Protein AF-A0A671YP47-F1 (afdb_monomer_lite)

pLDDT: mean 79.28, std 19.62, range [23.8, 97.38]

Foldseek 3Di:
DVVVVVVVVVVVCVQCQLVVLVVVVVVVVVVVVVVVVVVCCVPCVVVVVVVVVVVVVVLVVVCVVCVVDDSVNVVVVVVVQVVCQLQLHHPDDPDPDDCDDPLNVVLQLLLLLLLLCQSSHDDPDPLRVVLSVLSNVLRNVVSVVVLVVLLVVVLCVQQVVVLVVCCVVPVDDSQVSLVVSLVVLVVVLCCVQQVVQLVVCCVQPVVDDSVNSSVCSVSLLVSVNNNPDDPLSDPPVVPDPCSSVVSNVVSVSSSVSNSSVVNSVVSVCPRPVNVVSVCSNPPNPPVVVVVVVVVVVVPVPDDDDDDDDDDDDDDDDDDDDDDPVVVPVPPPDDDDDDDDDDDDDDPDPPQAFADPLQLVLLVVLLVLLVVLLVLLVVLQVDWFKKKKWFKDFLPDPDRPKMWIWTDGLFKIWIDIDPHVDPDPIDIDTLQVLDVVLDDDLNVLSVLLVVLSVLLSVLSVQLSVQSVCSSGDGNVDHDCALSSLCSSLVSSLSSLVSSLVSVCCSQPVDCSPVSSVCSVVPNGDMDIDDMDMDTDPSSCSSVVSSVSSVVSNVSRVVSVVVVVVVVVVVVPPDPPDPPPVVPD

Radius of gyration: 33.18 Å; chains: 1; bounding box: 110×76×92 Å

InterPro domains:
  IPR001779 Two pore domain potassium channel, TWIK-1 [PR01096] (51-71)
  IPR001779 Two pore domain potassium channel, TWIK-1 [PR01096] (72-88)
  IPR001779 Two pore domain potassium channel, TWIK-1 [PR01096] (148-175)
  IPR001779 Two pore domain potassium channel, TWIK-1 [PR01096] (234-254)
  IPR003280 Two pore domain potassium channel [PR01333] (111-139)
  IPR003280 Two pore domain potassium channel [PR01333] (222-231)
  IPR003280 Two pore domain potassium channel [PTHR11003] (20-305)
  IPR005408 Two pore domain potassium channel, TWIK family [PR01586] (68-80)
  IPR005408 Two pore domain potassium channel, TWIK family [PR01586] (82-98)
  IPR005408 Two pore domain potassium channel, TWIK family [PR01586] (141-153)
  IPR005408 Two pore domain potassium channel, TWIK family [PR01586] (251-264)
  IPR005408 Two pore domain potassium channel, TWIK family [PR01586] (266-284)
  IPR013099 Potassium channel domain [PF07885] (91-154)
  IPR013099 Potassium channel domain [PF07885] (190-268)
  IPR026748 Clarin [PF25807] (357-543)

Structure (mmCIF, N/CA/C/O backbone):
data_AF-A0A671YP47-F1
#
_entry.id   AF-A0A671YP47-F1
#
loop_
_atom_site.group_PDB
_atom_site.id
_atom_site.type_symbol
_atom_site.label_atom_id
_atom_site.label_alt_id
_atom_site.label_comp_id
_atom_site.label_asym_id
_atom_site.label_entity_id
_atom_site.label_seq_id
_atom_site.pdbx_PDB_ins_code
_atom_site.Cartn_x
_atom_site.Cartn_y
_atom_site.Cartn_z
_atom_site.occupancy
_atom_site.B_iso_or_equiv
_atom_site.auth_seq_id
_atom_site.auth_comp_id
_atom_site.auth_asym_id
_atom_site.auth_atom_id
_atom_site.pdbx_PDB_model_num
ATOM 1 N N . MET A 1 1 ? -59.773 13.401 -7.460 1.00 48.94 1 MET A N 1
ATOM 2 C CA . MET A 1 1 ? -58.828 12.308 -7.797 1.00 48.94 1 MET A CA 1
ATOM 3 C C . MET A 1 1 ? -57.362 12.744 -7.890 1.00 48.94 1 MET A C 1
ATOM 5 O O . MET A 1 1 ? -56.520 11.925 -7.562 1.00 48.94 1 MET A O 1
ATOM 9 N N . ALA A 1 2 ? -57.020 13.990 -8.255 1.00 48.12 2 ALA A N 1
ATOM 10 C CA . ALA A 1 2 ? -55.614 14.412 -8.393 1.00 48.12 2 ALA A CA 1
ATOM 11 C C . ALA A 1 2 ? -54.826 14.564 -7.065 1.00 48.12 2 ALA A C 1
ATOM 13 O O . ALA A 1 2 ? -53.627 14.300 -7.052 1.00 48.12 2 ALA A O 1
ATOM 14 N N . LEU A 1 3 ? -55.475 14.906 -5.938 1.00 50.06 3 LEU A N 1
ATOM 15 C CA . LEU A 1 3 ? -54.784 15.047 -4.639 1.00 50.06 3 LEU A CA 1
ATOM 16 C C . LEU A 1 3 ? -54.235 13.716 -4.079 1.00 50.06 3 LEU A C 1
ATOM 18 O O . LEU A 1 3 ? -53.163 13.700 -3.484 1.00 50.06 3 LEU A O 1
ATOM 22 N N . GLY A 1 4 ? -54.909 12.588 -4.328 1.00 56.88 4 GLY A N 1
ATOM 23 C CA . GLY A 1 4 ? -54.521 11.292 -3.752 1.00 56.88 4 GLY A CA 1
ATOM 24 C C . GLY A 1 4 ? -53.300 10.629 -4.404 1.00 56.88 4 GLY A C 1
ATOM 25 O O . GLY A 1 4 ? -52.694 9.746 -3.803 1.00 56.88 4 GLY A O 1
ATOM 26 N N . CYS A 1 5 ? -52.920 11.036 -5.621 1.00 55.59 5 CYS A N 1
ATOM 27 C CA . CYS A 1 5 ? -51.753 10.479 -6.315 1.00 55.59 5 CYS A CA 1
ATOM 28 C C . CYS A 1 5 ? -50.452 11.158 -5.858 1.00 55.59 5 CYS A C 1
ATOM 30 O O . CYS A 1 5 ? -49.444 10.483 -5.662 1.00 55.59 5 CYS A O 1
ATOM 32 N N . ALA A 1 6 ? -50.493 12.473 -5.612 1.00 58.03 6 ALA A N 1
ATOM 33 C CA . ALA A 1 6 ? -49.361 13.237 -5.090 1.00 58.03 6 ALA A CA 1
ATOM 34 C C . ALA A 1 6 ? -49.018 12.847 -3.640 1.00 58.03 6 ALA A C 1
ATOM 36 O O . ALA A 1 6 ? -47.846 12.659 -3.329 1.00 58.03 6 ALA A O 1
ATOM 37 N N . GLU A 1 7 ? -50.020 12.634 -2.778 1.00 62.25 7 GLU A N 1
ATOM 38 C CA . GLU A 1 7 ? -49.800 12.162 -1.400 1.00 62.25 7 GLU A CA 1
ATOM 39 C C . GLU A 1 7 ? -49.226 10.742 -1.343 1.00 62.25 7 GLU A C 1
ATOM 41 O O . GLU A 1 7 ? -48.282 10.492 -0.595 1.00 62.25 7 GLU A O 1
ATOM 46 N N . ARG A 1 8 ? -49.726 9.810 -2.171 1.00 61.59 8 ARG A N 1
ATOM 47 C CA . ARG A 1 8 ? -49.154 8.453 -2.260 1.00 61.59 8 ARG A CA 1
ATOM 48 C C . ARG A 1 8 ? -47.727 8.468 -2.797 1.00 61.59 8 ARG A C 1
ATOM 50 O O . ARG A 1 8 ? -46.885 7.731 -2.293 1.00 61.59 8 ARG A O 1
ATOM 57 N N . CYS A 1 9 ? -47.442 9.321 -3.782 1.00 60.47 9 CYS A N 1
ATOM 58 C CA . CYS A 1 9 ? -46.096 9.482 -4.321 1.00 60.47 9 CYS A CA 1
ATOM 59 C C . CYS A 1 9 ? -45.150 10.103 -3.280 1.00 60.47 9 CYS A C 1
ATOM 61 O O . CYS A 1 9 ? -44.017 9.651 -3.148 1.00 60.47 9 CYS A O 1
ATOM 63 N N . ALA A 1 10 ? -45.614 11.072 -2.486 1.00 64.00 10 ALA A N 1
ATOM 64 C CA . ALA A 1 10 ? -44.841 11.669 -1.397 1.00 64.00 10 ALA A CA 1
ATOM 65 C C . ALA A 1 10 ? -44.539 10.660 -0.275 1.00 64.00 10 ALA A C 1
ATOM 67 O O . ALA A 1 10 ? -43.398 10.574 0.173 1.00 64.00 10 ALA A O 1
ATOM 68 N N . LEU A 1 11 ? -45.519 9.839 0.118 1.00 61.53 11 LEU A N 1
ATOM 69 C CA . LEU A 1 11 ? -45.347 8.771 1.112 1.00 61.53 11 LEU A CA 1
ATOM 70 C C . LEU A 1 11 ? -44.402 7.662 0.622 1.00 61.53 11 LEU A C 1
ATOM 72 O O . LEU A 1 11 ? -43.551 7.205 1.382 1.00 61.53 11 LEU A O 1
ATOM 76 N N . PHE A 1 12 ? -44.492 7.270 -0.652 1.00 64.31 12 PHE A N 1
ATOM 77 C CA . PHE A 1 12 ? -43.562 6.318 -1.270 1.00 64.31 12 PHE A CA 1
ATOM 78 C C . PHE A 1 12 ? -42.134 6.883 -1.354 1.00 64.31 12 PHE A C 1
ATOM 80 O O . PHE A 1 12 ? -41.173 6.211 -0.985 1.00 64.31 12 PHE A O 1
ATOM 87 N N . THR A 1 13 ? -41.996 8.150 -1.756 1.00 62.56 13 THR A N 1
ATOM 88 C CA . THR A 1 13 ? -40.701 8.851 -1.837 1.00 62.56 13 THR A CA 1
ATOM 89 C C . THR A 1 13 ? -40.063 9.015 -0.457 1.00 62.56 13 THR A C 1
ATOM 91 O O . THR A 1 13 ? -38.850 8.894 -0.325 1.00 62.56 13 THR A O 1
ATOM 94 N N . GLN A 1 14 ? -40.864 9.254 0.584 1.00 65.81 14 GLN A N 1
ATOM 95 C CA . GLN A 1 14 ? -40.396 9.344 1.967 1.00 65.81 14 GLN A CA 1
ATOM 96 C C . GLN A 1 14 ? -39.998 7.975 2.540 1.00 65.81 14 GLN A C 1
ATOM 98 O O . GLN A 1 14 ? -39.067 7.904 3.340 1.00 65.81 14 GLN A O 1
ATOM 103 N N . ARG A 1 15 ? -40.670 6.894 2.117 1.00 67.12 15 ARG A N 1
ATOM 104 C CA . ARG A 1 15 ? -40.364 5.514 2.524 1.00 67.12 15 ARG A CA 1
ATOM 105 C C . ARG A 1 15 ? -39.086 4.968 1.877 1.00 67.12 15 ARG A C 1
ATOM 107 O O . ARG A 1 15 ? -38.346 4.271 2.551 1.00 67.12 15 ARG A O 1
ATOM 114 N N . HIS A 1 16 ? -38.800 5.331 0.625 1.00 74.38 16 HIS A N 1
ATOM 115 C CA . HIS A 1 16 ? -37.619 4.873 -0.132 1.00 74.38 16 HIS A CA 1
ATOM 116 C C . HIS A 1 16 ? -36.562 5.968 -0.347 1.00 74.38 16 HIS A C 1
ATOM 118 O O . HIS A 1 16 ? -35.788 5.936 -1.305 1.00 74.38 16 HIS A O 1
ATOM 124 N N . GLN A 1 17 ? -36.529 6.983 0.518 1.00 79.50 17 GLN A N 1
ATOM 125 C CA . GLN A 1 17 ? -35.697 8.166 0.305 1.00 79.50 17 GLN A CA 1
ATOM 126 C C . GLN A 1 17 ? -34.190 7.850 0.293 1.00 79.50 17 GLN A C 1
ATOM 128 O O . GLN A 1 17 ? -33.450 8.454 -0.482 1.00 79.50 17 GLN A O 1
ATOM 133 N N . SER A 1 18 ? -33.717 6.920 1.129 1.00 76.38 18 SER A N 1
ATOM 134 C CA . SER A 1 18 ? -32.310 6.491 1.154 1.00 76.38 18 SER A CA 1
ATOM 135 C C . SER A 1 18 ? -31.935 5.692 -0.090 1.00 76.38 18 SER A C 1
ATOM 137 O O . SER A 1 18 ? -30.925 6.021 -0.712 1.00 76.38 18 SER A O 1
ATOM 139 N N . ALA A 1 19 ? -32.771 4.737 -0.510 1.00 82.69 19 ALA A N 1
ATOM 140 C CA . ALA A 1 19 ? -32.584 3.997 -1.755 1.00 82.69 19 ALA A CA 1
ATOM 141 C C . ALA A 1 19 ? -32.549 4.928 -2.981 1.00 82.69 19 ALA A C 1
ATOM 143 O O . ALA A 1 19 ? -31.676 4.793 -3.837 1.00 82.69 19 ALA A O 1
ATOM 144 N N . LEU A 1 20 ? -33.430 5.936 -3.036 1.00 85.00 20 LEU A N 1
ATOM 145 C CA . LEU A 1 20 ? -33.426 6.953 -4.093 1.00 85.00 20 LEU A CA 1
ATOM 146 C C . LEU A 1 20 ? -32.165 7.826 -4.055 1.00 85.00 20 LEU A C 1
ATOM 148 O O . LEU A 1 20 ? -31.557 8.059 -5.097 1.00 85.00 20 LEU A O 1
ATOM 152 N N . ASN A 1 21 ? -31.730 8.280 -2.875 1.00 84.88 21 ASN A N 1
ATOM 153 C CA . ASN A 1 21 ? -30.479 9.034 -2.741 1.00 84.88 21 ASN A CA 1
ATOM 154 C C . ASN A 1 21 ? -29.272 8.198 -3.192 1.00 84.88 21 ASN A C 1
ATOM 156 O O . ASN A 1 21 ? -28.389 8.717 -3.872 1.00 84.88 21 ASN A O 1
ATOM 160 N N . PHE A 1 22 ? -29.228 6.913 -2.831 1.00 86.06 22 PHE A N 1
ATOM 161 C CA . PHE A 1 22 ? -28.169 5.998 -3.248 1.00 86.06 22 PHE A CA 1
ATOM 162 C C . PHE A 1 22 ? -28.183 5.773 -4.766 1.00 86.06 22 PHE A C 1
ATOM 164 O O . PHE A 1 22 ? -27.145 5.907 -5.408 1.00 86.06 22 PHE A O 1
ATOM 171 N N . ALA A 1 23 ? -29.355 5.541 -5.364 1.00 87.62 23 ALA A N 1
ATOM 172 C CA . ALA A 1 23 ? -29.496 5.431 -6.814 1.00 87.62 23 ALA A CA 1
ATOM 173 C C . ALA A 1 23 ? -29.043 6.713 -7.536 1.00 87.62 23 ALA A C 1
ATOM 175 O O . ALA A 1 23 ? -28.319 6.635 -8.526 1.00 87.62 23 ALA A O 1
ATOM 176 N N . LEU A 1 24 ? -29.391 7.896 -7.015 1.00 89.38 24 LEU A N 1
ATOM 177 C CA . LEU A 1 24 ? -28.925 9.180 -7.549 1.00 89.38 24 LEU A CA 1
ATOM 178 C C . LEU A 1 24 ? -27.401 9.338 -7.455 1.00 89.38 24 LEU A C 1
ATOM 180 O O . LEU A 1 24 ? -26.797 9.867 -8.384 1.00 89.38 24 LEU A O 1
ATOM 184 N N . LEU A 1 25 ? -26.772 8.870 -6.371 1.00 88.31 25 LEU A N 1
ATOM 185 C CA . LEU A 1 25 ? -25.312 8.854 -6.242 1.00 88.31 25 LEU A CA 1
ATOM 186 C C . LEU A 1 25 ? -24.671 7.948 -7.302 1.00 88.31 25 LEU A C 1
ATOM 188 O O . LEU A 1 25 ? -23.713 8.364 -7.947 1.00 88.31 25 LEU A O 1
ATOM 192 N N . VAL A 1 26 ? -25.218 6.746 -7.511 1.00 90.81 26 VAL A N 1
ATOM 193 C CA . VAL A 1 26 ? -24.734 5.798 -8.530 1.00 90.81 26 VAL A CA 1
ATOM 194 C C . VAL A 1 26 ? -24.875 6.387 -9.933 1.00 90.81 26 VAL A C 1
ATOM 196 O O . VAL A 1 26 ? -23.906 6.402 -10.687 1.00 90.81 26 VAL A O 1
ATOM 199 N N . VAL A 1 27 ? -26.045 6.936 -10.276 1.00 92.44 27 VAL A N 1
ATOM 200 C CA . VAL A 1 27 ? -26.272 7.596 -11.572 1.00 92.44 27 VAL A CA 1
ATOM 201 C C . VAL A 1 27 ? -25.335 8.792 -11.747 1.00 92.44 27 VAL A C 1
ATOM 203 O O . VAL A 1 27 ? -24.719 8.934 -12.799 1.00 92.44 27 VAL A O 1
ATOM 206 N N . GLY A 1 28 ? -25.174 9.625 -10.716 1.00 90.69 28 GLY A N 1
ATOM 207 C CA . GLY A 1 28 ? -24.247 10.755 -10.737 1.00 90.69 28 GLY A CA 1
ATOM 208 C C . GLY A 1 28 ? -22.794 10.328 -10.963 1.00 90.69 28 GLY A C 1
ATOM 209 O O . GLY A 1 28 ? -22.086 10.966 -11.737 1.00 90.69 28 GLY A O 1
ATOM 210 N N . TYR A 1 29 ? -22.361 9.225 -10.348 1.00 90.56 29 TYR A N 1
ATOM 211 C CA . TYR A 1 29 ? -21.025 8.668 -10.555 1.00 90.56 29 TYR A CA 1
ATOM 212 C C . TYR A 1 29 ? -20.839 8.102 -11.971 1.00 90.56 29 TYR A C 1
ATOM 214 O O . TYR A 1 29 ? -19.823 8.374 -12.604 1.00 90.56 29 TYR A O 1
ATOM 222 N N . ILE A 1 30 ? -21.837 7.395 -12.516 1.00 93.31 30 ILE A N 1
ATOM 223 C CA . ILE A 1 30 ? -21.813 6.930 -13.915 1.00 93.31 30 ILE A CA 1
ATOM 224 C C . ILE A 1 30 ? -21.699 8.122 -14.873 1.00 93.31 30 ILE A C 1
ATOM 226 O O . ILE A 1 30 ? -20.877 8.100 -15.785 1.00 93.31 30 ILE A O 1
ATOM 230 N N . LEU A 1 31 ? -22.475 9.187 -14.651 1.00 91.56 31 LEU A N 1
ATOM 231 C CA . LEU A 1 31 ? -22.385 10.409 -15.454 1.00 91.56 31 LEU A CA 1
ATOM 232 C C . LEU A 1 31 ? -21.004 11.066 -15.344 1.00 91.56 31 LEU A C 1
ATOM 234 O O . LEU A 1 31 ? -20.459 11.487 -16.359 1.00 91.56 31 LEU A O 1
ATOM 238 N N . TYR A 1 32 ? -20.415 11.116 -14.146 1.00 90.81 32 TYR A N 1
ATOM 239 C CA . TYR A 1 32 ? -19.054 11.619 -13.944 1.00 90.81 32 TYR A CA 1
ATOM 240 C C . TYR A 1 32 ? -18.021 10.828 -14.766 1.00 90.81 32 TYR A C 1
ATOM 242 O O . TYR A 1 32 ? -17.181 11.435 -15.429 1.00 90.81 32 TYR A O 1
ATOM 250 N N . LEU A 1 33 ? -18.128 9.493 -14.801 1.00 93.06 33 LEU A N 1
ATOM 251 C CA . LEU A 1 33 ? -17.270 8.642 -15.634 1.00 93.06 33 LEU A CA 1
ATOM 252 C C . LEU A 1 33 ? -17.488 8.878 -17.134 1.00 93.06 33 LEU A C 1
ATOM 254 O O . LEU A 1 33 ? -16.513 8.969 -17.872 1.00 93.06 33 LEU A O 1
ATOM 258 N N . LEU A 1 34 ? -18.738 9.012 -17.592 1.00 92.31 34 LEU A N 1
ATOM 259 C CA . LEU A 1 34 ? -19.047 9.278 -19.004 1.00 92.31 34 LEU A CA 1
ATOM 260 C C . LEU A 1 34 ? -18.514 10.641 -19.465 1.00 92.31 34 LEU A C 1
ATOM 262 O O . LEU A 1 34 ? -17.978 10.749 -20.566 1.00 92.31 34 LEU A O 1
ATOM 266 N N . ILE A 1 35 ? -18.624 11.669 -18.616 1.00 92.50 35 ILE A N 1
ATOM 267 C CA . ILE A 1 35 ? -18.044 12.991 -18.880 1.00 92.50 35 ILE A CA 1
ATOM 268 C C . ILE A 1 35 ? -16.518 12.884 -18.959 1.00 92.50 35 ILE A C 1
ATOM 270 O O . ILE A 1 35 ? -15.930 13.368 -19.923 1.00 92.50 35 ILE A O 1
ATOM 274 N N . GLY A 1 36 ? -15.883 12.214 -17.991 1.00 91.56 36 GLY A N 1
ATOM 275 C CA . GLY A 1 36 ? -14.438 11.979 -18.003 1.00 91.56 36 GLY A CA 1
ATOM 276 C C . GLY A 1 36 ? -13.974 11.235 -19.258 1.00 91.56 36 GLY A C 1
ATOM 277 O O . GLY A 1 36 ? -13.035 11.676 -19.912 1.00 91.56 36 GLY A O 1
ATOM 278 N N . ALA A 1 37 ? -14.676 10.167 -19.648 1.00 91.94 37 ALA A N 1
ATOM 279 C CA . ALA A 1 37 ? -14.385 9.398 -20.857 1.00 91.94 37 ALA A CA 1
ATOM 280 C C . ALA A 1 37 ? -14.491 10.254 -22.129 1.00 91.94 37 ALA A C 1
ATOM 282 O O . ALA A 1 37 ? -13.615 10.184 -22.988 1.00 91.94 37 ALA A O 1
ATOM 283 N N . GLY A 1 38 ? -15.525 11.096 -22.233 1.00 92.19 38 GLY A N 1
ATOM 284 C CA . GLY A 1 38 ? -15.675 12.031 -23.348 1.00 92.19 38 GLY A CA 1
ATOM 285 C C . GLY A 1 38 ? -14.547 13.064 -23.415 1.00 92.19 38 GLY A C 1
ATOM 286 O O . GLY A 1 38 ? -14.034 13.329 -24.498 1.00 92.19 38 GLY A O 1
ATOM 287 N N . ILE A 1 39 ? -14.127 13.612 -22.268 1.00 94.75 39 ILE A N 1
ATOM 288 C CA . ILE A 1 39 ? -13.037 14.597 -22.191 1.00 94.75 39 ILE A CA 1
ATOM 289 C C . ILE A 1 39 ? -11.692 13.958 -22.557 1.00 94.75 39 ILE A C 1
ATOM 291 O O . ILE A 1 39 ? -11.010 14.480 -23.433 1.00 94.75 39 ILE A O 1
ATOM 295 N N . PHE A 1 40 ? -11.328 12.822 -21.952 1.00 93.81 40 PHE A N 1
ATOM 296 C CA . PHE A 1 40 ? -10.078 12.127 -22.284 1.00 93.81 40 PHE A CA 1
ATOM 297 C C . PHE A 1 40 ? -10.049 11.693 -23.747 1.00 93.81 40 PHE A C 1
ATOM 299 O O . PHE A 1 40 ? -9.063 11.934 -24.429 1.00 93.81 40 PHE A O 1
ATOM 306 N N . SER A 1 41 ? -11.147 11.139 -24.271 1.00 94.06 41 SER A N 1
ATOM 307 C CA . SER A 1 41 ? -11.217 10.768 -25.687 1.00 94.06 41 SER A CA 1
ATOM 308 C C . SER A 1 41 ? -11.084 11.972 -26.621 1.00 94.06 41 SER A C 1
ATOM 310 O O . SER A 1 41 ? -10.579 11.807 -27.724 1.00 94.06 41 SER A O 1
ATOM 312 N N . ALA A 1 42 ? -11.555 13.159 -26.233 1.00 93.12 42 ALA A N 1
ATOM 313 C CA . ALA A 1 42 ? -11.424 14.357 -27.058 1.00 93.12 42 ALA A CA 1
ATOM 314 C C . ALA A 1 42 ? -10.006 14.949 -27.015 1.00 93.12 42 ALA A C 1
ATOM 316 O O . ALA A 1 42 ? -9.557 15.502 -28.017 1.00 93.12 42 ALA A O 1
ATOM 317 N N . ILE A 1 43 ? -9.326 14.847 -25.868 1.00 95.75 43 ILE A N 1
ATOM 318 C CA . ILE A 1 43 ? -7.982 15.397 -25.660 1.00 95.75 43 ILE A CA 1
ATOM 319 C C . ILE A 1 43 ? -6.904 14.446 -26.191 1.00 95.75 43 ILE A C 1
ATOM 321 O O . ILE A 1 43 ? -6.063 14.892 -26.957 1.00 95.75 43 ILE A O 1
ATOM 325 N N . GLU A 1 44 ? -6.943 13.158 -25.839 1.00 94.94 44 GLU A N 1
ATOM 326 C CA . GLU A 1 44 ? -5.846 12.202 -26.082 1.00 94.94 44 GLU A CA 1
ATOM 327 C C . GLU A 1 44 ? -5.870 11.563 -27.479 1.00 94.94 44 GLU A C 1
ATOM 329 O O . GLU A 1 44 ? -4.822 11.278 -28.055 1.00 94.94 44 GLU A O 1
ATOM 334 N N . LEU A 1 45 ? -7.055 11.363 -28.071 1.00 95.00 45 LEU A N 1
ATOM 335 C CA . LEU A 1 45 ? -7.188 10.709 -29.379 1.00 95.00 45 LEU A CA 1
ATOM 336 C C . LEU A 1 45 ? -6.383 11.375 -30.519 1.00 95.00 45 LEU A C 1
ATOM 338 O O . LEU A 1 45 ? -5.793 10.629 -31.304 1.00 95.00 45 LEU A O 1
ATOM 342 N N . PRO A 1 46 ? -6.328 12.718 -30.670 1.00 96.00 46 PRO A N 1
ATOM 343 C CA . PRO A 1 46 ? -5.492 13.324 -31.709 1.00 96.00 46 PRO A CA 1
ATOM 344 C C . PRO A 1 46 ? -3.994 13.054 -31.498 1.00 96.00 46 PRO A C 1
ATOM 346 O O . PRO A 1 46 ? -3.307 12.747 -32.469 1.00 96.00 46 PRO A O 1
ATOM 349 N N . TYR A 1 47 ? -3.501 13.087 -30.255 1.00 95.31 47 TYR A N 1
ATOM 350 C CA . TYR A 1 47 ? -2.096 12.790 -29.947 1.00 95.31 47 TYR A CA 1
ATOM 351 C C . TYR A 1 47 ? -1.758 11.311 -30.181 1.00 95.31 47 TYR A C 1
ATOM 353 O O . TYR A 1 47 ? -0.704 10.996 -30.726 1.00 95.31 47 TYR A O 1
ATOM 361 N N . GLU A 1 48 ? -2.674 10.390 -29.859 1.00 94.44 48 GLU A N 1
ATOM 362 C CA . GLU A 1 48 ? -2.520 8.962 -30.178 1.00 94.44 48 GLU A CA 1
ATOM 363 C C . GLU A 1 48 ? -2.410 8.731 -31.696 1.00 94.44 48 GLU A C 1
ATOM 365 O O . GLU A 1 48 ? -1.618 7.904 -32.154 1.00 94.44 48 GLU A O 1
ATOM 370 N N . GLN A 1 49 ? -3.203 9.456 -32.492 1.00 96.00 49 GLN A N 1
ATOM 371 C CA . GLN A 1 49 ? -3.151 9.376 -33.953 1.00 96.00 49 GLN A CA 1
ATOM 372 C C . GLN A 1 49 ? -1.838 9.931 -34.508 1.00 96.00 49 GLN A C 1
ATOM 374 O O . GLN A 1 49 ? -1.244 9.300 -35.381 1.00 96.00 49 GLN A O 1
ATOM 379 N N . GLU A 1 50 ? -1.372 11.069 -33.993 1.00 96.88 50 GLU A N 1
ATOM 380 C CA . GLU A 1 50 ? -0.087 11.662 -34.375 1.00 96.88 50 GLU A CA 1
ATOM 381 C C . GLU A 1 50 ? 1.076 10.713 -34.062 1.00 96.88 50 GLU A C 1
ATOM 383 O O . GLU A 1 50 ? 1.845 10.372 -34.960 1.00 96.88 50 GLU A O 1
ATOM 388 N N . LEU A 1 51 ? 1.121 10.155 -32.849 1.00 94.12 51 LEU A N 1
ATOM 389 C CA . LEU A 1 51 ? 2.154 9.200 -32.443 1.00 94.12 51 LEU A CA 1
ATOM 390 C C . LEU A 1 51 ? 2.150 7.922 -33.300 1.00 94.12 51 LEU A C 1
ATOM 392 O O . LEU A 1 51 ? 3.209 7.391 -33.644 1.00 94.12 51 LEU A O 1
ATOM 396 N N . ARG A 1 52 ? 0.968 7.417 -33.687 1.00 94.38 52 ARG A N 1
ATOM 397 C CA . ARG A 1 52 ? 0.866 6.283 -34.624 1.00 94.38 52 ARG A CA 1
ATOM 398 C C . ARG A 1 52 ? 1.464 6.619 -35.986 1.00 94.38 52 ARG A C 1
ATOM 400 O O . ARG A 1 52 ? 2.201 5.802 -36.536 1.00 94.38 52 ARG A O 1
ATOM 407 N N . LEU A 1 53 ? 1.164 7.802 -36.517 1.00 96.31 53 LEU A N 1
ATOM 408 C CA . LEU A 1 53 ? 1.691 8.249 -37.806 1.00 96.31 53 LEU A CA 1
ATOM 409 C C . LEU A 1 53 ? 3.213 8.433 -37.759 1.00 96.31 53 LEU A C 1
ATOM 411 O O . LEU A 1 53 ? 3.897 8.020 -38.697 1.00 96.31 53 LEU A O 1
ATOM 415 N N . GLU A 1 54 ? 3.749 8.991 -36.672 1.00 96.50 54 GLU A N 1
ATOM 416 C CA . GLU A 1 54 ? 5.193 9.115 -36.450 1.00 96.50 54 GLU A CA 1
ATOM 417 C C . GLU A 1 54 ? 5.883 7.747 -36.389 1.00 96.50 54 GLU A C 1
ATOM 419 O O . GLU A 1 54 ? 6.899 7.537 -37.054 1.00 96.50 54 GLU A O 1
ATOM 424 N N . LEU A 1 55 ? 5.308 6.782 -35.664 1.00 93.56 55 LEU A N 1
ATOM 425 C CA . LEU A 1 55 ? 5.848 5.424 -35.573 1.00 93.56 55 LEU A CA 1
ATOM 426 C C . LEU A 1 55 ? 5.828 4.703 -36.932 1.00 93.56 55 LEU A C 1
ATOM 428 O O . LEU A 1 55 ? 6.801 4.042 -37.306 1.00 93.56 55 LEU A O 1
ATOM 432 N N . GLU A 1 56 ? 4.741 4.838 -37.694 1.00 93.88 56 GLU A N 1
ATOM 433 C CA . GLU A 1 56 ? 4.630 4.281 -39.046 1.00 93.88 56 GLU A CA 1
ATOM 434 C C . GLU A 1 56 ? 5.606 4.939 -40.030 1.00 93.88 56 GLU A C 1
ATOM 436 O O . GLU A 1 56 ? 6.153 4.264 -40.909 1.00 93.88 56 GLU A O 1
ATOM 441 N N . ALA A 1 57 ? 5.837 6.248 -39.906 1.00 95.75 57 ALA A N 1
ATOM 442 C CA . ALA A 1 57 ? 6.847 6.958 -40.682 1.00 95.75 57 ALA A CA 1
ATOM 443 C C . ALA A 1 57 ? 8.255 6.456 -40.331 1.00 95.75 57 ALA A C 1
ATOM 445 O O . ALA A 1 57 ? 8.976 6.014 -41.223 1.00 95.75 57 ALA A O 1
ATOM 446 N N . ALA A 1 58 ? 8.600 6.388 -39.042 1.00 94.50 58 ALA A N 1
ATOM 447 C CA . ALA A 1 58 ? 9.896 5.898 -38.578 1.00 94.50 58 ALA A CA 1
ATOM 448 C C . ALA A 1 58 ? 10.173 4.447 -39.017 1.00 94.50 58 ALA A C 1
ATOM 450 O O . ALA A 1 58 ? 11.283 4.129 -39.453 1.00 94.50 58 ALA A O 1
ATOM 451 N N . ARG A 1 59 ? 9.163 3.561 -38.970 1.00 93.50 59 ARG A N 1
ATOM 452 C CA . ARG A 1 59 ? 9.274 2.176 -39.470 1.00 93.50 59 ARG A CA 1
ATOM 453 C C . ARG A 1 59 ? 9.569 2.147 -40.970 1.00 93.50 59 ARG A C 1
ATOM 455 O O . ARG A 1 59 ? 10.459 1.411 -41.400 1.00 93.50 59 ARG A O 1
ATOM 462 N N . ARG A 1 60 ? 8.849 2.943 -41.770 1.00 92.94 60 ARG A N 1
ATOM 463 C CA . ARG A 1 60 ? 9.063 3.025 -43.226 1.00 92.94 60 ARG A CA 1
ATOM 464 C C . ARG A 1 60 ? 10.438 3.583 -43.567 1.00 92.94 60 ARG A C 1
ATOM 466 O O . ARG A 1 60 ? 11.129 2.997 -44.400 1.00 92.94 60 ARG A O 1
ATOM 473 N N . ASP A 1 61 ? 10.853 4.647 -42.892 1.00 96.00 61 ASP A N 1
ATOM 474 C CA . ASP A 1 61 ? 12.159 5.269 -43.092 1.00 96.00 61 ASP A CA 1
ATOM 475 C C . ASP A 1 61 ? 13.286 4.278 -42.780 1.00 96.00 61 ASP A C 1
ATOM 477 O O . ASP A 1 61 ? 14.196 4.096 -43.594 1.00 96.00 61 ASP A O 1
ATOM 481 N N . PHE A 1 62 ? 13.182 3.538 -41.669 1.00 95.81 62 PHE A N 1
ATOM 482 C CA . PHE A 1 62 ? 14.157 2.511 -41.303 1.00 95.81 62 PHE A CA 1
ATOM 483 C C . PHE A 1 62 ? 14.268 1.399 -42.354 1.00 95.81 62 PHE A C 1
ATOM 485 O O . PHE A 1 62 ? 15.381 1.033 -42.738 1.00 95.81 62 PHE A O 1
ATOM 492 N N . LEU A 1 63 ? 13.140 0.874 -42.843 1.00 94.75 63 LEU A N 1
ATOM 493 C CA . LEU A 1 63 ? 13.120 -0.188 -43.856 1.00 94.75 63 LEU A CA 1
ATOM 494 C C . LEU A 1 63 ? 13.626 0.298 -45.218 1.00 94.75 63 LEU A C 1
ATOM 496 O O . LEU A 1 63 ? 14.305 -0.450 -45.920 1.00 94.75 63 LEU A O 1
ATOM 500 N N . SER A 1 64 ? 13.340 1.552 -45.578 1.00 94.62 64 SER A N 1
ATOM 501 C CA . SER A 1 64 ? 13.823 2.145 -46.828 1.00 94.62 64 SER A CA 1
ATOM 502 C C . SER A 1 64 ? 15.347 2.311 -46.840 1.00 94.62 64 SER A C 1
ATOM 504 O O . SER A 1 64 ? 15.990 2.018 -47.848 1.00 94.62 64 SER A O 1
ATOM 506 N N . ASN A 1 65 ? 15.935 2.688 -45.698 1.00 96.56 65 ASN A N 1
ATOM 507 C CA . ASN A 1 65 ? 17.382 2.835 -45.541 1.00 96.56 65 ASN A CA 1
ATOM 508 C C . ASN A 1 65 ? 18.108 1.493 -45.349 1.00 96.56 65 ASN A C 1
ATOM 510 O O . ASN A 1 65 ? 19.300 1.399 -45.640 1.00 96.56 65 ASN A O 1
ATOM 514 N N . ASN A 1 66 ? 17.415 0.450 -44.882 1.00 94.25 66 ASN A N 1
ATOM 515 C CA . ASN A 1 66 ? 18.008 -0.847 -44.549 1.00 94.25 66 ASN A CA 1
ATOM 516 C C . ASN A 1 66 ? 17.342 -1.989 -45.323 1.00 94.25 66 ASN A C 1
ATOM 518 O O . ASN A 1 66 ? 16.639 -2.827 -44.760 1.00 94.25 66 ASN A O 1
ATOM 522 N N . THR A 1 67 ? 17.643 -2.083 -46.618 1.00 91.69 67 THR A N 1
ATOM 523 C CA . THR A 1 67 ? 17.105 -3.124 -47.517 1.00 91.69 67 THR A CA 1
ATOM 524 C C . THR A 1 67 ? 17.480 -4.559 -47.121 1.00 91.69 67 THR A C 1
ATOM 526 O O . THR A 1 67 ? 16.859 -5.513 -47.586 1.00 91.69 67 THR A O 1
ATOM 529 N N . CYS A 1 68 ? 18.471 -4.739 -46.240 1.00 94.31 68 CYS A N 1
ATOM 530 C CA . CYS A 1 68 ? 18.856 -6.035 -45.678 1.00 94.31 68 CYS A CA 1
ATOM 531 C C . CYS A 1 68 ? 17.923 -6.535 -44.555 1.00 94.31 68 CYS A C 1
ATOM 533 O O . CYS A 1 68 ? 18.038 -7.692 -44.136 1.00 94.31 68 CYS A O 1
ATOM 535 N N . VAL A 1 69 ? 17.003 -5.695 -44.064 1.00 94.25 69 VAL A N 1
ATOM 536 C CA . VAL A 1 69 ? 16.031 -6.038 -43.020 1.00 94.25 69 VAL A CA 1
ATOM 537 C C . VAL A 1 69 ? 14.637 -6.125 -43.635 1.00 94.25 69 VAL A C 1
ATOM 539 O O . VAL A 1 69 ? 14.085 -5.144 -44.116 1.00 94.25 69 VAL A O 1
ATOM 542 N N . SER A 1 70 ? 14.039 -7.314 -43.599 1.00 93.38 70 SER A N 1
ATOM 543 C CA . SER A 1 70 ? 12.632 -7.494 -43.964 1.00 93.38 70 SER A CA 1
ATOM 544 C C . SER A 1 70 ? 11.714 -6.978 -42.856 1.00 93.38 70 SER A C 1
ATOM 546 O O . SER A 1 70 ? 12.008 -7.200 -41.679 1.00 93.38 70 SER A O 1
ATOM 548 N N . ASP A 1 71 ? 10.553 -6.445 -43.229 1.00 92.38 71 ASP A N 1
ATOM 549 C CA . ASP A 1 71 ? 9.531 -5.950 -42.299 1.00 92.38 71 ASP A CA 1
ATOM 550 C C . ASP A 1 71 ? 9.167 -6.959 -41.188 1.00 92.38 71 ASP A C 1
ATOM 552 O O . ASP A 1 71 ? 9.207 -6.624 -40.008 1.00 92.38 71 ASP A O 1
ATOM 556 N N . ALA A 1 72 ? 8.981 -8.239 -41.532 1.00 92.12 72 ALA A N 1
ATOM 557 C CA . ALA A 1 72 ? 8.686 -9.298 -40.558 1.00 92.12 72 ALA A CA 1
ATOM 558 C C . ALA A 1 72 ? 9.796 -9.517 -39.506 1.00 92.12 72 ALA A C 1
ATOM 560 O O . ALA A 1 72 ? 9.513 -9.828 -38.351 1.00 92.12 72 ALA A O 1
ATOM 561 N N . ARG A 1 73 ? 11.072 -9.346 -39.884 1.00 92.38 73 ARG A N 1
ATOM 562 C CA . ARG A 1 73 ? 12.209 -9.479 -38.949 1.00 92.38 73 ARG A CA 1
ATOM 563 C C . ARG A 1 73 ? 12.323 -8.267 -38.032 1.00 92.38 73 ARG A C 1
ATOM 565 O O . ARG A 1 73 ? 12.705 -8.428 -36.875 1.00 92.38 73 ARG A O 1
ATOM 572 N N . LEU A 1 74 ? 12.010 -7.076 -38.546 1.00 93.44 74 LEU A N 1
ATOM 573 C CA . LEU A 1 74 ? 11.930 -5.867 -37.732 1.00 93.44 74 LEU A CA 1
ATOM 574 C C . LEU A 1 74 ? 10.800 -5.994 -36.708 1.00 93.44 74 LEU A C 1
ATOM 576 O O . LEU A 1 74 ? 11.017 -5.731 -35.532 1.00 93.44 74 LEU A O 1
ATOM 580 N N . GLU A 1 75 ? 9.631 -6.472 -37.128 1.00 93.12 75 GLU A N 1
ATOM 581 C CA . GLU A 1 75 ? 8.503 -6.714 -36.230 1.00 93.12 75 GLU A CA 1
ATOM 582 C C . GLU A 1 75 ? 8.830 -7.748 -35.151 1.00 93.12 75 GLU A C 1
ATOM 584 O O . GLU A 1 75 ? 8.569 -7.506 -33.976 1.00 93.12 75 GLU A O 1
ATOM 589 N N . GLU A 1 76 ? 9.480 -8.861 -35.505 1.00 92.94 76 GLU A N 1
ATOM 590 C CA . GLU A 1 76 ? 9.918 -9.849 -34.515 1.00 92.94 76 GLU A CA 1
ATOM 591 C C . GLU A 1 76 ? 10.879 -9.242 -33.477 1.00 92.94 76 GLU A C 1
ATOM 593 O O . GLU A 1 76 ? 10.761 -9.527 -32.281 1.00 92.94 76 GLU A O 1
ATOM 598 N N . LEU A 1 77 ? 11.814 -8.391 -33.913 1.00 91.38 77 LEU A N 1
ATOM 599 C CA . LEU A 1 77 ? 12.715 -7.680 -33.008 1.00 91.38 77 LEU A CA 1
ATOM 600 C C . LEU A 1 77 ? 11.945 -6.711 -32.102 1.00 91.38 77 LEU A C 1
ATOM 602 O O . LEU A 1 77 ? 12.160 -6.732 -30.892 1.00 91.38 77 LEU A O 1
ATOM 606 N N . LEU A 1 78 ? 11.041 -5.906 -32.667 1.00 91.62 78 LEU A N 1
ATOM 607 C CA . LEU A 1 78 ? 10.226 -4.944 -31.924 1.00 91.62 78 LEU A CA 1
ATOM 608 C C . LEU A 1 78 ? 9.337 -5.643 -30.896 1.00 91.62 78 LEU A C 1
ATOM 610 O O . LEU A 1 78 ? 9.292 -5.212 -29.751 1.00 91.62 78 LEU A O 1
ATOM 614 N N . VAL A 1 79 ? 8.699 -6.762 -31.249 1.00 91.50 79 VAL A N 1
ATOM 615 C CA . VAL A 1 79 ? 7.900 -7.559 -30.306 1.00 91.50 79 VAL A CA 1
ATOM 616 C C . VAL A 1 79 ? 8.767 -8.067 -29.157 1.00 91.50 79 VAL A C 1
ATOM 618 O O . VAL A 1 79 ? 8.376 -7.944 -28.000 1.00 91.50 79 VAL A O 1
ATOM 621 N N . ARG A 1 80 ? 9.962 -8.606 -29.431 1.00 88.62 80 ARG A N 1
ATOM 622 C CA . ARG A 1 80 ? 10.872 -9.068 -28.367 1.00 88.62 80 ARG A CA 1
ATOM 623 C C . ARG A 1 80 ? 11.360 -7.917 -27.484 1.00 88.62 80 ARG A C 1
ATOM 625 O O . ARG A 1 80 ? 11.417 -8.081 -26.268 1.00 88.62 80 ARG A O 1
ATOM 632 N N . ALA A 1 81 ? 11.676 -6.772 -28.084 1.00 88.12 81 ALA A N 1
ATOM 633 C CA . ALA A 1 81 ? 12.083 -5.561 -27.381 1.00 88.12 81 ALA A CA 1
ATOM 634 C C . ALA A 1 81 ? 10.959 -5.021 -26.480 1.00 88.12 81 ALA A C 1
ATOM 636 O O . ALA A 1 81 ? 11.188 -4.760 -25.303 1.00 88.12 81 ALA A O 1
ATOM 637 N N . LEU A 1 82 ? 9.730 -4.943 -26.999 1.00 87.25 82 LEU A N 1
ATOM 638 C CA . LEU A 1 82 ? 8.538 -4.529 -26.254 1.00 87.25 82 LEU A CA 1
ATOM 639 C C . LEU A 1 82 ? 8.223 -5.495 -25.111 1.00 87.25 82 LEU A C 1
ATOM 641 O O . LEU A 1 82 ? 7.925 -5.060 -24.006 1.00 87.25 82 LEU A O 1
ATOM 645 N N . VAL A 1 83 ? 8.333 -6.807 -25.341 1.00 86.19 83 VAL A N 1
ATOM 646 C CA . VAL A 1 83 ? 8.145 -7.806 -24.281 1.00 86.19 83 VAL A CA 1
ATOM 647 C C . VAL A 1 83 ? 9.182 -7.625 -23.171 1.00 86.19 83 VAL A C 1
ATOM 649 O O . VAL A 1 83 ? 8.807 -7.659 -22.004 1.00 86.19 83 VAL A O 1
ATOM 652 N N . ALA A 1 84 ? 10.458 -7.402 -23.501 1.00 82.56 84 ALA A N 1
ATOM 653 C CA . ALA A 1 84 ? 11.492 -7.127 -22.500 1.00 82.56 84 ALA A CA 1
ATOM 654 C C . ALA A 1 84 ? 11.215 -5.823 -21.726 1.00 82.56 84 ALA A C 1
ATOM 656 O O . ALA A 1 84 ? 11.270 -5.818 -20.495 1.00 82.56 84 ALA A O 1
ATOM 657 N N . SER A 1 85 ? 10.825 -4.761 -22.436 1.00 82.69 85 SER A N 1
ATOM 658 C CA . SER A 1 85 ? 10.472 -3.462 -21.852 1.00 82.69 85 SER A CA 1
ATOM 659 C C . SER A 1 85 ? 9.261 -3.547 -20.916 1.00 82.69 85 SER A C 1
ATOM 661 O O . SER A 1 85 ? 9.316 -3.001 -19.818 1.00 82.69 85 SER A O 1
ATOM 663 N N . ASN A 1 86 ? 8.230 -4.326 -21.265 1.00 80.50 86 ASN A N 1
ATOM 664 C CA . ASN A 1 86 ? 7.064 -4.578 -20.406 1.00 80.50 86 ASN A CA 1
ATOM 665 C C . ASN A 1 86 ? 7.415 -5.290 -19.086 1.00 80.50 86 ASN A C 1
ATOM 667 O O . ASN A 1 86 ? 6.642 -5.233 -18.133 1.00 80.50 86 ASN A O 1
ATOM 671 N N . TYR A 1 87 ? 8.565 -5.967 -19.012 1.00 79.06 87 TYR A N 1
ATOM 672 C CA . TYR A 1 87 ? 9.089 -6.554 -17.774 1.00 79.06 87 TYR A CA 1
ATOM 673 C C . TYR A 1 87 ? 10.087 -5.633 -17.043 1.00 79.06 87 TYR A C 1
ATOM 675 O O . TYR A 1 87 ? 10.776 -6.075 -16.119 1.00 79.06 87 TYR A O 1
ATOM 683 N N . GLY A 1 88 ? 10.176 -4.363 -17.450 1.00 74.06 88 GLY A N 1
ATOM 684 C CA . GLY A 1 88 ? 11.068 -3.352 -16.882 1.00 74.06 88 GLY A CA 1
ATOM 685 C C . GLY A 1 88 ? 12.510 -3.427 -17.387 1.00 74.06 88 GLY A C 1
ATOM 686 O O . GLY A 1 88 ? 13.376 -2.736 -16.859 1.00 74.06 88 GLY A O 1
ATOM 687 N N . VAL A 1 89 ? 12.818 -4.274 -18.375 1.00 77.19 89 VAL A N 1
ATOM 688 C CA . VAL A 1 89 ? 14.180 -4.410 -18.914 1.00 77.19 89 VAL A CA 1
ATOM 689 C C . VAL A 1 89 ? 14.354 -3.446 -20.082 1.00 77.19 89 VAL A C 1
ATOM 691 O O . VAL A 1 89 ? 13.758 -3.645 -21.142 1.00 77.19 89 VAL A O 1
ATOM 694 N N . SER A 1 90 ? 15.175 -2.408 -19.900 1.00 73.94 90 SER A N 1
ATOM 695 C CA . SER A 1 90 ? 15.456 -1.467 -20.986 1.00 73.94 90 SER A CA 1
ATOM 696 C C . SER A 1 90 ? 16.252 -2.137 -22.107 1.00 73.94 90 SER A C 1
ATOM 698 O O . SER A 1 90 ? 17.205 -2.880 -21.871 1.00 73.94 90 SER A O 1
ATOM 700 N N . VAL A 1 91 ? 15.837 -1.868 -23.344 1.00 74.62 91 VAL A N 1
ATOM 701 C CA . VAL A 1 91 ? 16.507 -2.313 -24.578 1.00 74.62 91 VAL A CA 1
ATOM 702 C C . VAL A 1 91 ? 17.546 -1.283 -25.036 1.00 74.62 91 VAL A C 1
ATOM 704 O O . VAL A 1 91 ? 18.423 -1.589 -25.842 1.00 74.62 91 VAL A O 1
ATOM 707 N N . LEU A 1 92 ? 17.445 -0.055 -24.523 1.00 69.25 92 LEU A N 1
ATOM 708 C CA . LEU A 1 92 ? 18.282 1.080 -24.885 1.00 69.25 92 LEU A CA 1
ATOM 709 C C . LEU A 1 92 ? 19.339 1.297 -23.792 1.00 69.25 92 LEU A C 1
ATOM 711 O O . LEU A 1 92 ? 19.023 1.283 -22.609 1.00 69.25 92 LEU A O 1
ATOM 715 N N . GLY A 1 93 ? 20.594 1.516 -24.189 1.00 59.31 93 GLY A N 1
ATOM 716 C CA . GLY A 1 93 ? 21.687 1.863 -23.273 1.00 59.31 93 GLY A CA 1
ATOM 717 C C . GLY A 1 93 ? 22.495 0.683 -22.717 1.00 59.31 93 GLY A C 1
ATOM 718 O O . GLY A 1 93 ? 22.114 -0.482 -22.797 1.00 59.31 93 GLY A O 1
ATOM 719 N N . ASN A 1 94 ? 23.664 1.006 -22.157 1.00 53.84 94 ASN A N 1
ATOM 720 C CA . ASN A 1 94 ? 24.565 0.062 -21.490 1.00 53.84 94 ASN A CA 1
ATOM 721 C C . ASN A 1 94 ? 24.196 -0.056 -19.998 1.00 53.84 94 ASN A C 1
ATOM 723 O O . ASN A 1 94 ? 25.024 0.180 -19.115 1.00 53.84 94 ASN A O 1
ATOM 727 N N . ASP A 1 95 ? 22.921 -0.333 -19.710 1.00 56.34 95 ASP A N 1
ATOM 728 C CA . ASP A 1 95 ? 22.413 -0.356 -18.339 1.00 56.34 95 ASP A CA 1
ATOM 729 C C . ASP A 1 95 ? 22.862 -1.636 -17.622 1.00 56.34 95 ASP A C 1
ATOM 731 O O . ASP A 1 95 ? 22.316 -2.725 -17.775 1.00 56.34 95 ASP A O 1
ATOM 735 N N . THR A 1 96 ? 23.908 -1.503 -16.812 1.00 56.00 96 THR A N 1
ATOM 736 C CA . THR A 1 96 ? 24.462 -2.587 -15.981 1.00 56.00 96 THR A CA 1
ATOM 737 C C . THR A 1 96 ? 23.728 -2.747 -14.640 1.00 56.00 96 THR A C 1
ATOM 739 O O . THR A 1 96 ? 24.142 -3.531 -13.776 1.00 56.00 96 THR A O 1
ATOM 742 N N . LYS A 1 97 ? 22.644 -1.991 -14.420 1.00 62.47 97 LYS A N 1
ATOM 743 C CA . LYS A 1 97 ? 21.942 -1.899 -13.132 1.00 62.47 97 LYS A CA 1
ATOM 744 C C . LYS A 1 97 ? 20.755 -2.864 -13.063 1.00 62.47 97 LYS A C 1
ATOM 746 O O . LYS A 1 97 ? 20.074 -3.123 -14.043 1.00 62.47 97 LYS A O 1
ATOM 751 N N . HIS A 1 98 ? 20.551 -3.435 -11.876 1.00 68.50 98 HIS A N 1
ATOM 752 C CA . HIS A 1 98 ? 19.575 -4.497 -11.634 1.00 68.50 98 HIS A CA 1
ATOM 753 C C . HIS A 1 98 ? 18.292 -3.904 -11.040 1.00 68.50 98 HIS A C 1
ATOM 755 O O . HIS A 1 98 ? 18.352 -3.220 -10.021 1.00 68.50 98 HIS A O 1
ATOM 761 N N . ASN A 1 99 ? 17.136 -4.232 -11.620 1.00 74.31 99 ASN A N 1
ATOM 762 C CA . ASN A 1 99 ? 15.826 -3.780 -11.128 1.00 74.31 99 ASN A CA 1
ATOM 763 C C . ASN A 1 99 ? 15.410 -4.426 -9.793 1.00 74.31 99 ASN A C 1
ATOM 765 O O . ASN A 1 99 ? 14.552 -3.904 -9.090 1.00 74.31 99 ASN A O 1
ATOM 769 N N . TRP A 1 100 ? 16.027 -5.557 -9.438 1.00 84.44 100 TRP A N 1
ATOM 770 C CA . TRP A 1 100 ? 15.702 -6.370 -8.259 1.00 84.44 100 TRP A CA 1
ATOM 771 C C . TRP A 1 100 ? 16.818 -6.364 -7.207 1.00 84.44 100 TRP A C 1
ATOM 773 O O . TRP A 1 100 ? 17.157 -7.396 -6.631 1.00 84.44 100 TRP A O 1
ATOM 783 N N . ASP A 1 101 ? 17.421 -5.203 -6.949 1.00 85.06 101 ASP A N 1
ATOM 784 C CA . ASP A 1 101 ? 18.221 -5.020 -5.736 1.00 85.06 101 ASP A CA 1
ATOM 785 C C . ASP A 1 101 ? 17.321 -4.832 -4.498 1.00 85.06 101 ASP A C 1
ATOM 787 O O . ASP A 1 101 ? 16.099 -4.699 -4.602 1.00 85.06 101 ASP A O 1
ATOM 791 N N . PHE A 1 102 ? 17.902 -4.858 -3.296 1.00 86.19 102 PHE A N 1
ATOM 792 C CA . PHE A 1 102 ? 17.115 -4.819 -2.057 1.00 86.19 102 PHE A CA 1
ATOM 793 C C . PHE A 1 102 ? 16.273 -3.540 -1.920 1.00 86.19 102 PHE A C 1
ATOM 795 O O . PHE A 1 102 ? 15.112 -3.614 -1.524 1.00 86.19 102 PHE A O 1
ATOM 802 N N . VAL A 1 103 ? 16.828 -2.372 -2.258 1.00 87.50 103 VAL A N 1
ATOM 803 C CA . VAL A 1 103 ? 16.119 -1.088 -2.116 1.00 87.50 103 VAL A CA 1
ATOM 804 C C . VAL A 1 103 ? 14.995 -0.966 -3.143 1.00 87.50 103 VAL A C 1
ATOM 806 O O . VAL A 1 103 ? 13.910 -0.508 -2.797 1.00 87.50 103 VAL A O 1
ATOM 809 N N . SER A 1 104 ? 15.203 -1.425 -4.377 1.00 86.88 104 SER A N 1
ATOM 810 C CA . SER A 1 104 ? 14.150 -1.446 -5.400 1.00 86.88 104 SER A CA 1
ATOM 811 C C . SER A 1 104 ? 13.084 -2.490 -5.081 1.00 86.88 104 SER A C 1
ATOM 813 O O . SER A 1 104 ? 11.901 -2.230 -5.264 1.00 86.88 104 SER A O 1
ATOM 815 N N . SER A 1 105 ? 13.472 -3.625 -4.491 1.00 90.88 105 SER A N 1
ATOM 816 C CA . SER A 1 105 ? 12.525 -4.618 -3.967 1.00 90.88 105 SER A CA 1
ATOM 817 C C . SER A 1 105 ? 11.700 -4.054 -2.802 1.00 90.88 105 SER A C 1
ATOM 819 O O . SER A 1 105 ? 10.505 -4.330 -2.694 1.00 90.88 105 SER A O 1
ATOM 821 N N . LEU A 1 106 ? 12.300 -3.226 -1.938 1.00 91.19 106 LEU A N 1
ATOM 822 C CA . LEU A 1 106 ? 11.589 -2.521 -0.867 1.00 91.19 106 LEU A CA 1
ATOM 823 C C . LEU A 1 106 ? 10.606 -1.488 -1.434 1.00 91.19 106 LEU A C 1
ATOM 825 O O . LEU A 1 106 ? 9.466 -1.418 -0.981 1.00 91.19 106 LEU A O 1
ATOM 829 N N . PHE A 1 107 ? 11.018 -0.726 -2.447 1.00 91.00 107 PHE A N 1
ATOM 830 C CA . PHE A 1 107 ? 10.134 0.196 -3.159 1.00 91.00 107 PHE A CA 1
ATOM 831 C C . PHE A 1 107 ? 8.956 -0.549 -3.800 1.00 91.00 107 PHE A C 1
ATOM 833 O O . PHE A 1 107 ? 7.804 -0.215 -3.528 1.00 91.00 107 PHE A O 1
ATOM 840 N N . PHE A 1 108 ? 9.226 -1.625 -4.548 1.00 92.81 108 PHE A N 1
ATOM 841 C CA . PHE A 1 108 ? 8.207 -2.493 -5.136 1.00 92.81 108 PHE A CA 1
ATOM 842 C C . PHE A 1 108 ? 7.229 -3.006 -4.071 1.00 92.81 108 PHE A C 1
ATOM 844 O O . PHE A 1 108 ? 6.031 -2.741 -4.154 1.00 92.81 108 PHE A O 1
ATOM 851 N N . THR A 1 109 ? 7.723 -3.663 -3.018 1.00 93.56 109 THR A N 1
ATOM 852 C CA . THR A 1 109 ? 6.861 -4.218 -1.960 1.00 93.56 109 THR A CA 1
ATOM 853 C C . THR A 1 109 ? 6.054 -3.145 -1.231 1.00 93.56 109 THR A C 1
ATOM 855 O O . THR A 1 109 ? 4.880 -3.378 -0.948 1.00 93.56 109 THR A O 1
ATOM 858 N N . SER A 1 110 ? 6.623 -1.960 -0.983 1.00 93.31 110 SER A N 1
ATOM 859 C CA . SER A 1 110 ? 5.893 -0.811 -0.435 1.00 93.31 110 SER A CA 1
ATOM 860 C C . SER A 1 110 ? 4.752 -0.390 -1.364 1.00 93.31 110 SER A C 1
ATOM 862 O O . SER A 1 110 ? 3.610 -0.329 -0.923 1.00 93.31 110 SER A O 1
ATOM 864 N N . THR A 1 111 ? 5.026 -0.186 -2.658 1.00 93.81 111 THR A N 1
ATOM 865 C CA . THR A 1 111 ? 4.014 0.252 -3.643 1.00 93.81 111 THR A CA 1
ATOM 866 C C . THR A 1 111 ? 2.904 -0.774 -3.876 1.00 93.81 111 THR A C 1
ATOM 868 O O . THR A 1 111 ? 1.769 -0.391 -4.159 1.00 93.81 111 THR A O 1
ATOM 871 N N . VAL A 1 112 ? 3.208 -2.068 -3.729 1.00 95.19 112 VAL A N 1
ATOM 872 C CA . VAL A 1 112 ? 2.223 -3.156 -3.771 1.00 95.19 112 VAL A CA 1
ATOM 873 C C . VAL A 1 112 ? 1.306 -3.103 -2.548 1.00 95.19 112 VAL A C 1
ATOM 875 O O . VAL A 1 112 ? 0.090 -3.223 -2.688 1.00 95.19 112 VAL A O 1
ATOM 878 N N . LEU A 1 113 ? 1.863 -2.897 -1.349 1.00 94.31 113 LEU A N 1
ATOM 879 C CA . LEU A 1 113 ? 1.083 -2.840 -0.110 1.00 94.31 113 LEU A CA 1
ATOM 880 C C . LEU A 1 113 ? 0.280 -1.544 0.049 1.00 94.31 113 LEU A C 1
ATOM 882 O O . LEU A 1 113 ? -0.821 -1.580 0.596 1.00 94.31 113 LEU A O 1
ATOM 886 N N . THR A 1 114 ? 0.794 -0.417 -0.449 1.00 92.81 114 THR A N 1
ATOM 887 C CA . THR A 1 114 ? 0.060 0.859 -0.517 1.00 92.81 114 THR A CA 1
ATOM 888 C C . THR A 1 114 ? -0.923 0.923 -1.681 1.00 92.81 114 THR A C 1
ATOM 890 O O . THR A 1 114 ? -1.548 1.961 -1.872 1.00 92.81 114 THR A O 1
ATOM 893 N N . THR A 1 115 ? -1.032 -0.156 -2.465 1.00 94.81 115 THR A N 1
ATOM 894 C CA . THR A 1 115 ? -1.891 -0.274 -3.651 1.00 94.81 115 THR A CA 1
ATOM 895 C C . THR A 1 115 ? -1.656 0.812 -4.702 1.00 94.81 115 THR A C 1
ATOM 897 O O . THR A 1 115 ? -2.570 1.143 -5.444 1.00 94.81 115 THR A O 1
ATOM 900 N N . THR A 1 116 ? -0.439 1.364 -4.768 1.00 94.25 116 THR A N 1
ATOM 901 C CA . THR A 1 116 ? -0.030 2.316 -5.811 1.00 94.25 116 THR A CA 1
ATOM 902 C C . THR A 1 116 ? 0.325 1.574 -7.098 1.00 94.25 116 THR A C 1
ATOM 904 O O . THR A 1 116 ? -0.175 1.920 -8.152 1.00 94.25 116 THR A O 1
ATOM 907 N N . GLY A 1 117 ? 1.173 0.541 -7.011 1.00 90.50 117 GLY A N 1
ATOM 908 C CA . GLY A 1 117 ? 1.406 -0.415 -8.100 1.00 90.50 117 GLY A CA 1
ATOM 909 C C . GLY A 1 117 ? 1.832 0.149 -9.466 1.00 90.50 117 GLY A C 1
ATOM 910 O O . GLY A 1 117 ? 1.230 -0.226 -10.462 1.00 90.50 117 GLY A O 1
ATOM 911 N N . TYR A 1 118 ? 2.909 0.944 -9.541 1.00 89.62 118 TYR A N 1
ATOM 912 C CA . TYR A 1 118 ? 3.385 1.576 -10.791 1.00 89.62 118 TYR A CA 1
ATOM 913 C C . TYR A 1 118 ? 3.617 0.642 -11.995 1.00 89.62 118 TYR A C 1
ATOM 915 O O . TYR A 1 118 ? 3.691 1.108 -13.118 1.00 89.62 118 TYR A O 1
ATOM 923 N N . GLY A 1 119 ? 3.860 -0.656 -11.805 1.00 84.38 119 GLY A N 1
ATOM 924 C CA . GLY A 1 119 ? 4.015 -1.593 -12.929 1.00 84.38 119 GLY A CA 1
ATOM 925 C C . GLY A 1 119 ? 5.320 -1.501 -13.744 1.00 84.38 119 GLY A C 1
ATOM 926 O O . GLY A 1 119 ? 5.582 -2.405 -14.526 1.00 84.38 119 GLY A O 1
ATOM 927 N N . HIS A 1 120 ? 6.183 -0.501 -13.527 1.00 80.38 120 HIS A N 1
ATOM 928 C CA . HIS A 1 120 ? 7.530 -0.439 -14.134 1.00 80.38 120 HIS A CA 1
ATOM 929 C C . HIS A 1 120 ? 8.440 -1.614 -13.715 1.00 80.38 120 HIS A C 1
ATOM 931 O O . HIS A 1 120 ? 9.313 -2.038 -14.467 1.00 80.38 120 HIS A O 1
ATOM 937 N N . THR A 1 121 ? 8.230 -2.164 -12.513 1.00 84.31 121 THR A N 1
ATOM 938 C CA . THR A 1 121 ? 8.873 -3.389 -12.022 1.00 84.31 121 THR A CA 1
ATOM 939 C C . THR A 1 121 ? 7.804 -4.403 -11.628 1.00 84.31 121 THR A C 1
ATOM 941 O O . THR A 1 121 ? 6.953 -4.137 -10.779 1.00 84.31 121 THR A O 1
ATOM 944 N N . VAL A 1 122 ? 7.825 -5.581 -12.260 1.00 89.12 122 VAL A N 1
ATOM 945 C CA . VAL A 1 122 ? 6.829 -6.646 -12.050 1.00 89.12 122 VAL A CA 1
ATOM 946 C C . VAL A 1 122 ? 7.498 -8.011 -11.895 1.00 89.12 122 VAL A C 1
ATOM 948 O O . VAL A 1 122 ? 8.522 -8.268 -12.535 1.00 89.12 122 VAL A O 1
ATOM 951 N N . PRO A 1 123 ? 6.958 -8.911 -11.050 1.00 89.75 123 PRO A N 1
ATOM 952 C CA . PRO A 1 123 ? 7.533 -10.236 -10.865 1.00 89.75 123 PRO A CA 1
ATOM 953 C C . PRO A 1 123 ? 7.514 -11.010 -12.186 1.00 89.75 123 PRO A C 1
ATOM 955 O O . PRO A 1 123 ? 6.457 -11.230 -12.781 1.00 89.75 123 PRO A O 1
ATOM 958 N N . LEU A 1 124 ? 8.695 -11.436 -12.639 1.00 86.81 124 LEU A N 1
ATOM 959 C CA . LEU A 1 124 ? 8.843 -12.123 -13.921 1.00 86.81 124 LEU A CA 1
ATOM 960 C C . LEU A 1 124 ? 8.470 -13.610 -13.821 1.00 86.81 124 LEU A C 1
ATOM 962 O O . LEU A 1 124 ? 7.786 -14.136 -14.701 1.00 86.81 124 LEU A O 1
ATOM 966 N N . SER A 1 125 ? 8.902 -14.275 -12.743 1.00 87.94 125 SER A N 1
ATOM 967 C CA . SER A 1 125 ? 8.707 -15.714 -12.539 1.00 87.94 125 SER A CA 1
ATOM 968 C C . SER A 1 125 ? 7.311 -16.046 -12.008 1.00 87.94 125 SER A C 1
ATOM 970 O O . SER A 1 125 ? 6.665 -15.222 -11.352 1.00 87.94 125 SER A O 1
ATOM 972 N N . ASP A 1 126 ? 6.842 -17.265 -12.272 1.00 85.06 126 ASP A N 1
ATOM 973 C CA . ASP A 1 126 ? 5.529 -17.720 -11.807 1.00 85.06 126 ASP A CA 1
ATOM 974 C C . ASP A 1 126 ? 5.489 -17.857 -10.277 1.00 85.06 126 ASP A C 1
ATOM 976 O O . ASP A 1 126 ? 4.480 -17.529 -9.652 1.00 85.06 126 ASP A O 1
ATOM 980 N N . GLU A 1 127 ? 6.611 -18.222 -9.650 1.00 82.56 127 GLU A N 1
ATOM 981 C CA . GLU A 1 127 ? 6.758 -18.247 -8.192 1.00 82.56 127 GLU A CA 1
ATOM 982 C C . GLU A 1 127 ? 6.689 -16.837 -7.601 1.00 82.56 127 GLU A C 1
ATOM 984 O O . GLU A 1 127 ? 6.022 -16.629 -6.589 1.00 82.56 127 GLU A O 1
ATOM 989 N N . GLY A 1 128 ? 7.329 -15.853 -8.244 1.00 87.44 128 GLY A N 1
ATOM 990 C CA . GLY A 1 128 ? 7.273 -14.451 -7.832 1.00 87.44 128 GLY A CA 1
ATOM 991 C C . GLY A 1 128 ? 5.862 -13.871 -7.943 1.00 87.44 128 GLY A C 1
ATOM 992 O O . GLY A 1 128 ? 5.410 -13.167 -7.040 1.00 87.44 128 GLY A O 1
ATOM 993 N N . LYS A 1 129 ? 5.129 -14.210 -9.013 1.00 87.12 129 LYS A N 1
ATOM 994 C CA . LYS A 1 129 ? 3.719 -13.822 -9.188 1.00 87.12 129 LYS A CA 1
ATOM 995 C C . LYS A 1 129 ? 2.831 -14.463 -8.125 1.00 87.12 129 LYS A C 1
ATOM 997 O O . LYS A 1 129 ? 2.043 -13.761 -7.495 1.00 87.12 129 LYS A O 1
ATOM 1002 N N . ALA A 1 130 ? 2.984 -15.767 -7.883 1.00 83.62 130 ALA A N 1
ATOM 1003 C CA . ALA A 1 130 ? 2.246 -16.472 -6.838 1.00 83.62 130 ALA A CA 1
ATOM 1004 C C . ALA A 1 130 ? 2.537 -15.879 -5.451 1.00 83.62 130 ALA A C 1
ATOM 1006 O O . ALA A 1 130 ? 1.610 -15.588 -4.697 1.00 83.62 130 ALA A O 1
ATOM 1007 N N . PHE A 1 131 ? 3.811 -15.628 -5.135 1.00 87.00 131 PHE A N 1
ATOM 1008 C CA . PHE A 1 131 ? 4.211 -14.981 -3.889 1.00 87.00 131 PHE A CA 1
ATOM 1009 C C . PHE A 1 131 ? 3.586 -13.591 -3.740 1.00 87.00 131 PHE A C 1
ATOM 1011 O O . PHE A 1 131 ? 3.031 -13.298 -2.685 1.00 87.00 131 PHE A O 1
ATOM 1018 N N . CYS A 1 132 ? 3.604 -12.769 -4.795 1.00 92.00 132 CYS A N 1
ATOM 1019 C CA . CYS A 1 132 ? 2.982 -11.445 -4.798 1.00 92.00 132 CYS A CA 1
ATOM 1020 C C . CYS A 1 132 ? 1.487 -11.518 -4.444 1.00 92.00 132 CYS A C 1
ATOM 1022 O O . CYS A 1 132 ? 1.037 -10.778 -3.575 1.00 92.00 132 CYS A O 1
ATOM 1024 N N . ILE A 1 133 ? 0.735 -12.468 -5.018 1.00 88.75 133 ILE A N 1
ATOM 1025 C CA . ILE A 1 133 ? -0.696 -12.662 -4.713 1.00 88.75 133 ILE A CA 1
ATOM 1026 C C . ILE A 1 133 ? -0.914 -12.899 -3.213 1.00 88.75 133 ILE A C 1
ATOM 1028 O O . ILE A 1 133 ? -1.721 -12.212 -2.583 1.00 88.75 133 ILE A O 1
ATOM 1032 N N . PHE A 1 134 ? -0.194 -13.853 -2.621 1.00 84.38 134 PHE A N 1
ATOM 1033 C CA . PHE A 1 134 ? -0.359 -14.182 -1.203 1.00 84.38 134 PHE A CA 1
ATOM 1034 C C . PHE A 1 134 ? 0.157 -13.076 -0.273 1.00 84.38 134 PHE A C 1
ATOM 1036 O O . PHE A 1 134 ? -0.473 -12.778 0.746 1.00 84.38 134 PHE A O 1
ATOM 1043 N N . TYR A 1 135 ? 1.279 -12.452 -0.636 1.00 88.12 135 TYR A N 1
ATOM 1044 C CA . TYR A 1 135 ? 1.856 -11.322 0.082 1.00 88.12 135 TYR A CA 1
ATOM 1045 C C . TYR A 1 135 ? 0.880 -10.141 0.127 1.00 88.12 135 TYR A C 1
ATOM 1047 O O . TYR A 1 135 ? 0.621 -9.613 1.206 1.00 88.12 135 TYR A O 1
ATOM 1055 N N . SER A 1 136 ? 0.260 -9.780 -1.001 1.00 90.94 136 SER A N 1
ATOM 1056 C CA . SER A 1 136 ? -0.748 -8.717 -1.077 1.00 90.94 136 SER A CA 1
ATOM 1057 C C . SER A 1 136 ? -2.036 -9.069 -0.336 1.00 90.94 136 SER A C 1
ATOM 1059 O O . SER A 1 136 ? -2.575 -8.218 0.371 1.00 90.94 136 SER A O 1
ATOM 1061 N N . LEU A 1 137 ? -2.510 -10.318 -0.438 1.00 86.56 137 LEU A N 1
ATOM 1062 C CA . LEU A 1 137 ? -3.730 -10.777 0.239 1.00 86.56 137 LEU A CA 1
ATOM 1063 C C . LEU A 1 137 ? -3.659 -10.569 1.759 1.00 86.56 137 LEU A C 1
ATOM 1065 O O . LEU A 1 137 ? -4.640 -10.149 2.369 1.00 86.56 137 LEU A O 1
ATOM 1069 N N . CYS A 1 138 ? -2.500 -10.835 2.367 1.00 81.50 138 CYS A N 1
ATOM 1070 C CA . CYS A 1 138 ? -2.289 -10.628 3.802 1.00 81.50 138 CYS A CA 1
ATOM 1071 C C . CYS A 1 138 ? -1.820 -9.202 4.122 1.00 81.50 138 CYS A C 1
ATOM 1073 O O . CYS A 1 138 ? -2.241 -8.605 5.113 1.00 81.50 138 CYS A O 1
ATOM 1075 N N . GLY A 1 139 ? -0.937 -8.650 3.293 1.00 86.44 139 GLY A N 1
ATOM 1076 C CA . GLY A 1 139 ? -0.260 -7.389 3.556 1.00 86.44 139 GLY A CA 1
ATOM 1077 C C . GLY A 1 139 ? -1.153 -6.162 3.390 1.00 86.44 139 GLY A C 1
ATOM 1078 O O . GLY A 1 139 ? -1.017 -5.224 4.175 1.00 86.44 139 GLY A O 1
ATOM 1079 N N . ILE A 1 140 ? -2.091 -6.156 2.434 1.00 90.06 140 ILE A N 1
ATOM 1080 C CA . ILE A 1 140 ? -3.009 -5.021 2.231 1.00 90.06 140 ILE A CA 1
ATOM 1081 C C . ILE A 1 140 ? -3.899 -4.813 3.473 1.00 90.06 140 ILE A C 1
ATOM 1083 O O . ILE A 1 140 ? -3.889 -3.703 4.006 1.00 90.06 140 ILE A O 1
ATOM 1087 N N . PRO A 1 141 ? -4.598 -5.830 4.028 1.00 85.25 141 PRO A N 1
ATOM 1088 C CA . PRO A 1 141 ? -5.355 -5.666 5.274 1.00 85.25 141 PRO A CA 1
ATOM 1089 C C . PRO A 1 141 ? -4.513 -5.166 6.454 1.00 85.25 141 PRO A C 1
ATOM 1091 O O . PRO A 1 141 ? -4.941 -4.269 7.182 1.00 85.25 141 PRO A O 1
ATOM 1094 N N . VAL A 1 142 ? -3.301 -5.706 6.628 1.00 83.44 142 VAL A N 1
ATOM 1095 C CA . VAL A 1 142 ? -2.361 -5.267 7.675 1.00 83.44 142 VAL A CA 1
ATOM 1096 C C . VAL A 1 142 ? -1.982 -3.802 7.487 1.00 83.44 142 VAL A C 1
ATOM 1098 O O . VAL A 1 142 ? -1.983 -3.033 8.448 1.00 83.44 142 VAL A O 1
ATOM 1101 N N . THR A 1 143 ? -1.707 -3.400 6.248 1.00 88.69 143 THR A N 1
ATOM 1102 C CA . THR A 1 143 ? -1.353 -2.023 5.897 1.00 88.69 143 THR A CA 1
ATOM 1103 C C . THR A 1 143 ? -2.523 -1.081 6.145 1.00 88.69 143 THR A C 1
ATOM 1105 O O . THR A 1 143 ? -2.341 -0.048 6.782 1.00 88.69 143 THR A O 1
ATOM 1108 N N . LEU A 1 144 ? -3.743 -1.451 5.748 1.00 88.38 144 LEU A N 1
ATOM 1109 C CA . LEU A 1 144 ? -4.949 -0.665 6.014 1.00 88.38 144 LEU A CA 1
ATOM 1110 C C . LEU A 1 144 ? -5.206 -0.494 7.517 1.00 88.38 144 LEU A C 1
ATOM 1112 O O . LEU A 1 144 ? -5.530 0.611 7.961 1.00 88.38 144 LEU A O 1
ATOM 1116 N N . PHE A 1 145 ? -5.026 -1.551 8.314 1.00 84.31 145 PHE A N 1
ATOM 1117 C CA . PHE A 1 145 ? -5.130 -1.471 9.772 1.00 84.31 145 PHE A CA 1
ATOM 1118 C C . PHE A 1 145 ? -4.061 -0.542 10.361 1.00 84.31 145 PHE A C 1
ATOM 1120 O O . PHE A 1 145 ? -4.386 0.367 11.129 1.00 84.31 145 PHE A O 1
ATOM 1127 N N . PHE A 1 146 ? -2.799 -0.720 9.960 1.00 86.88 146 PHE A N 1
ATOM 1128 C CA . PHE A 1 146 ? -1.686 0.130 10.382 1.00 86.88 146 PHE A CA 1
ATOM 1129 C C . PHE A 1 146 ? -1.945 1.605 10.050 1.00 86.88 146 PHE A C 1
ATOM 1131 O O . PHE A 1 146 ? -1.900 2.453 10.946 1.00 86.88 146 PHE A O 1
ATOM 1138 N N . LEU A 1 147 ? -2.290 1.907 8.795 1.00 89.12 147 LEU A N 1
ATOM 1139 C CA . LEU A 1 147 ? -2.612 3.257 8.338 1.00 89.12 147 LEU A CA 1
ATOM 1140 C C . LEU A 1 147 ? -3.787 3.837 9.129 1.00 89.12 147 LEU A C 1
ATOM 1142 O O . LEU A 1 147 ? -3.700 4.971 9.590 1.00 89.12 147 LEU A O 1
ATOM 1146 N N . SER A 1 148 ? -4.840 3.056 9.383 1.00 86.94 148 SER A N 1
ATOM 1147 C CA . SER A 1 148 ? -5.994 3.499 10.177 1.00 86.94 148 SER A CA 1
ATOM 1148 C C . SER A 1 148 ? -5.597 3.899 11.602 1.00 86.94 148 SER A C 1
ATOM 1150 O O . SER A 1 148 ? -5.983 4.969 12.076 1.00 86.94 148 SER A O 1
ATOM 1152 N N . VAL A 1 149 ? -4.789 3.084 12.289 1.00 87.88 149 VAL A N 1
ATOM 1153 C CA . VAL A 1 149 ? -4.316 3.386 13.652 1.00 87.88 149 VAL A CA 1
ATOM 1154 C C . VAL A 1 149 ? -3.429 4.632 13.662 1.00 87.88 149 VAL A C 1
ATOM 1156 O O . VAL A 1 149 ? -3.627 5.522 14.495 1.00 87.88 149 VAL A O 1
ATOM 1159 N N . VAL A 1 150 ? -2.476 4.722 12.732 1.00 90.62 150 VAL A N 1
ATOM 1160 C CA . VAL A 1 150 ? -1.566 5.869 12.609 1.00 90.62 150 VAL A CA 1
ATOM 1161 C C . VAL A 1 150 ? -2.348 7.152 12.333 1.00 90.62 150 VAL A C 1
ATOM 1163 O O . VAL A 1 150 ? -2.175 8.138 13.052 1.00 90.62 150 VAL A O 1
ATOM 1166 N N . VAL A 1 151 ? -3.268 7.130 11.366 1.00 92.94 151 VAL A N 1
ATOM 1167 C CA . VAL A 1 151 ? -4.130 8.269 11.021 1.00 92.94 151 VAL A CA 1
ATOM 1168 C C . VAL A 1 151 ? -4.953 8.703 12.230 1.00 92.94 151 VAL A C 1
ATOM 1170 O O . VAL A 1 151 ? -4.928 9.882 12.576 1.00 92.94 151 VAL A O 1
ATOM 1173 N N . GLN A 1 152 ? -5.615 7.784 12.944 1.00 88.81 152 GLN A N 1
ATOM 1174 C CA . GLN A 1 152 ? -6.408 8.136 14.130 1.00 88.81 152 GLN A CA 1
ATOM 1175 C C . GLN A 1 152 ? -5.552 8.761 15.243 1.00 88.81 152 GLN A C 1
ATOM 1177 O O . GLN A 1 152 ? -5.980 9.723 15.888 1.00 88.81 152 GLN A O 1
ATOM 1182 N N . ARG A 1 153 ? -4.325 8.268 15.460 1.00 90.56 153 ARG A N 1
ATOM 1183 C CA . ARG A 1 153 ? -3.389 8.847 16.438 1.00 90.56 153 ARG A CA 1
ATOM 1184 C C . ARG A 1 153 ? -2.930 10.248 16.031 1.00 90.56 153 ARG A C 1
ATOM 1186 O O . ARG A 1 153 ? -2.996 11.160 16.857 1.00 90.56 153 ARG A O 1
ATOM 1193 N N . ILE A 1 154 ? -2.523 10.439 14.776 1.00 92.44 154 ILE A N 1
ATOM 1194 C CA . ILE A 1 154 ? -2.081 11.742 14.253 1.00 92.44 154 ILE A CA 1
ATOM 1195 C C . ILE A 1 154 ? -3.239 12.745 14.260 1.00 92.44 154 ILE A C 1
ATOM 1197 O O . ILE A 1 154 ? -3.070 13.883 14.697 1.00 92.44 154 ILE A O 1
ATOM 1201 N N . MET A 1 155 ? -4.443 12.323 13.870 1.00 91.12 155 MET A N 1
ATOM 1202 C CA . MET A 1 155 ? -5.632 13.175 13.810 1.00 91.12 155 MET A CA 1
ATOM 1203 C C . MET A 1 155 ? -5.999 13.770 15.180 1.00 91.12 155 MET A C 1
ATOM 1205 O O . MET A 1 155 ? -6.484 14.904 15.259 1.00 91.12 155 MET A O 1
ATOM 1209 N N . VAL A 1 156 ? -5.749 13.050 16.282 1.00 90.00 156 VAL A N 1
ATOM 1210 C CA . VAL A 1 156 ? -5.941 13.596 17.636 1.00 90.00 156 VAL A CA 1
ATOM 1211 C C . VAL A 1 156 ? -5.055 14.822 17.860 1.00 90.00 156 VAL A C 1
ATOM 1213 O O . VAL A 1 156 ? -5.536 15.826 18.391 1.00 90.00 156 VAL A O 1
ATOM 1216 N N . LEU A 1 157 ? -3.787 14.751 17.451 1.00 92.50 157 LEU A N 1
ATOM 1217 C CA . LEU A 1 157 ? -2.815 15.828 17.619 1.00 92.50 157 LEU A CA 1
ATOM 1218 C C . LEU A 1 157 ? -3.038 16.976 16.629 1.00 92.50 157 LEU A C 1
ATOM 1220 O O . LEU A 1 157 ? -3.020 18.129 17.045 1.00 92.50 157 LEU A O 1
ATOM 1224 N N . VAL A 1 158 ? -3.258 16.655 15.354 1.00 93.31 158 VAL A N 1
ATOM 1225 C CA . VAL A 1 158 ? -3.288 17.633 14.257 1.00 93.31 158 VAL A CA 1
ATOM 1226 C C . VAL A 1 158 ? -4.656 18.288 14.100 1.00 93.31 158 VAL A C 1
ATOM 1228 O O . VAL A 1 158 ? -4.713 19.475 13.821 1.00 93.31 158 VAL A O 1
ATOM 1231 N N . SER A 1 159 ? -5.758 17.566 14.327 1.00 90.69 159 SER A N 1
ATOM 1232 C CA . SER A 1 159 ? -7.108 18.095 14.078 1.00 90.69 159 SER A CA 1
ATOM 1233 C C . SER A 1 159 ? -7.937 18.252 15.355 1.00 90.69 159 SER A C 1
ATOM 1235 O O . SER A 1 159 ? -8.466 19.331 15.626 1.00 90.69 159 SER A O 1
ATOM 1237 N N . ARG A 1 160 ? -8.058 17.215 16.197 1.00 89.00 160 ARG A N 1
ATOM 1238 C CA . ARG A 1 160 ? -8.999 17.251 17.340 1.00 89.00 160 ARG A CA 1
ATOM 1239 C C . ARG A 1 160 ? -8.551 18.206 18.453 1.00 89.00 160 ARG A C 1
ATOM 1241 O O . ARG A 1 160 ? -9.372 18.988 18.935 1.00 89.00 160 ARG A O 1
ATOM 1248 N N . ARG A 1 161 ? -7.275 18.163 18.862 1.00 90.81 161 ARG A N 1
ATOM 1249 C CA . ARG A 1 161 ? -6.728 19.038 19.919 1.00 90.81 161 ARG A CA 1
ATOM 1250 C C . ARG A 1 161 ? -6.737 20.525 19.528 1.00 90.81 161 ARG A C 1
ATOM 1252 O O . ARG A 1 161 ? -7.247 21.304 20.335 1.00 90.81 161 ARG A O 1
ATOM 1259 N N . PRO A 1 162 ? -6.275 20.944 18.332 1.00 90.06 162 PRO A N 1
ATOM 1260 C CA . PRO A 1 162 ? -6.282 22.356 17.946 1.00 90.06 162 PRO A CA 1
ATOM 1261 C C . PRO A 1 162 ? -7.697 22.917 17.820 1.00 90.06 162 PRO A C 1
ATOM 1263 O O . PRO A 1 162 ? -7.992 23.976 18.372 1.00 90.06 162 PRO A O 1
ATOM 1266 N N . VAL A 1 163 ? -8.617 22.174 17.193 1.00 90.50 163 VAL A N 1
ATOM 1267 C CA . VAL A 1 163 ? -10.025 22.592 17.090 1.00 90.50 163 VAL A CA 1
ATOM 1268 C C . VAL A 1 163 ? -10.664 22.717 18.478 1.00 90.50 163 VAL A C 1
ATOM 1270 O O . VAL A 1 163 ? -11.379 23.683 18.736 1.00 90.50 163 VAL A O 1
ATOM 1273 N N . ALA A 1 164 ? -10.395 21.793 19.406 1.00 88.44 164 ALA A N 1
ATOM 1274 C CA . ALA A 1 164 ? -10.909 21.889 20.774 1.00 88.44 164 ALA A CA 1
ATOM 1275 C C . ALA A 1 164 ? -10.313 23.079 21.548 1.00 88.44 164 ALA A C 1
ATOM 1277 O O . ALA A 1 164 ? -11.044 23.788 22.245 1.00 88.44 164 ALA A O 1
ATOM 1278 N N . TYR A 1 165 ? -9.008 23.320 21.403 1.00 90.69 165 TYR A N 1
ATOM 1279 C CA . TYR A 1 165 ? -8.316 24.452 22.015 1.00 90.69 165 TYR A CA 1
ATOM 1280 C C . TYR A 1 165 ? -8.911 25.782 21.546 1.00 90.69 165 TYR A C 1
ATOM 1282 O O . TYR A 1 165 ? -9.334 26.596 22.367 1.00 90.69 165 TYR A O 1
ATOM 1290 N N . PHE A 1 166 ? -9.027 25.976 20.233 1.00 89.75 166 PHE A N 1
ATOM 1291 C CA . PHE A 1 166 ? -9.551 27.210 19.653 1.00 89.75 166 PHE A CA 1
ATOM 1292 C C . PHE A 1 166 ? -11.048 27.401 19.913 1.00 89.75 166 PHE A C 1
ATOM 1294 O O . PHE A 1 166 ? -11.482 28.522 20.174 1.00 89.75 166 PHE A O 1
ATOM 1301 N N . HIS A 1 167 ? -11.831 26.318 19.959 1.00 89.12 167 HIS A N 1
ATOM 1302 C CA . HIS A 1 167 ? -13.224 26.372 20.403 1.00 89.12 167 HIS A CA 1
ATOM 1303 C C . HIS A 1 167 ? -13.330 26.896 21.841 1.00 89.12 167 HIS A C 1
ATOM 1305 O O . HIS A 1 167 ? -14.137 27.779 22.121 1.00 89.12 167 HIS A O 1
ATOM 1311 N N . ARG A 1 168 ? -12.492 26.386 22.758 1.00 89.12 168 ARG A N 1
ATOM 1312 C CA . ARG A 1 168 ? -12.480 26.824 24.163 1.00 89.12 168 ARG A CA 1
ATOM 1313 C C . ARG A 1 168 ? -11.944 28.248 24.324 1.00 89.12 168 ARG A C 1
ATOM 1315 O O . ARG A 1 168 ? -12.424 28.975 25.186 1.00 89.12 168 ARG A O 1
ATOM 1322 N N . ARG A 1 169 ? -10.962 28.646 23.511 1.00 92.50 169 ARG A N 1
ATOM 1323 C CA . ARG A 1 169 ? -10.288 29.949 23.604 1.00 92.50 169 ARG A CA 1
ATOM 1324 C C . ARG A 1 169 ? -11.090 31.105 23.005 1.00 92.50 169 ARG A C 1
ATOM 1326 O O . ARG A 1 169 ? -10.990 32.214 23.527 1.00 92.50 169 ARG A O 1
ATOM 1333 N N . TRP A 1 170 ? -11.837 30.860 21.928 1.00 89.88 170 TRP A N 1
ATOM 1334 C CA . TRP A 1 170 ? -12.547 31.901 21.169 1.00 89.88 170 TRP A CA 1
ATOM 1335 C C . TRP A 1 170 ? -14.068 31.724 21.110 1.00 89.88 170 TRP A C 1
ATOM 1337 O O . TRP A 1 170 ? -14.732 32.508 20.441 1.00 89.88 170 TRP A O 1
ATOM 1347 N N . ALA A 1 171 ? -14.628 30.719 21.794 1.00 88.44 171 ALA A N 1
ATOM 1348 C CA . ALA A 1 171 ? -16.074 30.474 21.891 1.00 88.44 171 ALA A CA 1
ATOM 1349 C C . ALA A 1 171 ? -16.810 30.416 20.530 1.00 88.44 171 ALA A C 1
ATOM 1351 O O . ALA A 1 171 ? -18.004 30.696 20.432 1.00 88.44 171 ALA A O 1
ATOM 1352 N N . VAL A 1 172 ? -16.104 30.036 19.460 1.00 88.31 172 VAL A N 1
ATOM 1353 C CA . VAL A 1 172 ? -16.662 29.887 18.108 1.00 88.31 172 VAL A CA 1
ATOM 1354 C C . VAL A 1 172 ? -17.307 28.511 17.960 1.00 88.31 172 VAL A C 1
ATOM 1356 O O . VAL A 1 172 ? -16.780 27.521 18.457 1.00 88.31 172 VAL A O 1
ATOM 1359 N N . SER A 1 173 ? -18.413 28.410 17.213 1.00 88.94 173 SER A N 1
ATOM 1360 C CA . SER A 1 173 ? -19.089 27.130 16.955 1.00 88.94 173 SER A CA 1
ATOM 1361 C C . SER A 1 173 ? -18.138 26.068 16.377 1.00 88.94 173 SER A C 1
ATOM 1363 O O . SER A 1 173 ? -17.483 26.311 15.356 1.00 88.94 173 SER A O 1
ATOM 1365 N N . LYS A 1 174 ? -18.138 24.863 16.963 1.00 86.38 174 LYS A N 1
ATOM 1366 C CA . LYS A 1 174 ? -17.255 23.740 16.587 1.00 86.38 174 LYS A CA 1
ATOM 1367 C C . LYS A 1 174 ? -17.276 23.409 15.089 1.00 86.38 174 LYS A C 1
ATOM 1369 O O . LYS A 1 174 ? -16.232 23.129 14.516 1.00 86.38 174 LYS A O 1
ATOM 1374 N N . SER A 1 175 ? -18.441 23.490 14.444 1.00 86.56 175 SER A N 1
ATOM 1375 C CA . SER A 1 175 ? -18.609 23.157 13.020 1.00 86.56 175 SER A CA 1
ATOM 1376 C C . SER A 1 175 ? -17.879 24.120 12.081 1.00 86.56 175 SER A C 1
ATOM 1378 O O . SER A 1 175 ? -17.208 23.671 11.159 1.00 86.56 175 SER A O 1
ATOM 1380 N N . LYS A 1 176 ? -17.985 25.437 12.321 1.00 88.50 176 LYS A N 1
ATOM 1381 C CA . LYS A 1 176 ? -17.300 26.450 11.499 1.00 88.50 176 LYS A CA 1
ATOM 1382 C C . LYS A 1 176 ? -15.787 26.351 11.666 1.00 88.50 176 LYS A C 1
ATOM 1384 O O . LYS A 1 176 ? -15.060 26.354 10.682 1.00 88.50 176 LYS A O 1
ATOM 1389 N N . LEU A 1 177 ? -15.328 26.202 12.908 1.00 91.06 177 LEU A N 1
ATOM 1390 C CA . LEU A 1 177 ? -13.909 26.069 13.216 1.00 91.06 177 LEU A CA 1
ATOM 1391 C C . LEU A 1 177 ? -13.302 24.796 12.610 1.00 91.06 177 LEU A C 1
ATOM 1393 O O . LEU A 1 177 ? -12.214 24.857 12.051 1.00 91.06 177 LEU A O 1
ATOM 1397 N N . ALA A 1 178 ? -14.013 23.666 12.674 1.00 89.62 178 ALA A N 1
ATOM 1398 C CA . ALA A 1 178 ? -13.575 22.424 12.042 1.00 89.62 178 ALA A CA 1
ATOM 1399 C C . ALA A 1 178 ? -13.454 22.564 10.516 1.00 89.62 178 ALA A C 1
ATOM 1401 O O . ALA A 1 178 ? -12.479 22.083 9.952 1.00 89.62 178 ALA A O 1
ATOM 1402 N N . ALA A 1 179 ? -14.393 23.257 9.862 1.00 91.25 179 ALA A N 1
ATOM 1403 C CA . ALA A 1 179 ? -14.326 23.520 8.424 1.00 91.25 179 ALA A CA 1
ATOM 1404 C C . ALA A 1 179 ? -13.126 24.408 8.056 1.00 91.25 179 ALA A C 1
ATOM 1406 O O . ALA A 1 179 ? -12.346 24.038 7.188 1.00 91.25 179 ALA A O 1
ATOM 1407 N N . VAL A 1 180 ? -12.924 25.528 8.762 1.00 92.62 180 VAL A N 1
ATOM 1408 C CA . VAL A 1 180 ? -11.769 26.420 8.534 1.00 92.62 180 VAL A CA 1
ATOM 1409 C C . VAL A 1 180 ? -10.449 25.683 8.764 1.00 92.62 180 VAL A C 1
ATOM 1411 O O . VAL A 1 180 ? -9.529 25.802 7.958 1.00 92.62 180 VAL A O 1
ATOM 1414 N N . HIS A 1 181 ? -10.363 24.892 9.837 1.00 93.25 181 HIS A N 1
ATOM 1415 C CA . HIS A 1 181 ? -9.191 24.074 10.127 1.00 93.25 181 HIS A CA 1
ATOM 1416 C C . HIS A 1 181 ? -8.926 23.045 9.024 1.00 93.25 181 HIS A C 1
ATOM 1418 O O . HIS A 1 181 ? -7.795 22.936 8.569 1.00 93.25 181 HIS A O 1
ATOM 1424 N N . ALA A 1 182 ? -9.950 22.309 8.580 1.00 92.75 182 ALA A N 1
ATOM 1425 C CA . ALA A 1 182 ? -9.818 21.316 7.516 1.00 92.75 182 ALA A CA 1
ATOM 1426 C C . ALA A 1 182 ? -9.340 21.949 6.201 1.00 92.75 182 ALA A C 1
ATOM 1428 O O . ALA A 1 182 ? -8.420 21.424 5.582 1.00 92.75 182 ALA A O 1
ATOM 1429 N N . THR A 1 183 ? -9.895 23.103 5.814 1.00 93.00 183 THR A N 1
ATOM 1430 C CA . THR A 1 183 ? -9.451 23.839 4.621 1.00 93.00 183 THR A CA 1
ATOM 1431 C C . THR A 1 183 ? -8.005 24.314 4.757 1.00 93.00 183 THR A C 1
ATOM 1433 O O . THR A 1 183 ? -7.211 24.111 3.846 1.00 93.00 183 THR A O 1
ATOM 1436 N N . CYS A 1 184 ? -7.639 24.908 5.898 1.00 94.75 184 CYS A N 1
ATOM 1437 C CA . CYS A 1 184 ? -6.272 25.370 6.149 1.00 94.75 184 CYS A CA 1
ATOM 1438 C C . CYS A 1 184 ? -5.269 24.208 6.112 1.00 94.75 184 CYS A C 1
ATOM 1440 O O . CYS A 1 184 ? -4.263 24.285 5.411 1.00 94.75 184 CYS A O 1
ATOM 1442 N N . LEU A 1 185 ? -5.583 23.106 6.800 1.00 94.25 185 LEU A N 1
ATOM 1443 C CA . LEU A 1 185 ? -4.770 21.894 6.794 1.00 94.25 185 LEU A CA 1
ATOM 1444 C C . LEU A 1 185 ? -4.618 21.345 5.371 1.00 94.25 185 LEU A C 1
ATOM 1446 O O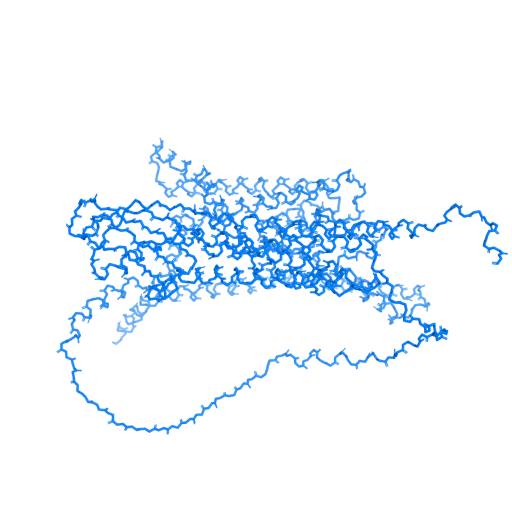 . LEU A 1 185 ? -3.501 21.065 4.959 1.00 94.25 185 LEU A O 1
ATOM 1450 N N . GLY A 1 186 ? -5.707 21.242 4.604 1.00 93.44 186 GLY A N 1
ATOM 1451 C CA . GLY A 1 186 ? -5.663 20.775 3.217 1.00 93.44 186 GLY A CA 1
ATOM 1452 C C . GLY A 1 186 ? -4.751 21.628 2.330 1.00 93.44 186 GLY A C 1
ATOM 1453 O O . GLY A 1 186 ? -3.923 21.078 1.612 1.00 93.44 186 GLY A O 1
ATOM 1454 N N . VAL A 1 187 ? -4.838 22.960 2.431 1.00 95.38 187 VAL A N 1
ATOM 1455 C CA . VAL A 1 187 ? -3.975 23.883 1.671 1.00 95.38 187 VAL A CA 1
ATOM 1456 C C . VAL A 1 187 ? -2.508 23.735 2.076 1.00 95.38 187 VAL A C 1
ATOM 1458 O O . VAL A 1 187 ? -1.651 23.591 1.210 1.00 95.38 187 VAL A O 1
ATOM 1461 N N . VAL A 1 188 ? -2.207 23.724 3.378 1.00 95.75 188 VAL A N 1
ATOM 1462 C CA . VAL A 1 188 ? -0.830 23.559 3.871 1.00 95.75 188 VAL A CA 1
ATOM 1463 C C . VAL A 1 188 ? -0.247 22.223 3.411 1.00 95.75 188 VAL A C 1
ATOM 1465 O O . VAL A 1 188 ? 0.870 22.188 2.901 1.00 95.75 188 VAL A O 1
ATOM 1468 N N . MET A 1 189 ? -1.004 21.132 3.533 1.00 94.00 189 MET A N 1
ATOM 1469 C CA . MET A 1 189 ? -0.536 19.810 3.119 1.00 94.00 189 MET A CA 1
ATOM 1470 C C . MET A 1 189 ? -0.374 19.701 1.600 1.00 94.00 189 MET A C 1
ATOM 1472 O O . MET A 1 189 ? 0.589 19.089 1.155 1.00 94.00 189 MET A O 1
ATOM 1476 N N . ALA A 1 190 ? -1.236 20.335 0.798 1.00 93.88 190 ALA A N 1
ATOM 1477 C CA . ALA A 1 190 ? -1.059 20.393 -0.654 1.00 93.88 190 ALA A CA 1
ATOM 1478 C C . ALA A 1 190 ? 0.235 21.131 -1.045 1.00 93.88 190 ALA A C 1
ATOM 1480 O O . ALA A 1 190 ? 0.983 20.655 -1.896 1.00 93.88 190 ALA A O 1
ATOM 1481 N N . LEU A 1 191 ? 0.554 22.249 -0.383 1.00 95.06 191 LEU A N 1
ATOM 1482 C CA . LEU A 1 191 ? 1.816 22.962 -0.610 1.00 95.06 191 LEU A CA 1
ATOM 1483 C C . LEU A 1 191 ? 3.032 22.101 -0.230 1.00 95.06 191 LEU A C 1
ATOM 1485 O O . LEU A 1 191 ? 3.982 22.002 -1.003 1.00 95.06 191 LEU A O 1
ATOM 1489 N N . LEU A 1 192 ? 2.991 21.454 0.939 1.00 96.06 192 LEU A N 1
ATOM 1490 C CA . LEU A 1 192 ? 4.112 20.669 1.463 1.00 96.06 192 LEU A CA 1
ATOM 1491 C C . LEU A 1 192 ? 4.337 19.335 0.737 1.00 96.06 192 LEU A C 1
ATOM 1493 O O . LEU A 1 192 ? 5.478 18.892 0.660 1.00 96.06 192 LEU A O 1
ATOM 1497 N N . LEU A 1 193 ? 3.280 18.680 0.247 1.00 96.00 193 LEU A N 1
ATOM 1498 C CA . LEU A 1 193 ? 3.361 17.326 -0.322 1.00 96.00 193 LEU A CA 1
ATOM 1499 C C . LEU A 1 193 ? 3.296 17.271 -1.844 1.00 96.00 193 LEU A C 1
ATOM 1501 O O . LEU A 1 193 ? 3.751 16.281 -2.415 1.00 96.00 193 LEU A O 1
ATOM 1505 N N . LEU A 1 194 ? 2.728 18.293 -2.488 1.00 96.12 194 LEU A N 1
ATOM 1506 C CA . LEU A 1 194 ? 2.634 18.360 -3.945 1.00 96.12 194 LEU A CA 1
ATOM 1507 C C . LEU A 1 194 ? 3.588 19.417 -4.496 1.00 96.12 194 LEU A C 1
ATOM 1509 O O . LEU A 1 194 ? 4.475 19.080 -5.265 1.00 96.12 194 LEU A O 1
ATOM 1513 N N . ILE A 1 195 ? 3.475 20.677 -4.060 1.00 96.56 195 ILE A N 1
ATOM 1514 C CA . ILE A 1 195 ? 4.221 21.783 -4.688 1.00 96.56 195 ILE A CA 1
ATOM 1515 C C . ILE A 1 195 ? 5.725 21.724 -4.393 1.00 96.56 195 ILE A C 1
ATOM 1517 O O . ILE A 1 195 ? 6.529 21.827 -5.319 1.00 96.56 195 ILE A O 1
ATOM 1521 N N . ILE A 1 196 ? 6.123 21.551 -3.126 1.00 96.25 196 ILE A N 1
ATOM 1522 C CA . ILE A 1 196 ? 7.551 21.476 -2.768 1.00 96.25 196 ILE A CA 1
ATOM 1523 C C . ILE A 1 196 ? 8.220 20.246 -3.408 1.00 96.25 196 ILE A C 1
ATOM 1525 O O . ILE A 1 196 ? 9.256 20.425 -4.048 1.00 96.25 196 ILE A O 1
ATOM 1529 N N . PRO A 1 197 ? 7.664 19.019 -3.310 1.00 96.25 197 PRO A N 1
ATOM 1530 C CA . PRO A 1 197 ? 8.260 17.857 -3.960 1.00 96.25 197 PRO A CA 1
ATOM 1531 C C . PRO A 1 197 ? 8.264 17.967 -5.482 1.00 96.25 197 PRO A C 1
ATOM 1533 O O . PRO A 1 197 ? 9.271 17.612 -6.076 1.00 96.25 197 PRO A O 1
ATOM 1536 N N . ALA A 1 198 ? 7.226 18.528 -6.113 1.00 97.00 198 ALA A N 1
ATOM 1537 C CA . ALA A 1 198 ? 7.225 18.763 -7.558 1.00 97.00 198 ALA A CA 1
ATOM 1538 C C . ALA A 1 198 ? 8.387 19.667 -7.994 1.00 97.00 198 ALA A C 1
ATOM 1540 O O . ALA A 1 198 ? 9.082 19.362 -8.958 1.00 97.00 198 ALA A O 1
ATOM 1541 N N . TRP A 1 199 ? 8.659 20.739 -7.243 1.00 95.81 199 TRP A N 1
ATOM 1542 C CA . TRP A 1 199 ? 9.822 21.590 -7.499 1.00 95.81 199 TRP A CA 1
ATOM 1543 C C . TRP A 1 199 ? 11.147 20.826 -7.337 1.00 95.81 199 TRP A C 1
ATOM 1545 O O . TRP A 1 199 ? 12.036 20.946 -8.183 1.00 95.81 199 TRP A O 1
ATOM 1555 N N . ILE A 1 200 ? 11.264 19.992 -6.296 1.00 94.06 200 ILE A N 1
ATOM 1556 C CA . ILE A 1 200 ? 12.442 19.139 -6.076 1.00 94.06 200 ILE A CA 1
ATOM 1557 C C . ILE A 1 200 ? 12.622 18.148 -7.234 1.00 94.06 200 ILE A C 1
ATOM 1559 O O . ILE A 1 200 ? 13.718 18.066 -7.779 1.00 94.06 200 ILE A O 1
ATOM 1563 N N . PHE A 1 201 ? 11.574 17.425 -7.636 1.00 93.50 201 PHE A N 1
ATOM 1564 C CA . PHE A 1 201 ? 11.638 16.452 -8.729 1.00 93.50 201 PHE A CA 1
ATOM 1565 C C . PHE A 1 201 ? 11.989 17.121 -10.056 1.00 93.50 201 PHE A C 1
ATOM 1567 O O . PHE A 1 201 ? 12.933 16.667 -10.683 1.00 93.50 201 PHE A O 1
ATOM 1574 N N . SER A 1 202 ? 11.393 18.268 -10.397 1.00 93.62 202 SER A N 1
ATOM 1575 C CA . SER A 1 202 ? 11.754 19.016 -11.618 1.00 93.62 202 SER A CA 1
ATOM 1576 C C . SER A 1 202 ? 13.201 19.532 -11.631 1.00 93.62 202 SER A C 1
ATOM 1578 O O . SER A 1 202 ? 13.734 19.896 -12.673 1.00 93.62 202 SER A O 1
ATOM 1580 N N . SER A 1 203 ? 13.851 19.594 -10.462 1.00 90.00 203 SER A N 1
ATOM 1581 C CA . SER A 1 203 ? 15.263 19.981 -10.344 1.00 90.00 203 SER A CA 1
ATOM 1582 C C . SER A 1 203 ? 16.213 18.778 -10.363 1.00 90.00 203 SER A C 1
ATOM 1584 O O . SER A 1 203 ? 17.392 18.940 -10.676 1.00 90.00 203 SER A O 1
ATOM 1586 N N . LEU A 1 204 ? 15.736 17.594 -9.963 1.00 87.94 204 LEU A N 1
ATOM 1587 C CA . LEU A 1 204 ? 16.535 16.369 -9.856 1.00 87.94 204 LEU A CA 1
ATOM 1588 C C . LEU A 1 204 ? 16.403 15.476 -11.095 1.00 87.94 204 LEU A C 1
ATOM 1590 O O . LEU A 1 204 ? 17.400 14.918 -11.549 1.00 87.94 204 LEU A O 1
ATOM 1594 N N . GLU A 1 205 ? 15.193 15.345 -11.631 1.00 88.31 205 GLU A N 1
ATOM 1595 C CA . GLU A 1 205 ? 14.876 14.585 -12.837 1.00 88.31 205 GLU A CA 1
ATOM 1596 C C . GLU A 1 205 ? 14.984 15.520 -14.045 1.00 88.31 205 GLU A C 1
ATOM 1598 O O . GLU A 1 205 ? 14.149 16.396 -14.251 1.00 88.31 205 GLU A O 1
ATOM 1603 N N . LYS A 1 206 ? 16.055 15.368 -14.831 1.00 83.44 206 LYS A N 1
ATOM 1604 C CA . LYS A 1 206 ? 16.388 16.294 -15.932 1.00 83.44 206 LYS A CA 1
ATOM 1605 C C . LYS A 1 206 ? 15.358 16.318 -17.055 1.00 83.44 206 LYS A C 1
ATOM 1607 O O . LYS A 1 206 ? 15.226 17.335 -17.729 1.00 83.44 206 LYS A O 1
ATOM 1612 N N . ASP A 1 207 ? 14.692 15.191 -17.260 1.00 85.00 207 ASP A N 1
ATOM 1613 C CA . ASP A 1 207 ? 13.734 14.996 -18.342 1.00 85.00 207 ASP A CA 1
ATOM 1614 C C . ASP A 1 207 ? 12.311 15.384 -17.917 1.00 85.00 207 ASP A C 1
ATOM 1616 O O . ASP A 1 207 ? 11.382 15.151 -18.679 1.00 85.00 207 ASP A O 1
ATOM 1620 N N . TRP A 1 208 ? 12.129 15.910 -16.696 1.00 92.00 208 TRP A N 1
ATOM 1621 C CA . TRP A 1 208 ? 10.819 16.246 -16.144 1.00 92.00 208 TRP A CA 1
ATOM 1622 C C . TRP A 1 208 ? 10.658 17.755 -15.975 1.00 92.00 208 TRP A C 1
ATOM 1624 O O . TRP A 1 208 ? 11.455 18.423 -15.311 1.00 92.00 208 TRP A O 1
ATOM 1634 N N . ASP A 1 209 ? 9.563 18.292 -16.492 1.00 94.81 209 ASP A N 1
ATOM 1635 C CA . ASP A 1 209 ? 9.102 19.632 -16.180 1.00 94.81 209 ASP A CA 1
ATOM 1636 C C . ASP A 1 209 ? 8.345 19.681 -14.830 1.00 94.81 209 ASP A C 1
ATOM 1638 O O . ASP A 1 209 ? 8.168 18.688 -14.106 1.00 94.81 209 ASP A O 1
ATOM 1642 N N . PHE A 1 210 ? 7.922 20.884 -14.429 1.00 96.38 210 PHE A N 1
ATOM 1643 C CA . PHE A 1 210 ? 7.193 21.067 -13.171 1.00 96.38 210 PHE A CA 1
ATOM 1644 C C . PHE A 1 210 ? 5.800 20.418 -13.188 1.00 96.38 210 PHE A C 1
ATOM 1646 O O . PHE A 1 210 ? 5.343 19.945 -12.145 1.00 96.38 210 PHE A O 1
ATOM 1653 N N . LEU A 1 211 ? 5.111 20.413 -14.334 1.00 96.25 211 LEU A N 1
ATOM 1654 C CA . LEU A 1 211 ? 3.776 19.834 -14.460 1.00 96.25 211 LEU A CA 1
ATOM 1655 C C . LEU A 1 211 ? 3.843 18.309 -14.356 1.00 96.25 211 LEU A C 1
ATOM 1657 O O . LEU A 1 211 ? 3.064 17.737 -13.600 1.00 96.25 211 LEU A O 1
ATOM 1661 N N . GLU A 1 212 ? 4.797 17.677 -15.033 1.00 95.56 212 GLU A N 1
ATOM 1662 C CA . GLU A 1 212 ? 5.097 16.244 -14.967 1.00 95.56 212 GLU A CA 1
ATOM 1663 C C . GLU A 1 212 ? 5.466 15.833 -13.541 1.00 95.56 212 GLU A C 1
ATOM 1665 O O . GLU A 1 212 ? 4.918 14.878 -12.990 1.00 95.56 212 GLU A O 1
ATOM 1670 N N . SER A 1 213 ? 6.305 16.630 -12.877 1.00 96.69 213 SER A N 1
ATOM 1671 C CA . SER A 1 213 ? 6.676 16.411 -11.476 1.00 96.69 213 SER A CA 1
ATOM 1672 C C . SER A 1 213 ? 5.485 16.549 -10.516 1.00 96.69 213 SER A C 1
ATOM 1674 O O . SER A 1 213 ? 5.347 15.774 -9.564 1.00 96.69 213 SER A O 1
ATOM 1676 N N . LEU A 1 214 ? 4.602 17.525 -10.747 1.00 97.38 214 LEU A N 1
ATOM 1677 C CA . LEU A 1 214 ? 3.377 17.717 -9.966 1.00 97.38 214 LEU A CA 1
ATOM 1678 C C . LEU A 1 214 ? 2.374 16.586 -10.202 1.00 97.38 214 LEU A C 1
ATOM 1680 O O . LEU A 1 214 ? 1.770 16.086 -9.249 1.00 97.38 214 LEU A O 1
ATOM 1684 N N . TYR A 1 215 ? 2.220 16.180 -11.458 1.00 97.00 215 TYR A N 1
ATOM 1685 C CA . TYR A 1 215 ? 1.400 15.060 -11.883 1.00 97.00 215 TYR A CA 1
ATOM 1686 C C . TYR A 1 215 ? 1.882 13.764 -11.227 1.00 97.00 215 TYR A C 1
ATOM 1688 O O . TYR A 1 215 ? 1.076 13.106 -10.566 1.00 97.00 215 TYR A O 1
ATOM 1696 N N . PHE A 1 216 ? 3.190 13.482 -11.256 1.00 96.06 216 PHE A N 1
ATOM 1697 C CA . PHE A 1 216 ? 3.806 12.370 -10.534 1.00 96.06 216 PHE A CA 1
ATOM 1698 C C . PHE A 1 216 ? 3.444 12.396 -9.043 1.00 96.06 216 PHE A C 1
ATOM 1700 O O . PHE A 1 216 ? 2.928 11.409 -8.515 1.00 96.06 216 PHE A O 1
ATOM 1707 N N . CYS A 1 217 ? 3.651 13.523 -8.351 1.00 97.00 217 CYS A N 1
ATOM 1708 C CA . CYS A 1 217 ? 3.324 13.632 -6.924 1.00 97.00 217 CYS A CA 1
ATOM 1709 C C . CYS A 1 217 ? 1.839 13.337 -6.657 1.00 97.00 217 CYS A C 1
ATOM 1711 O O . CYS A 1 217 ? 1.500 12.629 -5.705 1.00 97.00 217 CYS A O 1
ATOM 1713 N N . PHE A 1 218 ? 0.946 13.846 -7.512 1.00 96.56 218 PHE A N 1
ATOM 1714 C CA . PHE A 1 218 ? -0.491 13.637 -7.390 1.00 96.56 218 PHE A CA 1
ATOM 1715 C C . PHE A 1 218 ? -0.884 12.170 -7.597 1.00 96.56 218 PHE A C 1
ATOM 1717 O O . PHE A 1 218 ? -1.491 11.587 -6.696 1.00 96.56 218 PHE A O 1
ATOM 1724 N N . ILE A 1 219 ? -0.527 11.547 -8.727 1.00 95.94 219 ILE A N 1
ATOM 1725 C CA . ILE A 1 219 ? -0.911 10.154 -9.033 1.00 95.94 219 ILE A CA 1
ATOM 1726 C C . ILE A 1 219 ? -0.314 9.162 -8.029 1.00 95.94 219 ILE A C 1
ATOM 1728 O O . ILE A 1 219 ? -0.921 8.134 -7.725 1.00 95.94 219 ILE A O 1
ATOM 1732 N N . SER A 1 220 ? 0.850 9.490 -7.471 1.00 96.06 220 SER A N 1
ATOM 1733 C CA . SER A 1 220 ? 1.558 8.653 -6.507 1.00 96.06 220 SER A CA 1
ATOM 1734 C C . SER A 1 220 ? 0.907 8.696 -5.127 1.00 96.06 220 SER A C 1
ATOM 1736 O O . SER A 1 220 ? 0.590 7.653 -4.552 1.00 96.06 220 SER A O 1
ATOM 1738 N N . LEU A 1 221 ? 0.652 9.900 -4.598 1.00 96.00 221 LEU A N 1
ATOM 1739 C CA . LEU A 1 221 ? 0.064 10.084 -3.265 1.00 96.00 221 LEU A CA 1
ATOM 1740 C C . LEU A 1 221 ? -1.441 9.790 -3.216 1.00 96.00 221 LEU A C 1
ATOM 1742 O O . LEU A 1 221 ? -1.970 9.496 -2.144 1.00 96.00 221 LEU A O 1
ATOM 1746 N N . THR A 1 222 ? -2.129 9.844 -4.359 1.00 94.94 222 THR A N 1
ATOM 1747 C CA . THR A 1 222 ? -3.518 9.373 -4.499 1.00 94.94 222 THR A CA 1
ATOM 1748 C C . THR A 1 222 ? -3.616 7.873 -4.774 1.00 94.94 222 THR A C 1
ATOM 1750 O O . THR A 1 222 ? -4.724 7.357 -4.906 1.00 94.94 222 THR A O 1
ATOM 1753 N N . THR A 1 223 ? -2.485 7.157 -4.814 1.00 95.25 223 THR A N 1
ATOM 1754 C CA . THR A 1 223 ? -2.403 5.704 -5.053 1.00 95.25 223 THR A CA 1
ATOM 1755 C C . THR A 1 223 ? -2.993 5.256 -6.396 1.00 95.25 223 THR A C 1
ATOM 1757 O O . THR A 1 223 ? -3.426 4.120 -6.522 1.00 95.25 223 THR A O 1
ATOM 1760 N N . ILE A 1 224 ? -3.005 6.137 -7.406 1.00 96.06 224 ILE A N 1
ATOM 1761 C CA . ILE A 1 224 ? -3.375 5.778 -8.785 1.00 96.06 224 ILE A CA 1
ATOM 1762 C C . ILE A 1 224 ? -2.218 5.018 -9.445 1.00 96.06 224 ILE A C 1
ATOM 1764 O O . ILE A 1 224 ? -2.445 3.973 -10.038 1.00 96.06 224 ILE A O 1
ATOM 1768 N N . GLY A 1 225 ? -0.995 5.558 -9.332 1.00 93.94 225 GLY A N 1
ATOM 1769 C CA . GLY A 1 225 ? 0.249 4.896 -9.737 1.00 93.94 225 GLY A CA 1
ATOM 1770 C C . GLY A 1 225 ? 0.289 4.389 -11.181 1.00 93.94 225 GLY A C 1
ATOM 1771 O O . GLY A 1 225 ? 0.529 3.209 -11.398 1.00 93.94 225 GLY A O 1
ATOM 1772 N N . LEU A 1 226 ? 0.106 5.272 -12.167 1.00 92.00 226 LEU A N 1
ATOM 1773 C CA . LEU A 1 226 ? 0.121 4.889 -13.590 1.00 92.00 226 LEU A CA 1
ATOM 1774 C C . LEU A 1 226 ? 1.486 4.365 -14.067 1.00 92.00 226 LEU A C 1
ATOM 1776 O O . LEU A 1 226 ? 1.529 3.496 -14.932 1.00 92.00 226 LEU A O 1
ATOM 1780 N N . GLY A 1 227 ? 2.582 4.855 -13.474 1.00 89.12 227 GLY A N 1
ATOM 1781 C CA . GLY A 1 227 ? 3.939 4.351 -13.724 1.00 89.12 227 GLY A CA 1
ATOM 1782 C C . GLY A 1 227 ? 4.594 4.833 -15.013 1.00 89.12 227 GLY A C 1
ATOM 1783 O O . GLY A 1 227 ? 5.676 4.365 -15.349 1.00 89.12 227 GLY A O 1
ATOM 1784 N N . ASP A 1 228 ? 3.957 5.781 -15.691 1.00 88.88 228 ASP A N 1
ATOM 1785 C CA . ASP A 1 228 ? 4.510 6.605 -16.764 1.00 88.88 228 ASP A CA 1
ATOM 1786 C C . ASP A 1 228 ? 5.701 7.450 -16.285 1.00 88.88 228 ASP A C 1
ATOM 1788 O O . ASP A 1 228 ? 6.710 7.550 -16.979 1.00 88.88 228 ASP A O 1
ATOM 1792 N N . TYR A 1 229 ? 5.621 7.971 -15.059 1.00 90.69 229 TYR A N 1
ATOM 1793 C CA . TYR A 1 229 ? 6.713 8.670 -14.385 1.00 90.69 229 TYR A CA 1
ATOM 1794 C C . TYR A 1 229 ? 7.133 7.916 -13.122 1.00 90.69 229 TYR A C 1
ATOM 1796 O O . TYR A 1 229 ? 6.343 7.733 -12.191 1.00 90.69 229 TYR A O 1
ATOM 1804 N N . VAL A 1 230 ? 8.399 7.493 -13.065 1.00 88.62 230 VAL A N 1
ATOM 1805 C CA . VAL A 1 230 ? 9.004 6.874 -11.878 1.00 88.62 230 VAL A CA 1
ATOM 1806 C C . VAL A 1 230 ? 10.395 7.469 -11.651 1.00 88.62 230 VAL A C 1
ATOM 1808 O O . VAL A 1 230 ? 11.274 7.311 -12.500 1.00 88.62 230 VAL A O 1
ATOM 1811 N N . PRO A 1 231 ? 10.627 8.148 -10.516 1.00 86.69 231 PRO A N 1
ATOM 1812 C CA . PRO A 1 231 ? 11.886 8.832 -10.280 1.00 86.69 231 PRO A CA 1
ATOM 1813 C C . PRO A 1 231 ? 13.017 7.826 -10.041 1.00 86.69 231 PRO A C 1
ATOM 1815 O O . PRO A 1 231 ? 12.856 6.802 -9.368 1.00 86.69 231 PRO A O 1
ATOM 1818 N N . GLY A 1 232 ? 14.195 8.131 -10.577 1.00 78.00 232 GLY A N 1
ATOM 1819 C CA . GLY A 1 232 ? 15.388 7.302 -10.461 1.00 78.00 232 GLY A CA 1
ATOM 1820 C C . GLY A 1 232 ? 15.409 6.048 -11.343 1.00 78.00 232 GLY A C 1
ATOM 1821 O O . GLY A 1 232 ? 16.231 5.164 -11.064 1.00 78.00 232 GLY A O 1
ATOM 1822 N N . GLU A 1 233 ? 14.539 5.945 -12.356 1.00 71.00 233 GLU A N 1
ATOM 1823 C CA . GLU A 1 233 ? 14.570 4.902 -13.404 1.00 71.00 233 GLU A CA 1
ATOM 1824 C C . GLU A 1 233 ? 15.190 5.378 -14.733 1.00 71.00 233 GLU A C 1
ATOM 1826 O O . GLU A 1 233 ? 15.712 4.561 -15.485 1.00 71.00 233 GLU A O 1
ATOM 1831 N N . THR A 1 234 ? 15.208 6.682 -15.020 1.00 63.28 234 THR A N 1
ATOM 1832 C CA . THR A 1 234 ? 15.692 7.217 -16.304 1.00 63.28 234 THR A CA 1
ATOM 1833 C C . THR A 1 234 ? 17.212 7.042 -16.489 1.00 63.28 234 THR A C 1
ATOM 1835 O O . THR A 1 234 ? 17.981 7.063 -15.521 1.00 63.28 234 THR A O 1
ATOM 1838 N N . HIS A 1 235 ? 17.663 6.926 -17.749 1.00 53.00 235 HIS A N 1
ATOM 1839 C CA . HIS A 1 235 ? 19.059 6.701 -18.188 1.00 53.00 235 HIS A CA 1
ATOM 1840 C C . HIS A 1 235 ? 20.103 7.694 -17.632 1.00 53.00 235 HIS A C 1
ATOM 1842 O O . HIS A 1 235 ? 21.304 7.448 -17.693 1.00 53.00 235 HIS A O 1
ATOM 1848 N N . SER A 1 236 ? 19.656 8.781 -17.008 1.00 49.72 236 SER A N 1
ATOM 1849 C CA . SER A 1 236 ? 20.469 9.783 -16.311 1.00 49.72 236 SER A CA 1
ATOM 1850 C C . SER A 1 236 ? 20.920 9.362 -14.899 1.00 49.72 236 SER A C 1
ATOM 1852 O O . SER A 1 236 ? 21.457 10.173 -14.143 1.00 49.72 236 SER A O 1
ATOM 1854 N N . ARG A 1 237 ? 20.755 8.086 -14.514 1.00 53.41 237 ARG A N 1
ATOM 1855 C CA . ARG A 1 237 ? 21.164 7.538 -13.201 1.00 53.41 237 ARG A CA 1
ATOM 1856 C C . ARG A 1 237 ? 22.685 7.537 -12.964 1.00 53.41 237 ARG A C 1
ATOM 1858 O O . ARG A 1 237 ? 23.135 7.011 -11.942 1.00 53.41 237 ARG A O 1
ATOM 1865 N N . GLU A 1 238 ? 23.477 8.044 -13.907 1.00 54.16 238 GLU A N 1
ATOM 1866 C CA . GLU A 1 238 ? 24.926 8.245 -13.779 1.00 54.16 238 GLU A CA 1
ATOM 1867 C C . GLU A 1 238 ? 25.291 9.515 -12.987 1.00 54.16 238 GLU A C 1
ATOM 1869 O O . GLU A 1 238 ? 26.337 9.526 -12.345 1.00 54.16 238 GLU A O 1
ATOM 1874 N N . ASP A 1 239 ? 24.412 10.526 -12.916 1.00 57.81 239 ASP A N 1
ATOM 1875 C CA . ASP A 1 239 ? 24.707 11.794 -12.216 1.00 57.81 239 ASP A CA 1
ATOM 1876 C C . ASP A 1 239 ? 24.341 11.806 -10.720 1.00 57.81 239 ASP A C 1
ATOM 1878 O O . ASP A 1 239 ? 24.788 12.669 -9.960 1.00 57.81 239 ASP A O 1
ATOM 1882 N N . ILE A 1 240 ? 23.546 10.841 -10.251 1.00 67.06 240 ILE A N 1
ATOM 1883 C CA . ILE A 1 240 ? 23.160 10.757 -8.837 1.00 67.06 240 ILE A CA 1
ATOM 1884 C C . ILE A 1 240 ? 24.244 9.990 -8.068 1.00 67.06 240 ILE A C 1
ATOM 1886 O O . ILE A 1 240 ? 24.339 8.769 -8.178 1.00 67.06 240 ILE A O 1
ATOM 1890 N N . GLN A 1 241 ? 25.013 10.688 -7.222 1.00 66.25 241 GLN A N 1
ATOM 1891 C CA . GLN A 1 241 ? 26.092 10.098 -6.404 1.00 66.25 241 GLN A CA 1
ATOM 1892 C C . GLN A 1 241 ? 25.642 8.890 -5.555 1.00 66.25 241 GLN A C 1
ATOM 1894 O O . GLN A 1 241 ? 26.412 7.950 -5.351 1.00 66.25 241 GLN A O 1
ATOM 1899 N N . HIS A 1 242 ? 24.395 8.891 -5.064 1.00 77.44 242 HIS A N 1
ATOM 1900 C CA . HIS A 1 242 ? 23.845 7.832 -4.210 1.00 77.44 242 HIS A CA 1
ATOM 1901 C C . HIS A 1 242 ? 22.431 7.396 -4.650 1.00 77.44 242 HIS A C 1
ATOM 1903 O O . HIS A 1 242 ? 21.440 7.758 -4.009 1.00 77.44 242 HIS A O 1
ATOM 1909 N N . PRO A 1 243 ? 22.302 6.563 -5.702 1.00 78.56 243 PRO A N 1
ATOM 1910 C CA . PRO A 1 243 ? 21.001 6.180 -6.265 1.00 78.56 243 PRO A CA 1
ATOM 1911 C C . PRO A 1 243 ? 20.149 5.341 -5.299 1.00 78.56 243 PRO A C 1
ATOM 1913 O O . PRO A 1 243 ? 18.923 5.395 -5.344 1.00 78.56 243 PRO A O 1
ATOM 1916 N N . GLN A 1 244 ? 20.793 4.592 -4.398 1.00 82.81 244 GLN A N 1
ATOM 1917 C CA . GLN A 1 244 ? 20.113 3.804 -3.366 1.00 82.81 244 GLN A CA 1
ATOM 1918 C C . GLN A 1 244 ? 19.452 4.694 -2.310 1.00 82.81 244 GLN A C 1
ATOM 1920 O O . GLN A 1 244 ? 18.314 4.461 -1.911 1.00 82.81 244 GLN A O 1
ATOM 1925 N N . LEU A 1 245 ? 20.152 5.748 -1.880 1.00 86.62 245 LEU A N 1
ATOM 1926 C CA . LEU A 1 245 ? 19.623 6.690 -0.898 1.00 86.62 245 LEU A CA 1
ATOM 1927 C C . LEU A 1 245 ? 18.455 7.487 -1.482 1.00 86.62 245 LEU A C 1
ATOM 1929 O O . LEU A 1 245 ? 17.467 7.713 -0.791 1.00 86.62 245 LEU A O 1
ATOM 1933 N N . TYR A 1 246 ? 18.547 7.854 -2.762 1.00 87.81 246 TYR A N 1
ATOM 1934 C CA . TYR A 1 246 ? 17.470 8.533 -3.473 1.00 87.81 246 TYR A CA 1
ATOM 1935 C C . TYR A 1 246 ? 16.192 7.681 -3.532 1.00 87.81 246 TYR A C 1
ATOM 1937 O O . TYR A 1 246 ? 15.138 8.133 -3.087 1.00 87.81 246 TYR A O 1
ATOM 1945 N N . ARG A 1 247 ? 16.286 6.410 -3.958 1.00 86.56 247 ARG A N 1
ATOM 1946 C CA . ARG A 1 247 ? 15.136 5.481 -3.968 1.00 86.56 247 ARG A CA 1
ATOM 1947 C C . ARG A 1 247 ? 14.542 5.253 -2.578 1.00 86.56 247 ARG A C 1
ATOM 1949 O O . ARG A 1 247 ? 13.320 5.227 -2.417 1.00 86.56 247 ARG A O 1
ATOM 1956 N N . LEU A 1 248 ? 15.387 5.141 -1.554 1.00 90.75 248 LEU A N 1
ATOM 1957 C CA . LEU A 1 248 ? 14.924 5.043 -0.171 1.00 90.75 248 LEU A CA 1
ATOM 1958 C C . LEU A 1 248 ? 14.175 6.314 0.267 1.00 90.75 248 LEU A C 1
ATOM 1960 O O . LEU A 1 248 ? 13.109 6.213 0.872 1.00 90.75 248 LEU A O 1
ATOM 1964 N N . ALA A 1 249 ? 14.688 7.500 -0.069 1.00 92.31 249 ALA A N 1
ATOM 1965 C CA . ALA A 1 249 ? 14.043 8.773 0.244 1.00 92.31 249 ALA A CA 1
ATOM 1966 C C . ALA A 1 249 ? 12.674 8.909 -0.440 1.00 92.31 249 ALA A C 1
ATOM 1968 O O . ALA A 1 249 ? 11.714 9.315 0.213 1.00 92.31 249 ALA A O 1
ATOM 1969 N N . ILE A 1 250 ? 12.554 8.495 -1.706 1.00 92.62 250 ILE A N 1
ATOM 1970 C CA . ILE A 1 250 ? 11.271 8.443 -2.425 1.00 92.62 250 ILE A CA 1
ATOM 1971 C C . ILE A 1 250 ? 10.304 7.488 -1.720 1.00 92.62 250 ILE A C 1
ATOM 1973 O O . ILE A 1 250 ? 9.157 7.850 -1.474 1.00 92.62 250 ILE A O 1
ATOM 1977 N N . THR A 1 251 ? 10.763 6.294 -1.333 1.00 92.50 251 THR A N 1
ATOM 1978 C CA . THR A 1 251 ? 9.933 5.314 -0.609 1.00 92.50 251 THR A CA 1
ATOM 1979 C C . THR A 1 251 ? 9.372 5.913 0.686 1.00 92.50 251 THR A C 1
ATOM 1981 O O . THR A 1 251 ? 8.180 5.790 0.971 1.00 92.50 251 THR A O 1
ATOM 1984 N N . ILE A 1 252 ? 10.213 6.616 1.453 1.00 94.75 252 ILE A N 1
ATOM 1985 C CA . ILE A 1 252 ? 9.811 7.302 2.688 1.00 94.75 252 ILE A CA 1
ATOM 1986 C C . ILE A 1 252 ? 8.827 8.440 2.392 1.00 94.75 252 ILE A C 1
ATOM 1988 O O . ILE A 1 252 ? 7.826 8.570 3.097 1.00 94.75 252 ILE A O 1
ATOM 1992 N N . TYR A 1 253 ? 9.085 9.242 1.355 1.00 96.00 253 TYR A N 1
ATOM 1993 C CA . TYR A 1 253 ? 8.191 10.314 0.914 1.00 96.00 253 TYR A CA 1
ATOM 1994 C C . TYR A 1 253 ? 6.799 9.777 0.571 1.00 96.00 253 TYR A C 1
ATOM 1996 O O . TYR A 1 253 ? 5.815 10.301 1.088 1.00 96.00 253 TYR A O 1
ATOM 2004 N N . LEU A 1 254 ? 6.707 8.713 -0.230 1.00 95.19 254 LEU A N 1
ATOM 2005 C CA . LEU A 1 254 ? 5.427 8.124 -0.621 1.00 95.19 254 LEU A CA 1
ATOM 2006 C C . LEU A 1 254 ? 4.668 7.560 0.584 1.00 95.19 254 LEU A C 1
ATOM 2008 O O . LEU A 1 254 ? 3.473 7.813 0.728 1.00 95.19 254 LEU A O 1
ATOM 2012 N N . LEU A 1 255 ? 5.357 6.854 1.488 1.00 93.44 255 LEU A N 1
ATOM 2013 C CA . LEU A 1 255 ? 4.730 6.279 2.680 1.00 93.44 255 LEU A CA 1
ATOM 2014 C C . LEU A 1 255 ? 4.212 7.367 3.636 1.00 93.44 255 LEU A C 1
ATOM 2016 O O . LEU A 1 255 ? 3.070 7.304 4.096 1.00 93.44 255 LEU A O 1
ATOM 2020 N N . LEU A 1 256 ? 5.032 8.381 3.928 1.00 95.06 256 LEU A N 1
ATOM 2021 C CA . LEU A 1 256 ? 4.647 9.486 4.808 1.00 95.06 256 LEU A CA 1
ATOM 2022 C C . LEU A 1 256 ? 3.574 10.371 4.163 1.00 95.06 256 LEU A C 1
ATOM 2024 O O . LEU A 1 256 ? 2.603 10.750 4.819 1.00 95.06 256 LEU A O 1
ATOM 2028 N N . GLY A 1 257 ? 3.730 10.676 2.876 1.00 95.69 257 GLY A N 1
ATOM 2029 C CA . GLY A 1 257 ? 2.780 11.462 2.102 1.00 95.69 257 GLY A CA 1
ATOM 2030 C C . GLY A 1 257 ? 1.406 10.798 2.049 1.00 95.69 257 GLY A C 1
ATOM 2031 O O . GLY A 1 257 ? 0.408 11.480 2.277 1.00 95.69 257 GLY A O 1
ATOM 2032 N N . LEU A 1 258 ? 1.344 9.473 1.870 1.00 95.25 258 LEU A N 1
ATOM 2033 C CA . LEU A 1 258 ? 0.092 8.715 1.923 1.00 95.25 258 LEU A CA 1
ATOM 2034 C C . LEU A 1 258 ? -0.599 8.859 3.284 1.00 95.25 258 LEU A C 1
ATOM 2036 O O . LEU A 1 258 ? -1.782 9.191 3.342 1.00 95.25 258 LEU A O 1
ATOM 2040 N N . VAL A 1 259 ? 0.134 8.681 4.390 1.00 95.50 259 VAL A N 1
ATOM 2041 C CA . VAL A 1 259 ? -0.413 8.887 5.745 1.00 95.50 259 VAL A CA 1
ATOM 2042 C C . VAL A 1 259 ? -0.995 10.294 5.885 1.00 95.50 259 VAL A C 1
ATOM 2044 O O . VAL A 1 259 ? -2.096 10.472 6.406 1.00 95.50 259 VAL A O 1
ATOM 2047 N N . CYS A 1 260 ? -0.283 11.304 5.399 1.00 95.69 260 CYS A N 1
ATOM 2048 C CA . CYS A 1 260 ? -0.730 12.685 5.453 1.00 95.69 260 CYS A CA 1
ATOM 2049 C C . CYS A 1 260 ? -1.979 12.961 4.599 1.00 95.69 260 CYS A C 1
ATOM 2051 O O . CYS A 1 260 ? -2.894 13.634 5.080 1.00 95.69 260 CYS A O 1
ATOM 2053 N N . VAL A 1 261 ? -2.052 12.433 3.374 1.00 95.25 261 VAL A N 1
ATOM 2054 C CA . VAL A 1 261 ? -3.246 12.533 2.517 1.00 95.25 261 VAL A CA 1
ATOM 2055 C C . VAL A 1 261 ? -4.442 11.864 3.194 1.00 95.25 261 VAL A C 1
ATOM 2057 O O . VAL A 1 261 ? -5.519 12.458 3.251 1.00 95.25 261 VAL A O 1
ATOM 2060 N N . LEU A 1 262 ? -4.248 10.692 3.806 1.00 94.69 262 LEU A N 1
ATOM 2061 C CA . LEU A 1 262 ? -5.292 10.008 4.572 1.00 94.69 262 LEU A CA 1
ATOM 2062 C C . LEU A 1 262 ? -5.750 10.819 5.795 1.00 94.69 262 LEU A C 1
ATOM 2064 O O . LEU A 1 262 ? -6.942 10.853 6.086 1.00 94.69 262 LEU A O 1
ATOM 2068 N N . VAL A 1 263 ? -4.850 11.529 6.487 1.00 95.12 263 VAL A N 1
ATOM 2069 C CA . VAL A 1 263 ? -5.222 12.440 7.589 1.00 95.12 263 VAL A CA 1
ATOM 2070 C C . VAL A 1 263 ? -6.081 13.605 7.093 1.00 95.12 263 VAL A C 1
ATOM 2072 O O . VAL A 1 263 ? -7.052 13.975 7.764 1.00 95.12 263 VAL A O 1
ATOM 2075 N N . VAL A 1 264 ? -5.751 14.195 5.939 1.00 94.06 264 VAL A N 1
ATOM 2076 C CA . VAL A 1 264 ? -6.560 15.264 5.330 1.00 94.06 264 VAL A CA 1
ATOM 2077 C C . VAL A 1 264 ? -7.931 14.721 4.933 1.00 94.06 264 VAL A C 1
ATOM 2079 O O . VAL A 1 264 ? -8.944 15.299 5.328 1.00 94.06 264 VAL A O 1
ATOM 2082 N N . LEU A 1 265 ? -7.970 13.578 4.242 1.00 92.12 265 LEU A N 1
ATOM 2083 C CA . LEU A 1 265 ? -9.206 12.916 3.828 1.00 92.12 265 LEU A CA 1
ATOM 2084 C C . LEU A 1 265 ? -10.102 12.593 5.030 1.00 92.12 265 LEU A C 1
ATOM 2086 O O . LEU A 1 265 ? -11.272 12.970 5.039 1.00 92.12 265 LEU A O 1
ATOM 2090 N N . GLU A 1 266 ? -9.552 11.979 6.078 1.00 92.75 266 GLU A N 1
ATOM 2091 C CA . GLU A 1 266 ? -10.289 11.654 7.303 1.00 92.75 266 GLU A CA 1
ATOM 2092 C C . GLU A 1 266 ? -10.780 12.923 8.018 1.00 92.75 266 GLU A C 1
ATOM 2094 O O . GLU A 1 266 ? -11.913 12.981 8.501 1.00 92.75 266 GLU A O 1
ATOM 2099 N N . THR A 1 267 ? -9.975 13.991 8.031 1.00 91.56 267 THR A N 1
ATOM 2100 C CA . THR A 1 267 ? -10.382 15.294 8.584 1.00 91.56 267 THR A CA 1
ATOM 2101 C C . THR A 1 267 ? -11.561 15.891 7.808 1.00 91.56 267 THR A C 1
ATOM 2103 O O . THR A 1 267 ? -12.488 16.418 8.428 1.00 91.56 267 THR A O 1
ATOM 2106 N N . CYS A 1 268 ? -11.577 15.768 6.477 1.00 90.06 268 CYS A N 1
ATOM 2107 C CA . CYS A 1 268 ? -12.703 16.169 5.633 1.00 90.06 268 CYS A CA 1
ATOM 2108 C C . CYS A 1 268 ? -13.942 15.291 5.876 1.00 90.06 268 CYS A C 1
ATOM 2110 O O . CYS A 1 268 ? -15.045 15.816 6.048 1.00 90.06 268 CYS A O 1
ATOM 2112 N N . CYS A 1 269 ? -13.772 13.970 5.965 1.00 87.88 269 CYS A N 1
ATOM 2113 C CA . CYS A 1 269 ? -14.840 13.005 6.247 1.00 87.88 269 CYS A CA 1
ATOM 2114 C C . CYS A 1 269 ? -15.494 13.217 7.624 1.00 87.88 269 CYS A C 1
ATOM 2116 O O . CYS A 1 269 ? -16.691 12.964 7.799 1.00 87.88 269 CYS A O 1
ATOM 2118 N N . GLU A 1 270 ? -14.733 13.716 8.599 1.00 87.25 270 GLU A N 1
ATOM 2119 C CA . GLU A 1 270 ? -15.206 14.021 9.949 1.00 87.25 270 GLU A CA 1
ATOM 2120 C C . GLU A 1 270 ? -15.997 15.341 10.049 1.00 87.25 270 GLU A C 1
ATOM 2122 O O . GLU A 1 270 ? -16.628 15.611 11.081 1.00 87.25 270 GLU A O 1
ATOM 2127 N N . LEU A 1 271 ? -16.040 16.152 8.982 1.00 88.50 271 LEU A N 1
ATOM 2128 C CA . LEU A 1 271 ? -16.802 17.400 8.969 1.00 88.50 271 LEU A CA 1
ATOM 2129 C C . LEU A 1 271 ? -18.305 17.147 9.180 1.00 88.50 271 LEU A C 1
ATOM 2131 O O . LEU A 1 271 ? -18.886 16.260 8.550 1.00 88.50 271 LEU A O 1
ATOM 2135 N N . PRO A 1 272 ? -19.002 17.973 9.989 1.00 85.56 272 PRO A N 1
ATOM 2136 C CA . PRO A 1 272 ? -20.435 17.800 10.237 1.00 85.56 272 PRO A CA 1
ATOM 2137 C C . PRO A 1 272 ? -21.287 17.804 8.963 1.00 85.56 272 PRO A C 1
ATOM 2139 O O . PRO A 1 272 ? -22.300 17.114 8.901 1.00 85.56 272 PRO A O 1
ATOM 2142 N N . GLN A 1 273 ? -20.883 18.569 7.945 1.00 86.75 273 GLN A N 1
ATOM 2143 C CA . GLN A 1 273 ? -21.544 18.594 6.639 1.00 86.75 273 GLN A CA 1
ATOM 2144 C C . GLN A 1 273 ? -21.417 17.244 5.917 1.00 86.75 273 GLN A C 1
ATOM 2146 O O . GLN A 1 273 ? -22.423 16.723 5.443 1.00 86.75 273 GLN A O 1
ATOM 2151 N N . MET A 1 274 ? -20.219 16.647 5.914 1.00 85.69 274 MET A N 1
ATOM 2152 C CA . MET A 1 274 ? -19.962 15.338 5.303 1.00 85.69 274 MET A CA 1
ATOM 2153 C C . MET A 1 274 ? -20.649 14.206 6.064 1.00 85.69 274 MET A C 1
ATOM 2155 O O . MET A 1 274 ? -21.280 13.350 5.450 1.00 85.69 274 MET A O 1
ATOM 2159 N N . LYS A 1 275 ? -20.649 14.240 7.403 1.00 85.31 275 LYS A N 1
ATOM 2160 C CA . LYS A 1 275 ? -21.404 13.273 8.218 1.00 85.31 275 LYS A CA 1
ATOM 2161 C C . LYS A 1 275 ? -22.905 13.321 7.923 1.00 85.31 275 LYS A C 1
ATOM 2163 O O . LYS A 1 275 ? -23.522 12.270 7.764 1.00 85.31 275 LYS A O 1
ATOM 2168 N N . ARG A 1 276 ? -23.489 14.522 7.802 1.00 83.75 276 ARG A N 1
ATOM 2169 C CA . ARG A 1 276 ? -24.904 14.693 7.414 1.00 83.75 276 ARG A CA 1
ATOM 2170 C C . ARG A 1 276 ? -25.175 14.190 6.001 1.00 83.75 276 ARG A C 1
ATOM 2172 O O . ARG A 1 276 ? -26.212 13.575 5.785 1.00 83.75 276 ARG A O 1
ATOM 2179 N N . LEU A 1 277 ? -24.268 14.451 5.057 1.00 83.69 277 LEU A N 1
ATOM 2180 C CA . LEU A 1 277 ? -24.380 13.954 3.687 1.00 83.69 277 LEU A CA 1
ATOM 2181 C C . LEU A 1 277 ? -24.362 12.422 3.668 1.00 83.69 277 LEU A C 1
ATOM 2183 O O . LEU A 1 277 ? -25.284 11.818 3.134 1.00 83.69 277 LEU A O 1
ATOM 2187 N N . ARG A 1 278 ? -23.391 11.800 4.348 1.00 82.94 278 ARG A N 1
ATOM 2188 C CA . ARG A 1 278 ? -23.287 10.343 4.480 1.00 82.94 278 ARG A CA 1
ATOM 2189 C C . ARG A 1 278 ? -24.565 9.743 5.068 1.00 82.94 278 ARG A C 1
ATOM 2191 O O . ARG A 1 278 ? -25.124 8.819 4.496 1.00 82.94 278 ARG A O 1
ATOM 2198 N N . GLN A 1 279 ? -25.093 10.317 6.150 1.00 80.12 279 GLN A N 1
ATOM 2199 C CA . GLN A 1 279 ? -26.328 9.849 6.795 1.00 80.12 279 GLN A CA 1
ATOM 2200 C C . GLN A 1 279 ? -27.564 9.827 5.876 1.00 80.12 279 GLN A C 1
ATOM 2202 O O . GLN A 1 279 ? -28.485 9.064 6.156 1.00 80.12 279 GLN A O 1
ATOM 2207 N N . ARG A 1 280 ? -27.610 10.616 4.791 1.00 80.69 280 ARG A N 1
ATOM 2208 C CA . ARG A 1 280 ? -28.733 10.599 3.831 1.00 80.69 280 ARG A CA 1
ATOM 2209 C C . ARG A 1 280 ? -28.811 9.317 2.999 1.00 80.69 280 ARG A C 1
ATOM 2211 O O . ARG A 1 280 ? -29.882 9.030 2.473 1.00 80.69 280 ARG A O 1
ATOM 2218 N N . PHE A 1 281 ? -27.710 8.572 2.895 1.00 80.06 281 PHE A N 1
ATOM 2219 C CA . PHE A 1 281 ? -27.633 7.335 2.114 1.00 80.06 281 PHE A CA 1
ATOM 2220 C C . PHE A 1 281 ? -27.895 6.072 2.950 1.00 80.06 281 PHE A C 1
ATOM 2222 O O . PHE A 1 281 ? -28.376 5.092 2.406 1.00 80.06 281 PHE A O 1
ATOM 2229 N N . TYR A 1 282 ? -27.634 6.094 4.265 1.00 67.75 282 TYR A N 1
ATOM 2230 C CA . TYR A 1 282 ? -27.741 4.910 5.147 1.00 67.75 282 TYR A CA 1
ATOM 2231 C C . TYR A 1 282 ? -29.038 4.838 5.972 1.00 67.75 282 TYR A C 1
ATOM 2233 O O . TYR A 1 282 ? -29.255 3.880 6.712 1.00 67.75 282 TYR A O 1
ATOM 2241 N N . ARG A 1 283 ? -29.884 5.874 5.941 1.00 60.19 283 ARG A N 1
ATOM 2242 C CA . ARG A 1 283 ? -31.053 5.980 6.827 1.00 60.19 283 ARG A CA 1
ATOM 2243 C C . ARG A 1 283 ? -32.246 5.190 6.276 1.00 60.19 283 ARG A C 1
ATOM 2245 O O . ARG A 1 283 ? -33.213 5.805 5.846 1.00 60.19 283 ARG A O 1
ATOM 2252 N N . GLU A 1 284 ? -32.184 3.862 6.345 1.00 51.94 284 GLU A N 1
ATOM 2253 C CA . GLU A 1 284 ? -33.335 3.000 6.022 1.00 51.94 284 GLU A CA 1
ATOM 2254 C C . GLU A 1 284 ? -33.880 2.229 7.249 1.00 51.94 284 GLU A C 1
ATOM 2256 O O . GLU A 1 284 ? -35.079 2.020 7.321 1.00 51.94 284 GLU A O 1
ATOM 2261 N N . THR A 1 285 ? -33.097 1.945 8.308 1.00 47.78 285 THR A N 1
ATOM 2262 C CA . THR A 1 285 ? -33.506 0.893 9.287 1.00 47.78 285 THR A CA 1
ATOM 2263 C C . THR A 1 285 ? -33.758 1.320 10.748 1.00 47.78 285 THR A C 1
ATOM 2265 O O . THR A 1 285 ? -34.261 0.529 11.534 1.00 47.78 285 THR A O 1
ATOM 2268 N N . VAL A 1 286 ? -33.474 2.559 11.178 1.00 45.78 286 VAL A N 1
ATOM 2269 C CA . VAL A 1 286 ? -33.679 2.926 12.611 1.00 45.78 286 VAL A CA 1
ATOM 2270 C C . VAL A 1 286 ? -35.165 3.091 12.978 1.00 45.78 286 VAL A C 1
ATOM 2272 O O . VAL A 1 286 ? -35.522 3.025 14.146 1.00 45.78 286 VAL A O 1
ATOM 2275 N N . ARG A 1 287 ? -36.055 3.281 11.995 1.00 42.81 287 ARG A N 1
ATOM 2276 C CA . ARG A 1 287 ? -37.503 3.418 12.238 1.00 42.81 287 ARG A CA 1
ATOM 2277 C C . ARG A 1 287 ? -38.276 2.098 12.205 1.00 42.81 287 ARG A C 1
ATOM 2279 O O . ARG A 1 287 ? -39.369 2.057 12.757 1.00 42.81 287 ARG A O 1
ATOM 2286 N N . GLU A 1 288 ? -37.732 1.055 11.579 1.00 43.41 288 GLU A N 1
ATOM 2287 C CA . GLU A 1 288 ? -38.383 -0.262 11.524 1.00 43.41 288 GLU A CA 1
ATOM 2288 C C . GLU A 1 288 ? -38.147 -1.066 12.808 1.00 43.41 288 GLU A C 1
ATOM 2290 O O . GLU A 1 288 ? -39.079 -1.710 13.275 1.00 43.41 288 GLU A O 1
ATOM 2295 N N . LEU A 1 289 ? -36.991 -0.916 13.471 1.00 41.44 289 LEU A N 1
ATOM 2296 C CA . LEU A 1 289 ? -36.704 -1.635 14.722 1.00 41.44 289 LEU A CA 1
ATOM 2297 C C . LEU A 1 289 ? -37.628 -1.219 15.889 1.00 41.44 289 LEU A C 1
ATOM 2299 O O . LEU A 1 289 ? -38.090 -2.073 16.643 1.00 41.44 289 LEU A O 1
ATOM 2303 N N . ASP A 1 290 ? -37.968 0.071 16.006 1.00 42.91 290 ASP A N 1
ATOM 2304 C CA . ASP A 1 290 ? -38.936 0.552 17.011 1.00 42.91 290 ASP A CA 1
ATOM 2305 C C . ASP A 1 290 ? -40.367 0.071 16.710 1.00 42.91 290 ASP A C 1
ATOM 2307 O O . ASP A 1 290 ? -41.143 -0.148 17.639 1.00 42.91 290 ASP A O 1
ATOM 2311 N N . SER A 1 291 ? -40.714 -0.120 15.428 1.00 38.22 291 SER A N 1
ATOM 2312 C CA . SER A 1 291 ? -42.057 -0.528 14.996 1.00 38.22 291 SER A CA 1
ATOM 2313 C C . SER A 1 291 ? -42.266 -2.044 15.024 1.00 38.22 291 SER A C 1
ATOM 2315 O O . SER A 1 291 ? -43.375 -2.487 15.314 1.00 38.22 291 SER A O 1
ATOM 2317 N N . GLU A 1 292 ? -41.245 -2.855 14.736 1.00 44.25 292 GLU A N 1
ATOM 2318 C CA . GLU A 1 292 ? -41.320 -4.315 14.884 1.00 44.25 292 GLU A CA 1
ATOM 2319 C C . GLU A 1 292 ? -41.369 -4.714 16.361 1.00 44.25 292 GLU A C 1
ATOM 2321 O O . GLU A 1 292 ? -42.181 -5.557 16.731 1.00 44.25 292 GLU A O 1
ATOM 2326 N N . THR A 1 293 ? -40.622 -4.029 17.233 1.00 45.34 293 THR A N 1
ATOM 2327 C CA . THR A 1 293 ? -40.657 -4.288 18.685 1.00 45.34 293 THR A CA 1
ATOM 2328 C C . THR A 1 293 ? -42.029 -3.973 19.305 1.00 45.34 293 THR A C 1
ATOM 2330 O O . THR A 1 293 ? -42.438 -4.636 20.254 1.00 45.34 293 THR A O 1
ATOM 2333 N N . THR A 1 294 ? -42.791 -3.017 18.751 1.00 43.53 294 THR A N 1
ATOM 2334 C CA . THR A 1 294 ? -44.183 -2.757 19.182 1.00 43.53 294 THR A CA 1
ATOM 2335 C C . THR A 1 294 ? -45.189 -3.747 18.591 1.00 43.53 294 THR A C 1
ATOM 2337 O O . THR A 1 294 ? -46.164 -4.080 19.255 1.00 43.53 294 THR A O 1
ATOM 2340 N N . ASN A 1 295 ? -44.951 -4.248 17.375 1.00 40.12 295 ASN A N 1
ATOM 2341 C CA . ASN A 1 295 ? -45.865 -5.166 16.686 1.00 40.12 295 ASN A CA 1
ATOM 2342 C C . ASN A 1 295 ? -45.698 -6.641 17.098 1.00 40.12 295 ASN A C 1
ATOM 2344 O O . ASN A 1 295 ? -46.598 -7.439 16.840 1.00 40.12 295 ASN A O 1
ATOM 2348 N N . ILE A 1 296 ? -44.580 -7.018 17.728 1.00 47.47 296 ILE A N 1
ATOM 2349 C CA . ILE A 1 296 ? -44.359 -8.382 18.243 1.00 47.47 296 ILE A CA 1
ATOM 2350 C C . ILE A 1 296 ? -45.165 -8.631 19.531 1.00 47.47 296 ILE A C 1
ATOM 2352 O O . ILE A 1 296 ? -45.655 -9.736 19.732 1.00 47.47 296 ILE A O 1
ATOM 2356 N N . ILE A 1 297 ? -45.417 -7.601 20.349 1.00 49.81 297 ILE A N 1
ATOM 2357 C CA . ILE A 1 297 ? -46.214 -7.727 21.586 1.00 49.81 297 ILE A CA 1
ATOM 2358 C C . ILE A 1 297 ? -47.706 -7.994 21.285 1.00 49.81 297 ILE A C 1
ATOM 2360 O O . ILE A 1 297 ? -48.389 -8.628 22.084 1.00 49.81 297 ILE A O 1
ATOM 2364 N N . ASP A 1 298 ? -48.204 -7.571 20.118 1.00 41.75 298 ASP A N 1
ATOM 2365 C CA . ASP A 1 298 ? -49.619 -7.711 19.731 1.00 41.75 298 ASP A CA 1
ATOM 2366 C C . ASP A 1 298 ? -49.930 -9.001 18.945 1.00 41.75 298 ASP A C 1
ATOM 2368 O O . ASP A 1 298 ? -51.098 -9.351 18.757 1.00 41.75 298 ASP A O 1
ATOM 2372 N N . ARG A 1 299 ? -48.909 -9.721 18.453 1.00 37.81 299 ARG A N 1
ATOM 2373 C CA . ARG A 1 299 ? -49.105 -10.821 17.489 1.00 37.81 299 ARG A CA 1
ATOM 2374 C C . ARG A 1 299 ? -49.133 -12.222 18.104 1.00 37.81 299 ARG A C 1
ATOM 2376 O O . ARG A 1 299 ? -49.643 -13.135 17.460 1.00 37.81 299 ARG A O 1
ATOM 2383 N N . ASP A 1 300 ? -48.706 -12.381 19.354 1.00 38.28 300 ASP A N 1
ATOM 2384 C CA . ASP A 1 300 ? -48.713 -13.683 20.041 1.00 38.28 300 ASP A CA 1
ATOM 2385 C C . ASP A 1 300 ? -50.108 -14.131 20.520 1.00 38.28 300 ASP A C 1
ATOM 2387 O O . ASP A 1 300 ? -50.249 -15.224 21.066 1.00 38.28 300 ASP A O 1
ATOM 2391 N N . HIS A 1 301 ? -51.167 -13.342 20.283 1.00 39.50 301 HIS A N 1
ATOM 2392 C CA . HIS A 1 301 ? -52.510 -13.674 20.772 1.00 39.50 301 HIS A CA 1
ATOM 2393 C C . HIS A 1 301 ? -53.493 -14.284 19.764 1.00 39.50 301 HIS A C 1
ATOM 2395 O O . HIS A 1 301 ? -54.589 -14.670 20.171 1.00 39.50 301 HIS A O 1
ATOM 2401 N N . MET A 1 302 ? -53.146 -14.439 18.485 1.00 34.88 302 MET A N 1
ATOM 2402 C CA . MET A 1 302 ? -54.028 -15.117 17.527 1.00 34.88 302 MET A CA 1
ATOM 2403 C C . MET A 1 302 ? -53.247 -15.713 16.359 1.00 34.88 302 MET A C 1
ATOM 2405 O O . MET A 1 302 ? -52.873 -14.986 15.438 1.00 34.88 302 MET A O 1
ATOM 2409 N N . SER A 1 303 ? -53.109 -17.039 16.335 1.00 30.39 303 SER A N 1
ATOM 2410 C CA . SER A 1 303 ? -53.622 -17.921 15.264 1.00 30.39 303 SER A CA 1
ATOM 2411 C C . SER A 1 303 ? -52.878 -19.257 15.295 1.00 30.39 303 SER A C 1
ATOM 2413 O O . SER A 1 303 ? -51.949 -19.491 14.526 1.00 30.39 303 SER A O 1
ATOM 2415 N N . ASP A 1 304 ? -53.331 -20.140 16.183 1.00 29.25 304 ASP A N 1
ATOM 2416 C CA . ASP A 1 304 ? -53.295 -21.579 15.938 1.00 29.25 304 ASP A CA 1
ATOM 2417 C C . ASP A 1 304 ? -54.277 -21.926 14.800 1.00 29.25 304 ASP A C 1
ATOM 2419 O O . ASP A 1 304 ? -55.373 -21.367 14.753 1.00 29.25 304 ASP A O 1
ATOM 2423 N N . GLN A 1 305 ? -53.896 -22.920 13.982 1.00 26.08 305 GLN A N 1
ATOM 2424 C CA . GLN A 1 305 ? -54.724 -23.878 13.210 1.00 26.08 305 GLN A CA 1
ATOM 2425 C C . GLN A 1 305 ? -54.590 -23.932 11.663 1.00 26.08 305 GLN A C 1
ATOM 2427 O O . GLN A 1 305 ? -55.104 -23.073 10.957 1.00 26.08 305 GLN A O 1
ATOM 2432 N N . LEU A 1 306 ? -54.019 -25.078 11.217 1.00 26.78 306 LEU A N 1
ATOM 2433 C CA . LEU A 1 306 ? -54.253 -25.929 10.012 1.00 26.78 306 LEU A CA 1
ATOM 2434 C C . LEU A 1 306 ? -54.081 -25.287 8.599 1.00 26.78 306 LEU A C 1
ATOM 2436 O O . LEU A 1 306 ? -54.543 -24.187 8.353 1.00 26.78 306 LEU A O 1
ATOM 2440 N N . THR A 1 307 ? -53.480 -25.891 7.552 1.00 25.16 307 THR A N 1
ATOM 2441 C CA . THR A 1 307 ? -53.429 -27.297 7.072 1.00 25.16 307 THR A CA 1
ATOM 2442 C C . THR A 1 307 ? -52.415 -27.447 5.898 1.00 25.16 307 THR A C 1
ATOM 2444 O O . THR A 1 307 ? -52.204 -26.484 5.166 1.00 25.16 307 THR A O 1
ATOM 2447 N N . ASP A 1 308 ? -51.863 -28.653 5.695 1.00 24.53 308 ASP A N 1
ATOM 2448 C CA . ASP A 1 308 ? -51.085 -29.209 4.536 1.00 24.53 308 ASP A CA 1
ATOM 2449 C C . ASP A 1 308 ? -52.034 -30.136 3.687 1.00 24.53 308 ASP A C 1
ATOM 2451 O O . ASP A 1 308 ? -53.149 -30.330 4.193 1.00 24.53 308 ASP A O 1
ATOM 2455 N N . PRO A 1 309 ? -51.733 -30.803 2.520 1.00 39.72 309 PRO A N 1
ATOM 2456 C CA . PRO A 1 309 ? -50.503 -30.927 1.695 1.00 39.72 309 PRO A CA 1
ATOM 2457 C C . PRO A 1 309 ? -50.634 -30.921 0.134 1.00 39.72 309 PRO A C 1
ATOM 2459 O O . PRO A 1 309 ? -51.727 -30.854 -0.428 1.00 39.72 309 PRO A O 1
ATOM 2462 N N . SER A 1 310 ? -49.474 -31.152 -0.528 1.00 23.80 310 SER A N 1
ATOM 2463 C CA . SER A 1 310 ? -49.166 -31.647 -1.911 1.00 23.80 310 SER A CA 1
ATOM 2464 C C . SER A 1 310 ? -49.161 -30.619 -3.072 1.00 23.80 310 SER A C 1
ATOM 2466 O O . SER A 1 310 ? -50.034 -29.768 -3.138 1.00 23.80 310 SER A O 1
ATOM 2468 N N . ASP A 1 311 ? -48.186 -30.560 -4.003 1.00 26.11 311 ASP A N 1
ATOM 2469 C CA . ASP A 1 311 ? -47.452 -31.631 -4.710 1.00 26.11 311 ASP A CA 1
ATOM 2470 C C . ASP A 1 311 ? -46.091 -31.173 -5.326 1.00 26.11 311 ASP A C 1
ATOM 2472 O O . ASP A 1 311 ? -45.837 -29.981 -5.501 1.00 26.11 311 ASP A O 1
ATOM 2476 N N . GLN A 1 312 ? -45.224 -32.137 -5.677 1.00 26.34 312 GLN A N 1
ATOM 2477 C CA . GLN A 1 312 ? -43.854 -31.993 -6.226 1.00 26.34 312 GLN A CA 1
ATOM 2478 C C . GLN A 1 312 ? -43.782 -31.590 -7.720 1.00 26.34 312 GLN A C 1
ATOM 2480 O O . GLN A 1 312 ? -44.636 -32.010 -8.490 1.00 26.34 312 GLN A O 1
ATOM 2485 N N . MET A 1 313 ? -42.688 -30.928 -8.160 1.00 24.73 313 MET A N 1
ATOM 2486 C CA . MET A 1 313 ? -41.782 -31.405 -9.243 1.00 24.73 313 MET A CA 1
ATOM 2487 C C . MET A 1 313 ? -40.554 -30.479 -9.454 1.00 24.73 313 MET A C 1
ATOM 2489 O O . MET A 1 313 ? -40.654 -29.255 -9.431 1.00 24.73 313 MET A O 1
ATOM 2493 N N . HIS A 1 314 ? -39.388 -31.097 -9.675 1.00 25.64 314 HIS A N 1
ATOM 2494 C CA . HIS A 1 314 ? -38.072 -30.515 -9.987 1.00 25.64 314 HIS A CA 1
ATOM 2495 C C . HIS A 1 314 ? -37.991 -29.791 -11.346 1.00 25.64 314 HIS A C 1
ATOM 2497 O O . HIS A 1 314 ? -38.610 -30.256 -12.293 1.00 25.64 314 HIS A O 1
ATOM 2503 N N . HIS A 1 315 ? -37.109 -28.779 -11.475 1.00 27.17 315 HIS A N 1
ATOM 2504 C CA . HIS A 1 315 ? -36.194 -28.607 -12.627 1.00 27.17 315 HIS A CA 1
ATOM 2505 C C . HIS A 1 315 ? -35.122 -27.509 -12.403 1.00 27.17 315 HIS A C 1
ATOM 2507 O O . HIS A 1 315 ? -35.416 -26.405 -11.953 1.00 27.17 315 HIS A O 1
ATOM 2513 N N . HIS A 1 316 ? -33.868 -27.831 -12.754 1.00 28.16 316 HIS A N 1
ATOM 2514 C CA . HIS A 1 316 ? -32.709 -26.927 -12.851 1.00 28.16 316 HIS A CA 1
ATOM 2515 C C . HIS A 1 316 ? -32.731 -26.083 -14.142 1.00 28.16 316 HIS A C 1
ATOM 2517 O O . HIS A 1 316 ? -33.083 -26.630 -15.190 1.00 28.16 316 HIS A O 1
ATOM 2523 N N . PRO A 1 317 ? -32.237 -24.827 -14.125 1.00 31.56 317 PRO A N 1
ATOM 2524 C CA . PRO A 1 317 ? -31.856 -24.095 -15.331 1.00 31.56 317 PRO A CA 1
ATOM 2525 C C . PRO A 1 317 ? -30.323 -24.041 -15.562 1.00 31.56 317 PRO A C 1
ATOM 2527 O O . PRO A 1 317 ? -29.546 -24.244 -14.625 1.00 31.56 317 PRO A O 1
ATOM 2530 N N . PRO A 1 318 ? -29.882 -23.793 -16.814 1.00 31.62 318 PRO A N 1
ATOM 2531 C CA . PRO A 1 318 ? -28.534 -24.096 -17.291 1.00 31.62 318 PRO A CA 1
ATOM 2532 C C . PRO A 1 318 ? -27.531 -22.935 -17.195 1.00 31.62 318 PRO A C 1
ATOM 2534 O O . PRO A 1 318 ? -27.877 -21.757 -17.126 1.00 31.62 318 PRO A O 1
ATOM 2537 N N . VAL A 1 319 ? -26.259 -23.331 -17.249 1.00 33.66 319 VAL A N 1
ATOM 2538 C CA . VAL A 1 319 ? -25.043 -22.511 -17.244 1.00 33.66 319 VAL A CA 1
ATOM 2539 C C . VAL A 1 319 ? -24.784 -21.909 -18.631 1.00 33.66 319 VAL A C 1
ATOM 2541 O O . VAL A 1 319 ? -24.806 -22.621 -19.633 1.00 33.66 319 VAL A O 1
ATOM 2544 N N . ILE A 1 320 ? -24.489 -20.607 -18.676 1.00 33.56 320 ILE A N 1
ATOM 2545 C CA . ILE A 1 320 ? -24.044 -19.870 -19.868 1.00 33.56 320 ILE A CA 1
ATOM 2546 C C . ILE A 1 320 ? -22.504 -19.766 -19.825 1.00 33.56 320 ILE A C 1
ATOM 2548 O O . ILE A 1 320 ? -21.973 -19.309 -18.809 1.00 33.56 320 ILE A O 1
ATOM 2552 N N . PRO A 1 321 ? -21.768 -20.178 -20.874 1.00 38.31 321 PRO A N 1
ATOM 2553 C CA . PRO A 1 321 ? -20.309 -20.110 -20.905 1.00 38.31 321 PRO A CA 1
ATOM 2554 C C . PRO A 1 321 ? -19.797 -18.690 -21.186 1.00 38.31 321 PRO A C 1
ATOM 2556 O O . PRO A 1 321 ? -20.314 -17.970 -22.040 1.00 38.31 321 PRO A O 1
ATOM 2559 N N . SER A 1 322 ? -18.758 -18.306 -20.445 1.00 33.94 322 SER A N 1
ATOM 2560 C CA . SER A 1 322 ? -18.063 -17.025 -20.530 1.00 33.94 322 SER A CA 1
ATOM 2561 C C . SER A 1 322 ? -16.909 -17.045 -21.542 1.00 33.94 322 SER A C 1
ATOM 2563 O O . SER A 1 322 ? -16.464 -18.086 -22.020 1.00 33.94 322 SER A O 1
ATOM 2565 N N . VAL A 1 323 ? -16.447 -15.837 -21.860 1.00 42.12 323 VAL A N 1
ATOM 2566 C CA . VAL A 1 323 ? -15.548 -15.384 -22.936 1.00 42.12 323 VAL A CA 1
ATOM 2567 C C . VAL A 1 323 ? -14.088 -15.870 -22.771 1.00 42.12 323 VAL A C 1
ATOM 2569 O O . VAL A 1 323 ? -13.136 -15.114 -22.913 1.00 42.12 323 VAL A O 1
ATOM 2572 N N . SER A 1 324 ? -13.875 -17.153 -22.467 1.00 43.56 324 SER A N 1
ATOM 2573 C CA . SER A 1 324 ? -12.546 -17.785 -22.369 1.00 43.56 324 SER A CA 1
ATOM 2574 C C . SER A 1 324 ? -12.185 -18.666 -23.576 1.00 43.56 324 SER A C 1
ATOM 2576 O O . SER A 1 324 ? -11.089 -19.219 -23.629 1.00 43.56 324 SER A O 1
ATOM 2578 N N . GLN A 1 325 ? -13.055 -18.754 -24.590 1.00 43.44 325 GLN A N 1
ATOM 2579 C CA . GLN A 1 325 ? -12.833 -19.572 -25.794 1.00 43.44 325 GLN A CA 1
ATOM 2580 C C . GLN A 1 325 ? -12.219 -18.832 -26.997 1.00 43.44 325 GLN A C 1
ATOM 2582 O O . GLN A 1 325 ? -11.903 -19.474 -27.993 1.00 43.44 325 GLN A O 1
ATOM 2587 N N . GLN A 1 326 ? -11.957 -17.524 -26.910 1.00 41.28 326 GLN A N 1
ATOM 2588 C CA . GLN A 1 326 ? -11.278 -16.765 -27.980 1.00 41.28 326 GLN A CA 1
ATOM 2589 C C . GLN A 1 326 ? -9.776 -16.526 -27.743 1.00 41.28 326 GLN A C 1
ATOM 2591 O O . GLN A 1 326 ? -9.094 -16.028 -28.630 1.00 41.28 326 GLN A O 1
ATOM 2596 N N . ALA A 1 327 ? -9.224 -16.953 -26.601 1.00 40.38 327 ALA A N 1
ATOM 2597 C CA . ALA A 1 327 ? -7.785 -16.875 -26.313 1.00 40.38 327 ALA A CA 1
ATOM 2598 C C . ALA A 1 327 ? -7.027 -18.203 -26.547 1.00 40.38 327 ALA A C 1
ATOM 2600 O O . ALA A 1 327 ? -5.823 -18.285 -26.302 1.00 40.38 327 ALA A O 1
ATOM 2601 N N . ALA A 1 328 ? -7.712 -19.251 -27.022 1.00 39.19 328 ALA A N 1
ATOM 2602 C CA . ALA A 1 328 ? -7.141 -20.589 -27.207 1.00 39.19 328 ALA A CA 1
ATOM 2603 C C . ALA A 1 328 ? -6.715 -20.911 -28.655 1.00 39.19 328 ALA A C 1
ATOM 2605 O O . ALA A 1 328 ? -6.090 -21.941 -28.880 1.00 39.19 328 ALA A O 1
ATOM 2606 N N . SER A 1 329 ? -6.976 -20.036 -29.633 1.00 35.31 329 SER A N 1
ATOM 2607 C CA . SER A 1 329 ? -6.667 -20.288 -31.053 1.00 35.31 329 SER A CA 1
ATOM 2608 C C . SER A 1 329 ? -5.367 -19.644 -31.565 1.00 35.31 329 SER A C 1
ATOM 2610 O O . SER A 1 329 ? -5.133 -19.636 -32.767 1.00 35.31 329 SER A O 1
ATOM 2612 N N . LEU A 1 330 ? -4.501 -19.127 -30.683 1.00 40.62 330 LEU A N 1
ATOM 2613 C CA . LEU A 1 330 ? -3.191 -18.551 -31.053 1.00 40.62 330 LEU A CA 1
ATOM 2614 C C . LEU A 1 330 ? -1.992 -19.206 -30.339 1.00 40.62 330 LEU A C 1
ATOM 2616 O O . LEU A 1 330 ? -0.870 -18.717 -30.427 1.00 40.62 330 LEU A O 1
ATOM 2620 N N . ARG A 1 331 ? -2.198 -20.333 -29.641 1.00 38.09 331 ARG A N 1
ATOM 2621 C CA . ARG A 1 331 ? -1.128 -21.085 -28.948 1.00 38.09 331 ARG A CA 1
ATOM 2622 C C . ARG A 1 331 ? -0.747 -22.411 -29.604 1.00 38.09 331 ARG A C 1
ATOM 2624 O O . ARG A 1 331 ? -0.067 -23.223 -28.986 1.00 38.09 331 ARG A O 1
ATOM 2631 N N . GLN A 1 332 ? -1.137 -22.624 -30.854 1.00 37.34 332 GLN A N 1
ATOM 2632 C CA . GLN A 1 332 ? -0.894 -23.886 -31.543 1.00 37.34 332 GLN A CA 1
ATOM 2633 C C . GLN A 1 332 ? -0.212 -23.655 -32.890 1.00 37.34 332 GLN A C 1
ATOM 2635 O O . GLN A 1 332 ? -0.799 -23.885 -33.933 1.00 37.34 332 GLN A O 1
ATOM 2640 N N . ASP A 1 333 ? 1.031 -23.169 -32.842 1.00 32.34 333 ASP A N 1
ATOM 2641 C CA . ASP A 1 333 ? 2.062 -23.583 -33.800 1.00 32.34 333 ASP A CA 1
ATOM 2642 C C . ASP A 1 333 ? 3.458 -23.163 -33.317 1.00 32.34 333 ASP A C 1
ATOM 2644 O O . ASP A 1 333 ? 3.938 -22.057 -33.556 1.00 32.34 333 ASP A O 1
ATOM 2648 N N . ARG A 1 334 ? 4.113 -24.056 -32.569 1.00 34.38 334 ARG A N 1
ATOM 2649 C CA . ARG A 1 334 ? 5.577 -24.098 -32.424 1.00 34.38 334 ARG A CA 1
ATOM 2650 C C . ARG A 1 334 ? 5.975 -25.458 -31.864 1.00 34.38 334 ARG A C 1
ATOM 2652 O O . ARG A 1 334 ? 6.248 -25.623 -30.680 1.00 34.38 334 ARG A O 1
ATOM 2659 N N . SER A 1 335 ? 6.012 -26.447 -32.746 1.00 30.25 335 SER A N 1
ATOM 2660 C CA . SER A 1 335 ? 6.692 -27.714 -32.493 1.00 30.25 335 SER A CA 1
ATOM 2661 C C . SER A 1 335 ? 7.646 -28.008 -33.644 1.00 30.25 335 SER A C 1
ATOM 2663 O O . SER A 1 335 ? 7.287 -28.650 -34.624 1.00 30.25 335 SER A O 1
ATOM 2665 N N . THR A 1 336 ? 8.883 -27.545 -33.491 1.00 30.81 336 THR A N 1
ATOM 2666 C CA . THR A 1 336 ? 10.065 -28.119 -34.145 1.00 30.81 336 THR A CA 1
ATOM 2667 C C . THR A 1 336 ? 11.118 -28.316 -33.056 1.00 30.81 336 THR A C 1
ATOM 2669 O O . THR A 1 336 ? 1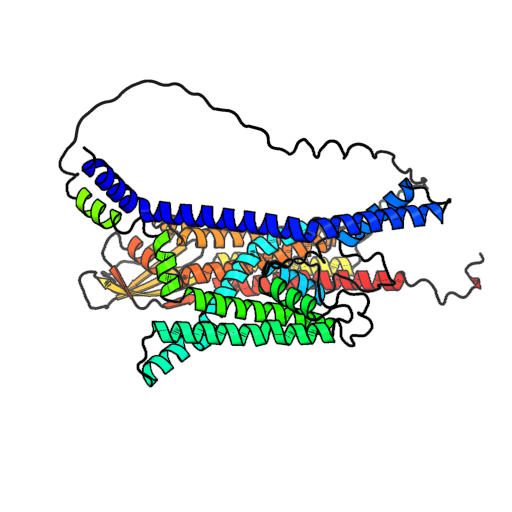1.613 -27.316 -32.527 1.00 30.81 336 THR A O 1
ATOM 2672 N N . PRO A 1 337 ? 11.441 -29.559 -32.657 1.00 32.75 337 PRO A N 1
ATOM 2673 C CA . PRO A 1 337 ? 12.475 -29.811 -31.663 1.00 32.75 337 PRO A CA 1
ATOM 2674 C C . PRO A 1 337 ? 13.858 -29.581 -32.271 1.00 32.75 337 PRO A C 1
ATOM 2676 O O . PRO A 1 337 ? 14.197 -30.140 -33.313 1.00 32.75 337 P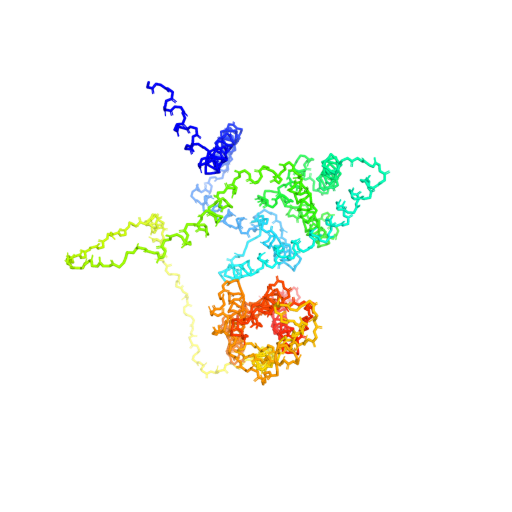RO A O 1
ATOM 2679 N N . TYR A 1 338 ? 14.668 -28.782 -31.586 1.00 28.33 338 TYR A N 1
ATOM 2680 C CA . TYR A 1 338 ? 16.101 -28.683 -31.822 1.00 28.33 338 TYR A CA 1
ATOM 2681 C C . TYR A 1 338 ? 16.754 -29.992 -31.352 1.00 28.33 338 TYR A C 1
ATOM 2683 O O . TYR A 1 338 ? 16.663 -30.342 -30.176 1.00 28.33 338 TYR A O 1
ATOM 2691 N N . THR A 1 339 ? 17.376 -30.743 -32.258 1.00 26.80 339 THR A N 1
ATOM 2692 C CA . THR A 1 339 ? 18.169 -31.938 -31.932 1.00 26.80 339 THR A CA 1
ATOM 2693 C C . THR A 1 339 ? 19.531 -31.521 -31.370 1.00 26.80 339 THR A C 1
ATOM 2695 O O . THR A 1 339 ? 20.292 -30.878 -32.098 1.00 26.80 339 THR A O 1
ATOM 2698 N N . PRO A 1 340 ? 19.901 -31.883 -30.128 1.00 31.47 340 PRO A N 1
ATOM 2699 C CA . PRO A 1 340 ? 21.278 -31.760 -29.683 1.00 31.47 340 PRO A CA 1
ATOM 2700 C C . PRO A 1 340 ? 22.103 -32.928 -30.236 1.00 31.47 340 PRO A C 1
ATOM 2702 O O . PRO A 1 340 ? 21.660 -34.077 -30.260 1.00 31.47 340 PRO A O 1
ATOM 2705 N N . VAL A 1 341 ? 23.314 -32.617 -30.692 1.00 29.22 341 VAL A N 1
ATOM 2706 C CA . VAL A 1 341 ? 24.312 -33.594 -31.134 1.00 29.22 341 VAL A CA 1
ATOM 2707 C C . VAL A 1 341 ? 24.679 -34.499 -29.955 1.00 29.22 341 VAL A C 1
ATOM 2709 O O . VAL A 1 341 ? 25.125 -34.037 -28.908 1.00 29.22 341 VAL A O 1
ATOM 2712 N N . SER A 1 342 ? 24.474 -35.800 -30.138 1.00 28.77 342 SER A N 1
ATOM 2713 C CA . SER A 1 342 ? 24.824 -36.866 -29.204 1.00 28.77 342 SER A CA 1
ATOM 2714 C C . SER A 1 342 ? 26.345 -37.043 -29.109 1.00 28.77 342 SER A C 1
ATOM 2716 O O . SER A 1 342 ? 26.960 -37.615 -30.010 1.00 28.77 342 SER A O 1
ATOM 2718 N N . GLY A 1 343 ? 26.944 -36.575 -28.012 1.00 30.81 343 GLY A N 1
ATOM 2719 C CA . GLY A 1 343 ? 28.238 -37.061 -27.518 1.00 30.81 343 GLY A CA 1
ATOM 2720 C C . GLY A 1 343 ? 28.064 -38.353 -26.699 1.00 30.81 343 GLY A C 1
ATOM 2721 O O . GLY A 1 343 ? 26.945 -38.645 -26.269 1.00 30.81 343 GLY A O 1
ATOM 2722 N N . PRO A 1 344 ? 29.121 -39.159 -26.486 1.00 31.61 344 PRO A N 1
ATOM 2723 C CA . PRO A 1 344 ? 28.984 -40.484 -25.892 1.00 31.61 344 PRO A CA 1
ATOM 2724 C C . PRO A 1 344 ? 28.540 -40.394 -24.429 1.00 31.61 344 PRO A C 1
ATOM 2726 O O . PRO A 1 344 ? 29.129 -39.673 -23.625 1.00 31.61 344 PRO A O 1
ATOM 2729 N N . ALA A 1 345 ? 27.513 -41.172 -24.091 1.00 28.14 345 ALA A N 1
ATOM 2730 C CA . ALA A 1 345 ? 27.042 -41.376 -22.733 1.00 28.14 345 ALA A CA 1
ATOM 2731 C C . ALA A 1 345 ? 28.128 -42.059 -21.885 1.00 28.14 345 ALA A C 1
ATOM 2733 O O . ALA A 1 345 ? 28.407 -43.249 -22.046 1.00 28.14 345 ALA A O 1
ATOM 2734 N N . CYS A 1 346 ? 28.711 -41.319 -20.943 1.00 28.45 346 CYS A N 1
ATOM 2735 C CA . CYS A 1 346 ? 29.394 -41.920 -19.806 1.00 28.45 346 CYS A CA 1
ATOM 2736 C C . CYS A 1 346 ? 28.334 -42.487 -18.855 1.00 28.45 346 CYS A C 1
ATOM 2738 O O . CYS A 1 346 ? 27.767 -41.773 -18.031 1.00 28.45 346 CYS A O 1
ATOM 2740 N N . ASN A 1 347 ? 28.075 -43.790 -18.977 1.00 34.81 347 ASN A N 1
ATOM 2741 C CA . ASN A 1 347 ? 27.459 -44.583 -17.921 1.00 34.81 347 ASN A CA 1
ATOM 2742 C C . ASN A 1 347 ? 28.329 -44.487 -16.662 1.00 34.81 347 ASN A C 1
ATOM 2744 O O . ASN A 1 347 ? 29.403 -45.081 -16.589 1.00 34.81 347 ASN A O 1
ATOM 2748 N N . GLY A 1 348 ? 27.843 -43.749 -15.670 1.00 32.62 348 GLY A N 1
ATOM 2749 C CA . GLY A 1 348 ? 28.454 -43.643 -14.356 1.00 32.62 348 GLY A CA 1
ATOM 2750 C C . GLY A 1 348 ? 27.390 -43.327 -13.318 1.00 32.62 348 GLY A C 1
ATOM 2751 O O . GLY A 1 348 ? 27.161 -42.165 -13.003 1.00 32.62 348 GLY A O 1
ATOM 2752 N N . ASN A 1 349 ? 26.767 -44.365 -12.752 1.00 35.97 349 ASN A N 1
ATOM 2753 C CA . ASN A 1 349 ? 26.033 -44.284 -11.484 1.00 35.97 349 ASN A CA 1
ATOM 2754 C C . ASN A 1 349 ? 27.014 -44.051 -10.316 1.00 35.97 349 ASN A C 1
ATOM 2756 O O . ASN A 1 349 ? 27.089 -44.827 -9.367 1.00 35.97 349 ASN A O 1
ATOM 2760 N N . THR A 1 350 ? 27.797 -42.980 -10.389 1.00 38.91 350 THR A N 1
ATOM 2761 C CA . THR A 1 350 ? 28.450 -42.371 -9.236 1.00 38.91 350 THR A CA 1
ATOM 2762 C C . THR A 1 350 ? 27.484 -41.330 -8.703 1.00 38.91 350 THR A C 1
ATOM 2764 O O . THR A 1 350 ? 27.314 -40.279 -9.316 1.00 38.91 350 THR A O 1
ATOM 2767 N N . ALA A 1 351 ? 26.823 -41.628 -7.583 1.00 40.12 351 ALA A N 1
ATOM 2768 C CA . ALA A 1 351 ? 26.087 -40.627 -6.823 1.00 40.12 351 ALA A CA 1
ATOM 2769 C C . ALA A 1 351 ? 27.062 -39.493 -6.464 1.00 40.12 351 ALA A C 1
ATOM 2771 O O . ALA A 1 351 ? 27.912 -39.646 -5.587 1.00 40.12 351 ALA A O 1
ATOM 2772 N N . ILE A 1 352 ? 26.999 -38.384 -7.203 1.00 53.28 352 ILE A N 1
ATOM 2773 C CA . ILE A 1 352 ? 27.822 -37.205 -6.943 1.00 53.28 352 ILE A CA 1
ATOM 2774 C C . ILE A 1 352 ? 27.321 -36.616 -5.622 1.00 53.28 352 ILE A C 1
ATOM 2776 O O . ILE A 1 352 ? 26.193 -36.130 -5.539 1.00 53.28 352 ILE A O 1
ATOM 2780 N N . MET A 1 353 ? 28.144 -36.719 -4.576 1.00 49.28 353 MET A N 1
ATOM 2781 C CA . MET A 1 353 ? 27.825 -36.222 -3.236 1.00 49.28 353 MET A CA 1
ATOM 2782 C C . MET A 1 353 ? 27.487 -34.717 -3.271 1.00 49.28 353 MET A C 1
ATOM 2784 O O . MET A 1 353 ? 28.159 -33.960 -3.981 1.00 49.28 353 MET A O 1
ATOM 2788 N N . PRO A 1 354 ? 26.487 -34.251 -2.498 1.00 60.19 354 PRO A N 1
ATOM 2789 C CA . PRO A 1 354 ? 26.196 -32.829 -2.368 1.00 60.19 354 PRO A CA 1
ATOM 2790 C C . PRO A 1 354 ? 27.404 -32.085 -1.781 1.00 60.19 354 PRO A C 1
ATOM 2792 O O . PRO A 1 354 ? 28.078 -32.580 -0.878 1.00 60.19 354 PRO A O 1
ATOM 2795 N N . SER A 1 355 ? 27.692 -30.882 -2.296 1.00 75.50 355 SER A N 1
ATOM 2796 C CA . SER A 1 355 ? 28.752 -30.022 -1.749 1.00 75.50 355 SER A CA 1
ATOM 2797 C C . SER A 1 355 ? 28.532 -29.817 -0.249 1.00 75.50 355 SER A C 1
ATOM 2799 O O . SER A 1 355 ? 27.443 -29.404 0.145 1.00 75.50 355 SER A O 1
ATOM 2801 N N . THR A 1 356 ? 29.562 -30.019 0.582 1.00 80.38 356 THR A N 1
ATOM 2802 C CA . THR A 1 356 ? 29.483 -29.866 2.049 1.00 80.38 356 THR A CA 1
ATOM 2803 C C . THR A 1 356 ? 28.868 -28.526 2.464 1.00 80.38 356 THR A C 1
ATOM 2805 O O . THR A 1 356 ? 28.131 -28.463 3.444 1.00 80.38 356 THR A O 1
ATOM 2808 N N . LYS A 1 357 ? 29.107 -27.461 1.681 1.00 80.50 357 LYS A N 1
ATOM 2809 C CA . LYS A 1 357 ? 28.489 -26.143 1.888 1.00 80.50 357 LYS A CA 1
ATOM 2810 C C . LYS A 1 357 ? 26.975 -26.170 1.631 1.00 80.50 357 LYS A C 1
ATOM 2812 O O . LYS A 1 357 ? 26.220 -25.704 2.477 1.00 80.50 357 LYS A O 1
ATOM 2817 N N . LYS A 1 358 ? 26.525 -26.742 0.505 1.00 82.19 358 LYS A N 1
ATOM 2818 C CA . LYS A 1 358 ? 25.091 -26.912 0.183 1.00 82.19 358 LYS A CA 1
ATOM 2819 C C . LYS A 1 358 ? 24.405 -27.702 1.296 1.00 82.19 358 LYS A C 1
ATOM 2821 O O . LYS A 1 358 ? 23.445 -27.215 1.881 1.00 82.19 358 LYS A O 1
ATOM 2826 N N . THR A 1 359 ? 24.957 -28.858 1.656 1.00 85.00 359 THR A N 1
ATOM 2827 C CA . THR A 1 359 ? 24.414 -29.702 2.724 1.00 85.00 359 THR A CA 1
ATOM 2828 C C . THR A 1 359 ? 24.277 -28.920 4.026 1.00 85.00 359 THR A C 1
ATOM 2830 O O . THR A 1 359 ? 23.181 -28.865 4.567 1.00 85.00 359 THR A O 1
ATOM 2833 N N . LEU A 1 360 ? 25.335 -28.229 4.471 1.00 90.19 360 LEU A N 1
ATOM 2834 C CA . LEU A 1 360 ? 25.347 -27.481 5.730 1.00 90.19 360 LEU A CA 1
ATOM 2835 C C . LEU A 1 360 ? 24.257 -26.401 5.808 1.00 90.19 360 LEU A C 1
ATOM 2837 O O . LEU A 1 360 ? 23.553 -26.314 6.815 1.00 90.19 360 LEU A O 1
ATOM 2841 N N . HIS A 1 361 ? 24.112 -25.570 4.773 1.00 89.12 361 HIS A N 1
ATOM 2842 C CA . HIS A 1 361 ? 23.131 -24.481 4.780 1.00 89.12 361 HIS A CA 1
ATOM 2843 C C . HIS A 1 361 ? 21.691 -25.010 4.734 1.00 89.12 361 HIS A C 1
ATOM 2845 O O . HIS A 1 361 ? 20.848 -24.564 5.515 1.00 89.12 361 HIS A O 1
ATOM 2851 N N . PHE A 1 362 ? 21.419 -26.008 3.888 1.00 90.25 362 PHE A N 1
ATOM 2852 C CA . PHE A 1 362 ? 20.091 -26.614 3.784 1.00 90.25 362 PHE A CA 1
ATOM 2853 C C . PHE A 1 362 ? 19.712 -27.425 5.036 1.00 90.25 362 PHE A C 1
ATOM 2855 O O . PHE A 1 362 ? 18.575 -27.328 5.495 1.00 90.25 362 PHE A O 1
ATOM 2862 N N . THR A 1 363 ? 20.647 -28.147 5.670 1.00 91.81 363 THR A N 1
ATOM 2863 C CA . THR A 1 363 ? 20.376 -28.826 6.952 1.00 91.81 363 THR A CA 1
ATOM 2864 C C . THR A 1 363 ? 20.184 -27.839 8.098 1.00 91.81 363 THR A C 1
ATOM 2866 O O . THR A 1 363 ? 19.333 -28.064 8.953 1.00 91.81 363 THR A O 1
ATOM 2869 N N . SER A 1 364 ? 20.929 -26.728 8.114 1.00 92.94 364 SER A N 1
ATOM 2870 C CA . SER A 1 364 ? 20.761 -25.681 9.132 1.00 92.94 364 SER A CA 1
ATOM 2871 C C . SER A 1 364 ? 19.401 -24.988 8.999 1.00 92.94 364 SER A C 1
ATOM 2873 O O . SER A 1 364 ? 18.731 -24.759 10.003 1.00 92.94 364 SER A O 1
ATOM 2875 N N . SER A 1 365 ? 18.956 -24.722 7.765 1.00 93.12 365 SER A N 1
ATOM 2876 C CA . SER A 1 365 ? 17.611 -24.203 7.481 1.00 93.12 365 SER A CA 1
ATOM 2877 C C . SER A 1 365 ? 16.516 -25.187 7.914 1.00 93.12 365 SER A C 1
ATOM 2879 O O . SER A 1 365 ? 15.565 -24.800 8.598 1.00 93.12 365 SER A O 1
ATOM 2881 N N . ALA A 1 366 ? 16.682 -26.481 7.607 1.00 93.88 366 ALA A N 1
ATOM 2882 C CA . ALA A 1 366 ? 15.758 -27.527 8.048 1.00 93.88 366 ALA A CA 1
ATOM 2883 C C . ALA A 1 366 ? 15.680 -27.614 9.582 1.00 93.88 366 ALA A C 1
ATOM 2885 O O . ALA A 1 366 ? 14.586 -27.742 10.132 1.00 93.88 366 ALA A O 1
ATOM 2886 N N . LEU A 1 367 ? 16.815 -27.501 10.283 1.00 94.81 367 LEU A N 1
ATOM 2887 C CA . LEU A 1 367 ? 16.874 -27.513 11.746 1.00 94.81 367 LEU A CA 1
ATOM 2888 C C . LEU A 1 367 ? 16.180 -26.290 12.357 1.00 94.81 367 LEU A C 1
ATOM 2890 O O . LEU A 1 367 ? 15.361 -26.448 13.262 1.00 94.81 367 LEU A O 1
ATOM 2894 N N . ALA A 1 368 ? 16.460 -25.088 11.843 1.00 93.56 368 ALA A N 1
ATOM 2895 C CA . ALA A 1 368 ? 15.809 -23.857 12.290 1.00 93.56 368 ALA A CA 1
ATOM 2896 C C . ALA A 1 368 ? 14.285 -23.929 12.095 1.00 93.56 368 ALA A C 1
ATOM 2898 O O . ALA A 1 368 ? 13.519 -23.624 13.011 1.00 93.56 368 ALA A O 1
ATOM 2899 N N . THR A 1 369 ? 13.844 -24.421 10.935 1.00 94.12 369 THR A N 1
ATOM 2900 C CA . THR A 1 369 ? 12.418 -24.579 10.627 1.00 94.12 369 THR A CA 1
ATOM 2901 C C . THR A 1 369 ? 11.774 -25.667 11.494 1.00 94.12 369 THR A C 1
ATOM 2903 O O . THR A 1 369 ? 10.678 -25.466 12.009 1.00 94.12 369 THR A O 1
ATOM 2906 N N . SER A 1 370 ? 12.464 -26.777 11.768 1.00 95.38 370 SER A N 1
ATOM 2907 C CA . SER A 1 370 ? 11.970 -27.832 12.670 1.00 95.38 370 SER A CA 1
ATOM 2908 C C . SER A 1 370 ? 11.811 -27.334 14.109 1.00 95.38 370 SER A C 1
ATOM 2910 O O . SER A 1 370 ? 10.794 -27.605 14.749 1.00 95.38 370 SER A O 1
ATOM 2912 N N . ALA A 1 371 ? 12.771 -26.545 14.603 1.00 95.19 371 ALA A N 1
ATOM 2913 C CA . ALA A 1 371 ? 12.659 -25.881 15.899 1.00 95.19 371 ALA A CA 1
ATOM 2914 C C . ALA A 1 371 ? 11.461 -24.919 15.933 1.00 95.19 371 ALA A C 1
ATOM 2916 O O . ALA A 1 371 ? 10.725 -24.893 16.919 1.00 95.19 371 ALA A O 1
ATOM 2917 N N . SER A 1 372 ? 11.215 -24.187 14.839 1.00 94.62 372 SER A N 1
ATOM 2918 C CA . SER A 1 372 ? 10.049 -23.306 14.718 1.00 94.62 372 SER A CA 1
ATOM 2919 C C . SER A 1 372 ? 8.725 -24.085 14.779 1.00 94.62 372 SER A C 1
ATOM 2921 O O . SER A 1 372 ? 7.818 -23.678 15.496 1.00 94.62 372 SER A O 1
ATOM 2923 N N . VAL A 1 373 ? 8.625 -25.251 14.131 1.00 95.25 373 VAL A N 1
ATOM 2924 C CA . VAL A 1 373 ? 7.421 -26.102 14.183 1.00 95.25 373 VAL A CA 1
ATOM 2925 C C . VAL A 1 373 ? 7.168 -26.614 15.600 1.00 95.25 373 VAL A C 1
ATOM 2927 O O . VAL A 1 373 ? 6.037 -26.544 16.077 1.00 95.25 373 VAL A O 1
ATOM 2930 N N . GLY A 1 374 ? 8.211 -27.073 16.301 1.00 93.88 374 GLY A N 1
ATOM 2931 C CA . GLY A 1 374 ? 8.094 -27.490 17.703 1.00 93.88 374 GLY A CA 1
ATOM 2932 C C . GLY A 1 374 ? 7.637 -26.346 18.614 1.00 93.88 374 GLY A C 1
ATOM 2933 O O . GLY A 1 374 ? 6.754 -26.527 19.452 1.00 93.88 374 GLY A O 1
ATOM 2934 N N . LEU A 1 375 ? 8.181 -25.147 18.394 1.00 94.38 375 LEU A N 1
ATOM 2935 C CA . LEU A 1 375 ? 7.799 -23.933 19.109 1.00 94.38 375 LEU A CA 1
ATOM 2936 C C . LEU A 1 375 ? 6.341 -23.541 18.845 1.00 94.38 375 LEU A C 1
ATOM 2938 O O . LEU A 1 375 ? 5.630 -23.189 19.784 1.00 94.38 375 LEU A O 1
ATOM 2942 N N . LEU A 1 376 ? 5.886 -23.635 17.593 1.00 93.88 376 LEU A N 1
ATOM 2943 C CA . LEU A 1 376 ? 4.514 -23.325 17.196 1.00 93.88 376 LEU A CA 1
ATOM 2944 C C . LEU A 1 376 ? 3.517 -24.344 17.766 1.00 93.88 376 LEU A C 1
ATOM 2946 O O . LEU A 1 376 ? 2.476 -23.957 18.291 1.00 93.88 376 LEU A O 1
ATOM 2950 N N . GLY A 1 377 ? 3.860 -25.635 17.743 1.00 93.19 377 GLY A N 1
ATOM 2951 C CA . GLY A 1 377 ? 3.055 -26.683 18.373 1.00 93.19 377 GLY A CA 1
ATOM 2952 C C . GLY A 1 377 ? 2.909 -26.475 19.883 1.00 93.19 377 GLY A C 1
ATOM 2953 O O . GLY A 1 377 ? 1.802 -26.545 20.414 1.00 93.19 377 GLY A O 1
ATOM 2954 N N . PHE A 1 378 ? 4.004 -26.137 20.572 1.00 93.94 378 PHE A N 1
ATOM 2955 C CA . PHE A 1 378 ? 3.963 -25.810 21.998 1.00 93.94 378 PHE A CA 1
ATOM 2956 C C . PHE A 1 378 ? 3.150 -24.536 22.271 1.00 93.94 378 PHE A C 1
ATOM 2958 O O . PHE A 1 378 ? 2.272 -24.539 23.131 1.00 93.94 378 PHE A O 1
ATOM 2965 N N . CYS A 1 379 ? 3.366 -23.481 21.482 1.00 93.06 379 CYS A N 1
ATOM 2966 C CA . CYS A 1 379 ? 2.601 -22.233 21.511 1.00 93.06 379 CYS A CA 1
ATOM 2967 C C . CYS A 1 379 ? 1.081 -22.481 21.464 1.00 93.06 379 CYS A C 1
ATOM 2969 O O . CYS A 1 379 ? 0.349 -21.990 22.327 1.00 93.06 379 CYS A O 1
ATOM 2971 N N . MET A 1 380 ? 0.606 -23.322 20.540 1.00 92.31 380 MET A N 1
ATOM 2972 C CA . MET A 1 380 ? -0.819 -23.658 20.402 1.00 92.31 380 MET A CA 1
ATOM 2973 C C . MET A 1 380 ? -1.411 -24.416 21.605 1.00 92.31 380 MET A C 1
ATOM 2975 O O . MET A 1 380 ? -2.630 -24.427 21.762 1.00 92.31 380 MET A O 1
ATOM 2979 N N . SER A 1 381 ? -0.577 -25.022 22.457 1.00 92.06 381 SER A N 1
ATOM 2980 C CA . SER A 1 381 ? -1.003 -25.803 23.633 1.00 92.06 381 SER A CA 1
ATOM 2981 C C . SER A 1 381 ? -1.020 -25.026 24.958 1.00 92.06 381 SER A C 1
ATOM 2983 O O . SER A 1 381 ? -1.368 -25.589 25.991 1.00 92.06 381 SER A O 1
ATOM 2985 N N . THR A 1 382 ? -0.621 -23.751 24.949 1.00 92.50 382 THR A N 1
ATOM 2986 C CA . THR A 1 382 ? -0.464 -22.919 26.160 1.00 92.50 382 THR A CA 1
ATOM 2987 C C . THR A 1 382 ? -1.543 -21.839 26.271 1.00 92.50 382 THR A C 1
ATOM 2989 O O . THR A 1 382 ? -2.364 -21.695 25.371 1.00 92.50 382 THR A O 1
ATOM 2992 N N . HIS A 1 383 ? -1.536 -21.059 27.357 1.00 92.88 383 HIS A N 1
ATOM 2993 C CA . HIS A 1 383 ? -2.447 -19.927 27.554 1.00 92.88 383 HIS A CA 1
ATOM 2994 C C . HIS A 1 383 ? -2.092 -18.743 26.642 1.00 92.88 383 HIS A C 1
ATOM 2996 O O . HIS A 1 383 ? -0.933 -18.314 26.595 1.00 92.88 383 HIS A O 1
ATOM 3002 N N . TRP A 1 384 ? -3.091 -18.177 25.957 1.00 94.75 384 TRP A N 1
ATOM 3003 C CA . TRP A 1 384 ? -2.910 -17.085 24.988 1.00 94.75 384 TRP A CA 1
ATOM 3004 C C . TRP A 1 384 ? -3.316 -15.721 25.535 1.00 94.75 384 TRP A C 1
ATOM 3006 O O . TRP A 1 384 ? -2.604 -14.740 25.320 1.00 94.75 384 TRP A O 1
ATOM 3016 N N . ALA A 1 385 ? -4.421 -15.649 26.271 1.00 94.38 385 ALA A N 1
ATOM 3017 C CA . ALA A 1 385 ? -4.882 -14.413 26.888 1.00 94.38 385 ALA A CA 1
ATOM 3018 C C . ALA A 1 385 ? -5.465 -14.670 28.274 1.00 94.38 385 ALA A C 1
ATOM 3020 O O . ALA A 1 385 ? -6.051 -15.714 28.545 1.00 94.38 385 ALA A O 1
ATOM 3021 N N . LYS A 1 386 ? -5.310 -13.680 29.146 1.00 93.12 386 LYS A N 1
ATOM 3022 C CA . LYS A 1 386 ? -5.979 -13.614 30.437 1.00 93.12 386 LYS A CA 1
ATOM 3023 C C . LYS A 1 386 ? -6.723 -12.297 30.512 1.00 93.12 386 LYS A C 1
ATOM 3025 O O . LYS A 1 386 ? -6.091 -11.241 30.474 1.00 93.12 386 LYS A O 1
ATOM 3030 N N . THR A 1 387 ? -8.037 -12.368 30.652 1.00 90.81 387 THR A N 1
ATOM 3031 C CA . THR A 1 387 ? -8.879 -11.190 30.810 1.00 90.81 387 THR A CA 1
ATOM 3032 C C . THR A 1 387 ? -9.530 -11.192 32.176 1.00 90.81 387 THR A C 1
ATOM 3034 O O . THR A 1 387 ? -10.170 -12.162 32.570 1.00 90.81 387 THR A O 1
ATOM 3037 N N . THR A 1 388 ? -9.383 -10.097 32.908 1.00 88.88 388 THR A N 1
ATOM 3038 C CA . THR A 1 388 ? -10.057 -9.887 34.189 1.00 88.88 388 THR A CA 1
ATOM 3039 C C . THR A 1 388 ? -11.103 -8.802 34.028 1.00 88.88 388 THR A C 1
ATOM 3041 O O . THR A 1 388 ? -10.789 -7.724 33.519 1.00 88.88 388 THR A O 1
ATOM 3044 N N . VAL A 1 389 ? -12.318 -9.074 34.488 1.00 88.19 389 VAL A N 1
ATOM 3045 C CA . VAL A 1 389 ? -13.425 -8.120 34.486 1.00 88.19 389 VAL A CA 1
ATOM 3046 C C . VAL A 1 389 ? -14.064 -8.040 35.861 1.00 88.19 389 VAL A C 1
ATOM 3048 O O . VAL A 1 389 ? -14.100 -9.023 36.604 1.00 88.19 389 VAL A O 1
ATOM 3051 N N . ILE A 1 390 ? -14.598 -6.871 36.192 1.00 87.50 390 ILE A N 1
ATOM 3052 C CA . ILE A 1 390 ? -15.407 -6.676 37.391 1.00 87.50 390 ILE A CA 1
ATOM 3053 C C . ILE A 1 390 ? -16.871 -6.842 36.983 1.00 87.50 390 ILE A C 1
ATOM 3055 O O . ILE A 1 390 ? -17.304 -6.295 35.965 1.00 87.50 390 ILE A O 1
ATOM 3059 N N . CYS A 1 391 ? -17.646 -7.603 37.751 1.00 83.31 391 CYS A N 1
ATOM 3060 C CA . CYS A 1 391 ? -19.052 -7.843 37.451 1.00 83.31 391 CYS A CA 1
ATOM 3061 C C . CYS A 1 391 ? -19.980 -7.627 38.652 1.00 83.31 391 CYS A C 1
ATOM 3063 O O . CYS A 1 391 ? -19.581 -7.681 39.816 1.00 83.31 391 CYS A O 1
ATOM 3065 N N . ALA A 1 392 ? -21.235 -7.325 38.324 1.00 80.31 392 ALA A N 1
ATOM 3066 C CA . ALA A 1 392 ? -22.336 -7.081 39.248 1.00 80.31 392 ALA A CA 1
ATOM 3067 C C . ALA A 1 392 ? -23.598 -7.813 38.768 1.00 80.31 392 ALA A C 1
ATOM 3069 O O . ALA A 1 392 ? -23.754 -8.065 37.567 1.00 80.31 392 ALA A O 1
ATOM 3070 N N . SER A 1 393 ? -24.518 -8.098 39.693 1.00 77.31 393 SER A N 1
ATOM 3071 C CA . SER A 1 393 ? -25.879 -8.520 39.338 1.00 77.31 393 SER A CA 1
ATOM 3072 C C . SER A 1 393 ? -26.601 -7.394 38.584 1.00 77.31 393 SER A C 1
ATOM 3074 O O . SER A 1 393 ? -26.396 -6.220 38.903 1.00 77.31 393 SER A O 1
ATOM 3076 N N . GLY A 1 394 ? -27.444 -7.729 37.602 1.00 68.19 394 GLY A N 1
ATOM 3077 C CA . GLY A 1 394 ? -28.180 -6.777 36.759 1.00 68.19 394 GLY A CA 1
ATOM 3078 C C . GLY A 1 394 ? -28.962 -5.722 37.548 1.00 68.19 394 GLY A C 1
ATOM 3079 O O . GLY A 1 394 ? -28.991 -4.550 37.149 1.00 68.19 394 GLY A O 1
ATOM 3080 N N . GLU A 1 395 ? -29.479 -6.105 38.719 1.00 66.94 395 GLU A N 1
ATOM 3081 C CA . GLU A 1 395 ? -30.257 -5.250 39.625 1.00 66.94 395 GLU A CA 1
ATOM 3082 C C . GLU A 1 395 ? -29.401 -4.366 40.553 1.00 66.94 395 GLU A C 1
ATOM 3084 O O . GLU A 1 395 ? -29.864 -3.327 41.020 1.00 66.94 395 GLU A O 1
ATOM 3089 N N . SER A 1 396 ? -28.138 -4.724 40.817 1.00 66.25 396 SER A N 1
ATOM 3090 C CA . SER A 1 396 ? -27.290 -4.019 41.788 1.00 66.25 396 SER A CA 1
ATOM 3091 C C . SER A 1 396 ? -26.349 -3.012 41.120 1.00 66.25 396 SER A C 1
ATOM 3093 O O . SER A 1 396 ? -25.613 -3.350 40.196 1.00 66.25 396 SER A O 1
ATOM 3095 N N . SER A 1 397 ? -26.278 -1.784 41.641 1.00 68.06 397 SER A N 1
ATOM 3096 C CA . SER A 1 397 ? -25.276 -0.783 41.232 1.00 68.06 397 SER A CA 1
ATOM 3097 C C . SER A 1 397 ? -23.869 -1.037 41.795 1.00 68.06 397 SER A C 1
ATOM 3099 O O . SER A 1 397 ? -22.936 -0.306 41.460 1.00 68.06 397 SER A O 1
ATOM 3101 N N . PHE A 1 398 ? -23.714 -2.030 42.676 1.00 73.31 398 PHE A N 1
ATOM 3102 C CA . PHE A 1 398 ? -22.458 -2.353 43.349 1.00 73.31 398 PHE A CA 1
ATOM 3103 C C . PHE A 1 398 ? -21.723 -3.487 42.628 1.00 73.31 398 PHE A C 1
ATOM 3105 O O . PHE A 1 398 ? -22.204 -4.613 42.565 1.00 73.31 398 PHE A O 1
ATOM 3112 N N . PHE A 1 399 ? -20.530 -3.183 42.119 1.00 75.81 399 PHE A N 1
ATOM 3113 C CA . PHE A 1 399 ? -19.619 -4.146 41.503 1.00 75.81 399 PHE A CA 1
ATOM 3114 C C . PHE A 1 399 ? -18.746 -4.790 42.585 1.00 75.81 399 PHE A C 1
ATOM 3116 O O . PHE A 1 399 ? -17.692 -4.261 42.932 1.00 75.81 399 PHE A O 1
ATOM 3123 N N . ASN A 1 400 ? -19.221 -5.889 43.173 1.00 80.62 400 ASN A N 1
ATOM 3124 C CA . ASN A 1 400 ? -18.530 -6.608 44.250 1.00 80.62 400 ASN A CA 1
ATOM 3125 C C . ASN A 1 400 ? -17.886 -7.929 43.799 1.00 80.62 400 ASN A C 1
ATOM 3127 O O . ASN A 1 400 ? -17.215 -8.568 44.610 1.00 80.62 400 ASN A O 1
ATOM 3131 N N . GLY A 1 401 ? -18.069 -8.327 42.537 1.00 82.88 401 GLY A N 1
ATOM 3132 C CA . GLY A 1 401 ? -17.483 -9.534 41.974 1.00 82.88 401 GLY A CA 1
ATOM 3133 C C . GLY A 1 401 ? -16.431 -9.271 40.908 1.00 82.88 401 GLY A C 1
ATOM 3134 O O . GLY A 1 401 ? -16.409 -8.227 40.261 1.00 82.88 401 GLY A O 1
ATOM 3135 N N . SER A 1 402 ? -15.567 -10.255 40.697 1.00 86.06 402 SER A N 1
ATOM 3136 C CA . SER A 1 402 ? -14.644 -10.316 39.571 1.00 86.06 402 SER A CA 1
ATOM 3137 C C . SER A 1 402 ? -14.736 -11.666 38.868 1.00 86.06 402 SER A C 1
ATOM 3139 O O . SER A 1 402 ? -14.962 -12.706 39.486 1.00 86.06 402 SER A O 1
ATOM 3141 N N . ALA A 1 403 ? -14.562 -11.650 37.553 1.00 85.94 403 ALA A N 1
ATOM 3142 C CA . ALA A 1 403 ? -14.434 -12.842 36.736 1.00 85.94 403 ALA A CA 1
ATOM 3143 C C . ALA A 1 403 ? -13.113 -12.783 35.968 1.00 85.94 403 ALA A C 1
ATOM 3145 O O . ALA A 1 403 ? -12.764 -11.766 35.370 1.00 85.94 403 ALA A O 1
ATOM 3146 N N . THR A 1 404 ? -12.372 -13.882 36.012 1.00 89.06 404 THR A N 1
ATOM 3147 C CA . THR A 1 404 ? -11.097 -14.053 35.325 1.00 89.06 404 THR A CA 1
ATOM 3148 C C . THR A 1 404 ? -11.262 -15.125 34.264 1.00 89.06 404 THR A C 1
ATOM 3150 O O . THR A 1 404 ? -11.541 -16.282 34.565 1.00 89.06 404 THR A O 1
ATOM 3153 N N . LEU A 1 405 ? -11.093 -14.726 33.014 1.00 90.00 405 LEU A N 1
ATOM 3154 C CA . LEU A 1 405 ? -11.133 -15.586 31.850 1.00 90.00 405 LEU A CA 1
ATOM 3155 C C . LEU A 1 405 ? -9.702 -15.898 31.405 1.00 90.00 405 LEU A C 1
ATOM 3157 O O . LEU A 1 405 ? -9.003 -15.017 30.910 1.00 90.00 405 LEU A O 1
ATOM 3161 N N . ASN A 1 406 ? -9.280 -17.150 31.550 1.00 92.19 406 ASN A N 1
ATOM 3162 C CA . ASN A 1 406 ? -8.059 -17.663 30.936 1.00 92.19 406 ASN A CA 1
ATOM 3163 C C . ASN A 1 406 ? -8.440 -18.333 29.610 1.00 92.19 406 ASN A C 1
ATOM 3165 O O . ASN A 1 406 ? -9.217 -19.288 29.593 1.00 92.19 406 ASN A O 1
ATOM 3169 N N . LEU A 1 407 ? -7.929 -17.804 28.502 1.00 91.88 407 LEU A N 1
ATOM 3170 C CA . LEU A 1 407 ? -8.253 -18.237 27.149 1.00 91.88 407 LEU A CA 1
ATOM 3171 C C . LEU A 1 407 ? -7.042 -18.915 26.502 1.00 91.88 407 LEU A C 1
ATOM 3173 O O . LEU A 1 407 ? -5.992 -18.290 26.308 1.00 91.88 407 LEU A O 1
ATOM 3177 N N . ASP A 1 408 ? -7.229 -20.171 26.112 1.00 93.12 408 ASP A N 1
ATOM 3178 C CA . ASP A 1 408 ? -6.337 -20.902 25.215 1.00 93.12 408 ASP A CA 1
ATOM 3179 C C . ASP A 1 408 ? -6.887 -20.815 23.790 1.00 93.12 408 ASP A C 1
ATOM 3181 O O . ASP A 1 408 ? -7.967 -20.279 23.532 1.00 93.12 408 ASP A O 1
ATOM 3185 N N . LEU A 1 409 ? -6.164 -21.385 22.830 1.00 91.81 409 LEU A N 1
ATOM 3186 C CA . LEU A 1 409 ? -6.617 -21.374 21.444 1.00 91.81 409 LEU A CA 1
ATOM 3187 C C . LEU A 1 409 ? -7.903 -22.204 21.238 1.00 91.81 409 LEU A C 1
ATOM 3189 O O . LEU A 1 409 ? -8.763 -21.825 20.442 1.00 91.81 409 LEU A O 1
ATOM 3193 N N . PHE A 1 410 ? -8.054 -23.312 21.971 1.00 93.44 410 PHE A N 1
ATOM 3194 C CA . PHE A 1 410 ? -9.173 -24.256 21.816 1.00 93.44 410 PHE A CA 1
ATOM 3195 C C . PHE A 1 410 ? -10.039 -24.417 23.072 1.00 93.44 410 PHE A C 1
ATOM 3197 O O . PHE A 1 410 ? -11.219 -24.760 22.962 1.00 93.44 410 PHE A O 1
ATOM 3204 N N . ALA A 1 411 ? -9.480 -24.157 24.253 1.00 92.88 411 ALA A N 1
ATOM 3205 C CA . ALA A 1 411 ? -10.149 -24.294 25.542 1.00 92.88 411 ALA A CA 1
ATOM 3206 C C . ALA A 1 411 ? -10.120 -22.970 26.315 1.00 92.88 411 ALA A C 1
ATOM 3208 O O . ALA A 1 411 ? -9.297 -22.099 26.057 1.00 92.88 411 ALA A O 1
ATOM 3209 N N . GLY A 1 412 ? -11.054 -22.797 27.240 1.00 92.06 412 GLY A N 1
ATOM 3210 C CA . GLY A 1 412 ? -11.101 -21.634 28.109 1.00 92.06 412 GLY A CA 1
ATOM 3211 C C . GLY A 1 412 ? -11.553 -22.021 29.505 1.00 92.06 412 GLY A C 1
ATOM 3212 O O . GLY A 1 412 ? -12.338 -22.957 29.687 1.00 92.06 412 GLY A O 1
ATOM 3213 N N . VAL A 1 413 ? -11.045 -21.289 30.488 1.00 91.19 413 VAL A N 1
ATOM 3214 C CA . VAL A 1 413 ? -11.397 -21.439 31.895 1.00 91.19 413 VAL A CA 1
ATOM 3215 C C . VAL A 1 413 ? -11.901 -20.099 32.403 1.00 91.19 413 VAL A C 1
ATOM 3217 O O . VAL A 1 413 ? -11.196 -19.093 32.335 1.00 91.19 413 VAL A O 1
ATOM 3220 N N . LEU A 1 414 ? -13.134 -20.087 32.900 1.00 87.81 414 LEU A N 1
ATOM 3221 C CA . LEU A 1 414 ? -13.742 -18.929 33.533 1.00 87.81 414 LEU A CA 1
ATOM 3222 C C . LEU A 1 414 ? -13.814 -19.157 35.043 1.00 87.81 414 LEU A C 1
ATOM 3224 O O . LEU A 1 414 ? -14.617 -19.951 35.538 1.00 87.81 414 LEU A O 1
ATOM 3228 N N . GLU A 1 415 ? -12.976 -18.428 35.768 1.00 87.56 415 GLU A N 1
ATOM 3229 C CA . GLU A 1 415 ? -12.964 -18.371 37.225 1.00 87.56 415 GLU A CA 1
ATOM 3230 C C . GLU A 1 415 ? -13.791 -17.171 37.682 1.00 87.56 415 GLU A C 1
ATOM 3232 O O . GLU A 1 415 ? -13.633 -16.060 37.173 1.00 87.56 415 GLU A O 1
ATOM 3237 N N . ARG A 1 416 ? -14.693 -17.372 38.642 1.00 82.88 416 ARG A N 1
ATOM 3238 C CA . ARG A 1 416 ? -15.556 -16.309 39.167 1.00 82.88 416 ARG A CA 1
ATOM 3239 C C . ARG A 1 416 ? -15.363 -16.186 40.668 1.00 82.88 416 ARG A C 1
ATOM 3241 O O . ARG A 1 416 ? -15.440 -17.171 41.394 1.00 82.88 416 ARG A O 1
ATOM 3248 N N . SER A 1 417 ? -15.196 -14.960 41.134 1.00 80.88 417 SER A N 1
ATOM 3249 C CA . SER A 1 417 ? -15.220 -14.594 42.544 1.00 80.88 417 SER A CA 1
ATOM 3250 C C . SER A 1 417 ? -16.319 -13.564 42.757 1.00 80.88 417 SER A C 1
ATOM 3252 O O . SER A 1 417 ? -16.194 -12.426 42.326 1.00 80.88 417 SER A O 1
ATOM 3254 N N . PHE A 1 418 ? -17.405 -13.963 43.421 1.00 75.62 418 PHE A N 1
ATOM 3255 C CA . PHE A 1 418 ? -18.528 -13.091 43.800 1.00 75.62 418 PHE A CA 1
ATOM 3256 C C . PHE A 1 418 ? -19.384 -12.501 42.644 1.00 75.62 418 PHE A C 1
ATOM 3258 O O . PHE A 1 418 ? -20.176 -11.600 42.895 1.00 75.62 418 PHE A O 1
ATOM 3265 N N . CYS A 1 419 ? -19.307 -13.016 41.403 1.00 70.00 419 CYS A N 1
ATOM 3266 C CA . CYS A 1 419 ? -20.219 -12.640 40.298 1.00 70.00 419 CYS A CA 1
ATOM 3267 C C . CYS A 1 419 ? -21.310 -13.698 40.050 1.00 70.00 419 CYS A C 1
ATOM 3269 O O . CYS A 1 419 ? -20.975 -14.845 39.759 1.00 70.00 419 CYS A O 1
ATOM 3271 N N . PRO A 1 420 ? -22.595 -13.317 39.934 1.00 57.06 420 PRO A N 1
ATOM 3272 C CA . PRO A 1 420 ? -23.516 -12.942 41.020 1.00 57.06 420 PRO A CA 1
ATOM 3273 C C . PRO A 1 420 ? -23.743 -14.035 42.099 1.00 57.06 420 PRO A C 1
ATOM 3275 O O . PRO A 1 420 ? -24.474 -13.796 43.054 1.00 57.06 420 PRO A O 1
ATOM 3278 N N . PHE A 1 421 ? -23.101 -15.205 41.994 1.00 63.38 421 PHE A N 1
ATOM 3279 C CA . PHE A 1 421 ? -23.082 -16.273 43.007 1.00 63.38 421 PHE A CA 1
ATOM 3280 C C . PHE A 1 421 ? -21.720 -16.999 43.001 1.00 63.38 421 PHE A C 1
ATOM 3282 O O . PHE A 1 421 ? -20.928 -16.839 42.073 1.00 63.38 421 PHE A O 1
ATOM 3289 N N . PHE A 1 422 ? -21.435 -17.820 44.020 1.00 57.06 422 PHE A N 1
ATOM 3290 C CA . PHE A 1 422 ? -20.310 -18.766 43.986 1.00 57.06 422 PHE A CA 1
ATOM 3291 C C . PHE A 1 422 ? -20.608 -19.882 42.975 1.00 57.06 422 PHE A C 1
ATOM 3293 O O . PHE A 1 422 ? -21.181 -20.910 43.330 1.00 57.06 422 PHE A O 1
ATOM 3300 N N . LEU A 1 423 ? -20.244 -19.674 41.708 1.00 64.81 423 LEU A N 1
ATOM 3301 C CA . LEU A 1 423 ? -20.180 -20.759 40.730 1.00 64.81 423 LEU A CA 1
ATOM 3302 C C . LEU A 1 423 ? -18.767 -21.359 40.697 1.00 64.81 423 LEU A C 1
ATOM 3304 O O . LEU A 1 423 ? -17.793 -20.607 40.784 1.00 64.81 423 LEU A O 1
ATOM 3308 N N . PRO A 1 424 ? -18.639 -22.690 40.554 1.00 67.69 424 PRO A N 1
ATOM 3309 C CA . PRO A 1 424 ? -17.347 -23.336 40.359 1.00 67.69 424 PRO A CA 1
ATOM 3310 C C . PRO A 1 424 ? -16.686 -22.894 39.044 1.00 67.69 424 PRO A C 1
ATOM 3312 O O . PRO A 1 424 ? -17.341 -22.355 38.148 1.00 67.69 424 PRO A O 1
ATOM 3315 N N . GLU A 1 425 ? -15.378 -23.148 38.945 1.00 81.12 425 GLU A N 1
ATOM 3316 C CA . GLU A 1 425 ? -14.579 -22.995 37.724 1.00 81.12 425 GLU A CA 1
ATOM 3317 C C . GLU A 1 425 ? -15.320 -23.605 36.523 1.00 81.12 425 GLU A C 1
ATOM 3319 O O . GLU A 1 425 ? -15.614 -24.803 36.499 1.00 81.12 425 GLU A O 1
ATOM 3324 N N . ALA A 1 426 ? -15.645 -22.777 35.529 1.00 83.56 426 ALA A N 1
ATOM 3325 C CA . ALA A 1 426 ? -16.348 -23.218 34.333 1.00 83.56 426 ALA A CA 1
ATOM 3326 C C . ALA A 1 426 ? -15.345 -23.410 33.195 1.00 83.56 426 ALA A C 1
ATOM 3328 O O . ALA A 1 426 ? -14.755 -22.448 32.698 1.00 83.56 426 ALA A O 1
ATOM 3329 N N . ARG A 1 427 ? -15.167 -24.660 32.766 1.00 89.44 427 ARG A N 1
ATOM 3330 C CA . ARG A 1 427 ? -14.364 -25.003 31.588 1.00 89.44 427 ARG A CA 1
ATOM 3331 C C . ARG A 1 427 ? -15.255 -25.093 30.365 1.00 89.44 427 ARG A C 1
ATOM 3333 O O . ARG A 1 427 ? -16.328 -25.690 30.425 1.00 89.44 427 ARG A O 1
ATOM 3340 N N . PHE A 1 428 ? -14.805 -24.531 29.253 1.00 89.88 428 PHE A N 1
ATOM 3341 C CA . PHE A 1 428 ? -15.553 -24.548 28.002 1.00 89.88 428 PHE A CA 1
ATOM 3342 C C . PHE A 1 428 ? -14.624 -24.680 26.794 1.00 89.88 428 PHE A C 1
ATOM 3344 O O . PHE A 1 428 ? -13.426 -24.406 26.868 1.00 89.88 428 PHE A O 1
ATOM 3351 N N . GLN A 1 429 ? -15.186 -25.104 25.663 1.00 92.44 429 GLN A N 1
ATOM 3352 C CA . GLN A 1 429 ? -14.481 -25.116 24.383 1.00 92.44 429 GLN A CA 1
ATOM 3353 C C . GLN A 1 429 ? -14.719 -23.796 23.654 1.00 92.44 429 GLN A C 1
ATOM 3355 O O . GLN A 1 429 ? -15.859 -23.361 23.509 1.00 92.44 429 GLN A O 1
ATOM 3360 N N . VAL A 1 430 ? -13.654 -23.158 23.178 1.00 90.56 430 VAL A N 1
ATOM 3361 C CA . VAL A 1 430 ? -13.719 -21.784 22.656 1.00 90.56 430 VAL A CA 1
ATOM 3362 C C . VAL A 1 430 ? -14.550 -21.706 21.376 1.00 90.56 430 VAL A C 1
ATOM 3364 O O . VAL A 1 430 ? -15.429 -20.855 21.275 1.00 90.56 430 VAL A O 1
ATOM 3367 N N . ILE A 1 431 ? -14.326 -22.619 20.424 1.00 88.88 431 ILE A N 1
ATOM 3368 C CA . ILE A 1 431 ? -14.979 -22.588 19.105 1.00 88.88 431 ILE A CA 1
ATOM 3369 C C . ILE A 1 431 ? -16.499 -22.830 19.198 1.00 88.88 431 ILE A C 1
ATOM 3371 O O . ILE A 1 431 ? -17.237 -21.987 18.691 1.00 88.88 431 ILE A O 1
ATOM 3375 N N . PRO A 1 432 ? -17.010 -23.895 19.855 1.00 90.31 432 PRO A N 1
ATOM 3376 C CA . PRO A 1 432 ? -18.456 -24.100 19.984 1.00 90.31 432 PRO A CA 1
ATOM 3377 C C . PRO A 1 432 ? -19.152 -22.964 20.740 1.00 90.31 432 PRO A C 1
ATOM 3379 O O . PRO A 1 432 ? -20.217 -22.507 20.335 1.00 90.31 432 PRO A O 1
ATOM 3382 N N . THR A 1 433 ? -18.530 -22.451 21.806 1.00 88.06 433 THR A N 1
ATOM 3383 C CA . THR A 1 433 ? -19.099 -21.343 22.584 1.00 88.06 433 THR A CA 1
ATOM 3384 C C . THR A 1 433 ? -19.166 -20.056 21.763 1.00 88.06 433 THR A C 1
ATOM 3386 O O . THR A 1 433 ? -20.169 -19.348 21.812 1.00 88.06 433 THR A O 1
ATOM 3389 N N . LEU A 1 434 ? -18.134 -19.762 20.969 1.00 87.06 434 LEU A N 1
ATOM 3390 C CA . LEU A 1 434 ? -18.132 -18.636 20.034 1.00 87.06 434 LEU A CA 1
ATOM 3391 C C . LEU A 1 434 ? -19.135 -18.815 18.889 1.00 87.06 434 LEU A C 1
ATOM 3393 O O . LEU A 1 434 ? -19.729 -17.830 18.459 1.00 87.06 434 LEU A O 1
ATOM 3397 N N . ALA A 1 435 ? -19.345 -20.042 18.409 1.00 87.50 435 ALA A N 1
ATOM 3398 C CA . ALA A 1 435 ? -20.338 -20.338 17.380 1.00 87.50 435 ALA A CA 1
ATOM 3399 C C . ALA A 1 435 ? -21.767 -20.063 17.875 1.00 87.50 435 ALA A C 1
ATOM 3401 O O . ALA A 1 435 ? -22.561 -19.495 17.130 1.00 87.50 435 ALA A O 1
ATOM 3402 N N . ASN A 1 436 ? -22.059 -20.372 19.144 1.00 86.56 436 ASN A N 1
ATOM 3403 C CA . ASN A 1 436 ? -23.343 -20.044 19.770 1.00 86.56 436 ASN A CA 1
ATOM 3404 C C . ASN A 1 436 ? -23.549 -18.529 19.937 1.00 86.56 436 ASN A C 1
ATOM 3406 O O . ASN A 1 436 ? -24.664 -18.042 19.791 1.00 86.56 436 ASN A O 1
ATOM 3410 N N . ILE A 1 437 ? -22.481 -17.779 20.230 1.00 83.25 437 ILE A N 1
ATOM 3411 C CA . ILE A 1 437 ? -22.530 -16.310 20.345 1.00 83.25 437 ILE A CA 1
ATOM 3412 C C . ILE A 1 437 ? -22.694 -15.650 18.963 1.00 83.25 437 ILE A C 1
ATOM 3414 O O . ILE A 1 437 ? -23.375 -14.633 18.831 1.00 83.25 437 ILE A O 1
ATOM 3418 N N . GLY A 1 438 ? -22.044 -16.206 17.938 1.00 80.12 438 GLY A N 1
ATOM 3419 C CA . GLY A 1 438 ? -22.029 -15.673 16.580 1.00 80.12 438 GLY A CA 1
ATOM 3420 C C . GLY A 1 438 ? -21.279 -14.339 16.422 1.00 80.12 438 GLY A C 1
ATOM 3421 O O . GLY A 1 438 ? -20.685 -13.778 17.348 1.00 80.12 438 GLY A O 1
ATOM 3422 N N . GLY A 1 439 ? -21.290 -13.811 15.196 1.00 84.12 439 GLY A N 1
ATOM 3423 C CA . GLY A 1 439 ? -20.733 -12.498 14.858 1.00 84.12 439 GLY A CA 1
ATOM 3424 C C . GLY A 1 439 ? -19.236 -12.487 14.526 1.00 84.12 439 GLY A C 1
ATOM 3425 O O . GLY A 1 439 ? -18.662 -13.470 14.072 1.00 84.12 439 GLY A O 1
ATOM 3426 N N . VAL A 1 440 ? -18.598 -11.332 14.719 1.00 83.56 440 VAL A N 1
ATOM 3427 C CA . VAL A 1 440 ? -17.212 -11.065 14.281 1.00 83.56 440 VAL A CA 1
ATOM 3428 C C . VAL A 1 440 ? -16.186 -11.924 15.037 1.00 83.56 440 VAL A C 1
ATOM 3430 O O . VAL A 1 440 ? -15.197 -12.365 14.460 1.00 83.56 440 VAL A O 1
ATOM 3433 N N . ASN A 1 441 ? -16.453 -12.240 16.304 1.00 86.50 441 ASN A N 1
ATOM 3434 C CA . ASN A 1 441 ? -15.482 -12.869 17.200 1.00 86.50 441 ASN A CA 1
ATOM 3435 C C . ASN A 1 441 ? -15.137 -14.312 16.802 1.00 86.50 441 ASN A C 1
ATOM 3437 O O . ASN A 1 441 ? -13.977 -14.717 16.877 1.00 86.50 441 ASN A O 1
ATOM 3441 N N . ILE A 1 442 ? -16.133 -15.085 16.345 1.00 89.50 442 ILE A N 1
ATOM 3442 C CA . ILE A 1 442 ? -15.902 -16.445 15.838 1.00 89.50 442 ILE A CA 1
ATOM 3443 C C . ILE A 1 442 ? -15.089 -16.409 14.543 1.00 89.50 442 ILE A C 1
ATOM 3445 O O . ILE A 1 442 ? -14.181 -17.218 14.378 1.00 89.50 442 ILE A O 1
ATOM 3449 N N . VAL A 1 443 ? -15.362 -15.444 13.657 1.00 87.62 443 VAL A N 1
ATOM 3450 C CA . VAL A 1 443 ? -14.655 -15.302 12.378 1.00 87.62 443 VAL A CA 1
ATOM 3451 C C . VAL A 1 443 ? -13.185 -14.966 12.617 1.00 87.62 443 VAL A C 1
ATOM 3453 O O . VAL A 1 443 ? -12.319 -15.636 12.060 1.00 87.62 443 VAL A O 1
ATOM 3456 N N . LEU A 1 444 ? -12.887 -13.986 13.478 1.00 88.06 444 LEU A N 1
ATOM 3457 C CA . LEU A 1 444 ? -11.506 -13.605 13.796 1.00 88.06 444 LEU A CA 1
ATOM 3458 C C . LEU A 1 444 ? -10.743 -14.739 14.487 1.00 88.06 444 LEU A C 1
ATOM 3460 O O . LEU A 1 444 ? -9.591 -14.996 14.135 1.00 88.06 444 LEU A O 1
ATOM 3464 N N . HIS A 1 445 ? -11.374 -15.436 15.437 1.00 91.06 445 HIS A N 1
ATOM 3465 C CA . HIS A 1 445 ? -10.733 -16.551 16.140 1.00 91.06 445 HIS A CA 1
ATOM 3466 C C . HIS A 1 445 ? -10.464 -17.733 15.206 1.00 91.06 445 HIS A C 1
ATOM 3468 O O . HIS A 1 445 ? -9.349 -18.246 15.164 1.00 91.06 445 HIS A O 1
ATOM 3474 N N . ALA A 1 446 ? -11.459 -18.136 14.410 1.00 90.25 446 ALA A N 1
ATOM 3475 C CA . ALA A 1 446 ? -11.311 -19.214 13.434 1.00 90.25 446 ALA A CA 1
ATOM 3476 C C . ALA A 1 446 ? -10.256 -18.876 12.373 1.00 90.25 446 ALA A C 1
ATOM 3478 O O . ALA A 1 446 ? -9.454 -19.737 12.013 1.00 90.25 446 ALA A O 1
ATOM 3479 N N . LEU A 1 447 ? -10.209 -17.620 11.918 1.00 91.75 447 LEU A N 1
ATOM 3480 C CA . LEU A 1 447 ? -9.185 -17.147 10.993 1.00 91.75 447 LEU A CA 1
ATOM 3481 C C . LEU A 1 447 ? -7.788 -17.227 11.621 1.00 91.75 447 LEU A C 1
ATOM 3483 O O . LEU A 1 447 ? -6.878 -17.749 10.987 1.00 91.75 447 LEU A O 1
ATOM 3487 N N . ALA A 1 448 ? -7.612 -16.791 12.873 1.00 92.94 448 ALA A N 1
ATOM 3488 C CA . ALA A 1 448 ? -6.331 -16.910 13.572 1.00 92.94 448 ALA A CA 1
ATOM 3489 C C . ALA A 1 448 ? -5.864 -18.376 13.680 1.00 92.94 448 ALA A C 1
ATOM 3491 O O . ALA A 1 448 ? -4.706 -18.678 13.394 1.00 92.94 448 ALA A O 1
ATOM 3492 N N . VAL A 1 449 ? -6.770 -19.303 14.011 1.00 93.88 449 VAL A N 1
ATOM 3493 C CA . VAL A 1 449 ? -6.472 -20.746 14.055 1.00 93.88 449 VAL A CA 1
ATOM 3494 C C . VAL A 1 449 ? -6.100 -21.287 12.672 1.00 93.88 449 VAL A C 1
ATOM 3496 O O . VAL A 1 449 ? -5.107 -22.000 12.541 1.00 93.88 449 VAL A O 1
ATOM 3499 N N . LEU A 1 450 ? -6.858 -20.936 11.631 1.00 93.94 450 LEU A N 1
ATOM 3500 C CA . LEU A 1 450 ? -6.589 -21.368 10.258 1.00 93.94 450 LEU A CA 1
ATOM 3501 C C . LEU A 1 450 ? -5.208 -20.902 9.780 1.00 93.94 450 LEU A C 1
ATOM 3503 O O . LEU A 1 450 ? -4.461 -21.680 9.189 1.00 93.94 450 LEU A O 1
ATOM 3507 N N . LEU A 1 451 ? -4.849 -19.651 10.066 1.00 93.75 451 LEU A N 1
ATOM 3508 C CA . LEU A 1 451 ? -3.546 -19.093 9.715 1.00 93.75 451 LEU A CA 1
ATOM 3509 C C . LEU A 1 451 ? -2.402 -19.823 10.434 1.00 93.75 451 LEU A C 1
ATOM 3511 O O . LEU A 1 451 ? -1.392 -20.115 9.803 1.00 93.75 451 LEU A O 1
ATOM 3515 N N . LEU A 1 452 ? -2.572 -20.198 11.708 1.00 95.19 452 LEU A N 1
ATOM 3516 C CA . LEU A 1 452 ? -1.594 -21.021 12.439 1.00 95.19 452 LEU A CA 1
ATOM 3517 C C . LEU A 1 452 ? -1.416 -22.414 11.817 1.00 95.19 452 LEU A C 1
ATOM 3519 O O . LEU A 1 452 ? -0.295 -22.915 11.730 1.00 95.19 452 LEU A O 1
ATOM 3523 N N . VAL A 1 453 ? -2.499 -23.032 11.340 1.00 94.75 453 VAL A N 1
ATOM 3524 C CA . VAL A 1 453 ? -2.424 -24.312 10.616 1.00 94.75 453 VAL A CA 1
ATOM 3525 C C . VAL A 1 453 ? -1.677 -24.143 9.292 1.00 94.75 453 VAL A C 1
ATOM 3527 O O . VAL A 1 453 ? -0.811 -24.956 8.970 1.00 94.75 453 VAL A O 1
ATOM 3530 N N . LEU A 1 454 ? -1.945 -23.071 8.544 1.00 93.81 454 LEU A N 1
ATOM 3531 C CA . LEU A 1 454 ? -1.210 -22.761 7.315 1.00 93.81 454 LEU A CA 1
ATOM 3532 C C . LEU A 1 454 ? 0.283 -22.522 7.589 1.00 93.81 454 LEU A C 1
ATOM 3534 O O . LEU A 1 454 ? 1.114 -23.037 6.846 1.00 93.81 454 LEU A O 1
ATOM 3538 N N . CYS A 1 455 ? 0.638 -21.835 8.681 1.00 95.81 455 CYS A N 1
ATOM 3539 C CA . CYS A 1 455 ? 2.026 -21.695 9.133 1.00 95.81 455 CYS A CA 1
ATOM 3540 C C . CYS A 1 455 ? 2.705 -23.061 9.325 1.00 95.81 455 CYS A C 1
ATOM 3542 O O . CYS A 1 455 ? 3.818 -23.273 8.839 1.00 95.81 455 CYS A O 1
ATOM 3544 N N . LEU A 1 456 ? 2.037 -24.016 9.983 1.00 94.69 456 LEU A N 1
ATOM 3545 C CA . LEU A 1 456 ? 2.565 -25.375 10.150 1.00 94.69 456 LEU A CA 1
ATOM 3546 C C . LEU A 1 456 ? 2.764 -26.083 8.803 1.00 94.69 456 LEU A C 1
ATOM 3548 O O . LEU A 1 456 ? 3.803 -26.707 8.597 1.00 94.69 456 LEU A O 1
ATOM 3552 N N . LEU A 1 457 ? 1.810 -25.955 7.876 1.00 94.75 457 LEU A N 1
ATOM 3553 C CA . LEU A 1 457 ? 1.893 -26.568 6.546 1.00 94.75 457 LEU A CA 1
ATOM 3554 C C . LEU A 1 457 ? 3.047 -25.995 5.712 1.00 94.75 457 LEU A C 1
ATOM 3556 O O . LEU A 1 457 ? 3.837 -26.761 5.158 1.00 94.75 457 LEU A O 1
ATOM 3560 N N . PHE A 1 458 ? 3.195 -24.668 5.658 1.00 94.69 458 PHE A N 1
ATOM 3561 C CA . PHE A 1 458 ? 4.306 -24.030 4.945 1.00 94.69 458 PHE A CA 1
ATOM 3562 C C . PHE A 1 458 ? 5.658 -24.334 5.593 1.00 94.69 458 PHE A C 1
ATOM 3564 O O . PHE A 1 458 ? 6.636 -24.577 4.885 1.00 94.69 458 PHE A O 1
ATOM 3571 N N . SER A 1 459 ? 5.717 -24.407 6.924 1.00 95.31 459 SER A N 1
ATOM 3572 C CA . SER A 1 459 ? 6.933 -24.815 7.637 1.00 95.31 459 SER A CA 1
ATOM 3573 C C . SER A 1 459 ? 7.299 -26.272 7.338 1.00 95.31 459 SER A C 1
ATOM 3575 O O . SER A 1 459 ? 8.464 -26.571 7.084 1.00 95.31 459 SER A O 1
ATOM 3577 N N . ALA A 1 460 ? 6.319 -27.180 7.293 1.00 94.12 460 ALA A N 1
ATOM 3578 C CA . ALA A 1 460 ? 6.537 -28.578 6.924 1.00 94.12 460 ALA A CA 1
ATOM 3579 C C . ALA A 1 460 ? 7.028 -28.719 5.474 1.00 94.12 460 ALA A C 1
ATOM 3581 O O . ALA A 1 460 ? 7.975 -29.463 5.212 1.00 94.12 460 ALA A O 1
ATOM 3582 N N . LEU A 1 461 ? 6.442 -27.961 4.541 1.00 93.50 461 LEU A N 1
ATOM 3583 C CA . LEU A 1 461 ? 6.892 -27.923 3.150 1.00 93.50 461 LEU A CA 1
ATOM 3584 C C . LEU A 1 461 ? 8.319 -27.362 3.034 1.00 93.50 461 LEU A C 1
ATOM 3586 O O . LEU A 1 461 ? 9.141 -27.926 2.316 1.00 93.50 461 LEU A O 1
ATOM 3590 N N . SER A 1 462 ? 8.645 -26.313 3.794 1.00 94.12 462 SER A N 1
ATOM 3591 C CA . SER A 1 462 ? 9.995 -25.740 3.860 1.00 94.12 462 SER A CA 1
ATOM 3592 C C . SER A 1 462 ? 11.026 -26.747 4.389 1.00 94.12 462 SER A C 1
ATOM 3594 O O . SER A 1 462 ? 12.113 -26.874 3.817 1.00 94.12 462 SER A O 1
ATOM 3596 N N . ILE A 1 463 ? 10.678 -27.544 5.410 1.00 93.75 463 ILE A N 1
ATOM 3597 C CA . ILE A 1 463 ? 11.518 -28.651 5.902 1.00 93.75 463 ILE A CA 1
ATOM 3598 C C . ILE A 1 463 ? 11.715 -29.702 4.807 1.00 93.75 463 ILE A C 1
ATOM 3600 O O . ILE A 1 463 ? 12.849 -30.109 4.563 1.00 93.75 463 ILE A O 1
ATOM 3604 N N . LEU A 1 464 ? 10.643 -30.117 4.124 1.00 92.38 464 LEU A N 1
ATOM 3605 C CA . LEU A 1 464 ? 10.713 -31.124 3.063 1.00 92.38 464 LEU A CA 1
ATOM 3606 C C . LEU A 1 464 ? 11.621 -30.671 1.914 1.00 92.38 464 LEU A C 1
ATOM 3608 O O . LEU A 1 464 ? 12.519 -31.412 1.514 1.00 92.38 464 LEU A O 1
ATOM 3612 N N . ILE A 1 465 ? 11.440 -29.439 1.429 1.00 90.94 465 ILE A N 1
ATOM 3613 C CA . ILE A 1 465 ? 12.292 -28.840 0.393 1.00 90.94 465 ILE A CA 1
ATOM 3614 C C . ILE A 1 465 ? 13.740 -28.760 0.888 1.00 90.94 465 ILE A C 1
ATOM 3616 O O . ILE A 1 465 ? 14.665 -29.089 0.143 1.00 90.94 465 ILE A O 1
ATOM 3620 N N . SER A 1 466 ? 13.954 -28.366 2.146 1.00 90.75 466 SER A N 1
ATOM 3621 C CA . SER A 1 466 ? 15.296 -28.221 2.711 1.00 90.75 466 SER A CA 1
ATOM 3622 C C . SER A 1 466 ? 16.033 -29.557 2.833 1.00 90.75 466 SER A C 1
ATOM 3624 O O . SER A 1 466 ? 17.193 -29.661 2.438 1.00 90.75 466 SER A O 1
ATOM 3626 N N . LEU A 1 467 ? 15.358 -30.597 3.329 1.00 90.50 467 LEU A N 1
ATOM 3627 C CA . LEU A 1 467 ? 15.918 -31.944 3.463 1.00 90.50 467 LEU A CA 1
ATOM 3628 C C . LEU A 1 467 ? 16.135 -32.615 2.106 1.00 90.50 467 LEU A C 1
ATOM 3630 O O . LEU A 1 467 ? 17.146 -33.282 1.905 1.00 90.50 467 LEU A O 1
ATOM 3634 N N . TYR A 1 468 ? 15.227 -32.412 1.150 1.00 88.75 468 TYR A N 1
ATOM 3635 C CA . TYR A 1 468 ? 15.422 -32.925 -0.201 1.00 88.75 468 TYR A CA 1
ATOM 3636 C C . TYR A 1 468 ? 16.672 -32.306 -0.837 1.00 88.75 468 TYR A C 1
ATOM 3638 O O . TYR A 1 468 ? 17.543 -33.019 -1.334 1.00 88.75 468 TYR A O 1
ATOM 3646 N N . ASN A 1 469 ? 16.813 -30.979 -0.772 1.00 87.31 469 ASN A N 1
ATOM 3647 C CA . ASN A 1 469 ? 17.946 -30.274 -1.372 1.00 87.31 469 ASN A CA 1
ATOM 3648 C C . ASN A 1 469 ? 19.280 -30.501 -0.640 1.00 87.31 469 ASN A C 1
ATOM 3650 O O . ASN A 1 469 ? 20.328 -30.311 -1.258 1.00 87.31 469 ASN A O 1
ATOM 3654 N N . SER A 1 470 ? 19.275 -30.926 0.629 1.00 87.06 470 SER A N 1
ATOM 3655 C CA . SER A 1 470 ? 20.512 -31.258 1.347 1.00 87.06 470 SER A CA 1
ATOM 3656 C C . SER A 1 470 ? 21.140 -32.577 0.887 1.00 87.06 470 SER A C 1
ATOM 3658 O O . SER A 1 470 ? 22.361 -32.706 0.932 1.00 87.06 470 SER A O 1
ATOM 3660 N N . VAL A 1 471 ? 20.325 -33.533 0.422 1.00 85.25 471 VAL A N 1
ATOM 3661 C CA . VAL A 1 471 ? 20.777 -34.860 -0.041 1.00 85.25 471 VAL A CA 1
ATOM 3662 C C . VAL A 1 471 ? 20.842 -34.949 -1.571 1.00 85.25 471 VAL A C 1
ATOM 3664 O O . VAL A 1 471 ? 21.591 -35.760 -2.113 1.00 85.25 471 VAL A O 1
ATOM 3667 N N . SER A 1 472 ? 20.092 -34.102 -2.280 1.00 80.00 472 SER A N 1
ATOM 3668 C CA . SER A 1 472 ? 20.025 -34.117 -3.745 1.00 80.00 472 SER A CA 1
ATOM 3669 C C . SER A 1 472 ? 21.324 -33.698 -4.423 1.00 80.00 472 SER A C 1
ATOM 3671 O O . SER A 1 472 ? 22.092 -32.876 -3.909 1.00 80.00 472 SER A O 1
ATOM 3673 N N . ASN A 1 473 ? 21.504 -34.218 -5.641 1.00 69.25 473 ASN A N 1
ATOM 3674 C CA . ASN A 1 473 ? 22.626 -33.932 -6.530 1.00 69.25 473 ASN A CA 1
ATOM 3675 C C . ASN A 1 473 ? 22.960 -32.419 -6.547 1.00 69.25 473 ASN A C 1
ATOM 3677 O O . ASN A 1 473 ? 22.049 -31.591 -6.630 1.00 69.25 473 ASN A O 1
ATOM 3681 N N . PRO A 1 474 ? 24.242 -32.010 -6.456 1.00 65.75 474 PRO A N 1
ATOM 3682 C CA . PRO A 1 474 ? 24.650 -30.607 -6.540 1.00 65.75 474 PRO A CA 1
ATOM 3683 C C . PRO A 1 474 ? 24.001 -29.808 -7.677 1.00 65.75 474 PRO A C 1
ATOM 3685 O O . PRO A 1 474 ? 23.699 -28.633 -7.470 1.00 65.75 474 PRO A O 1
ATOM 3688 N N . TYR A 1 475 ? 23.774 -30.444 -8.828 1.00 59.56 475 TYR A N 1
ATOM 3689 C CA . TYR A 1 475 ? 23.304 -29.801 -10.057 1.00 59.56 475 TYR A CA 1
ATOM 3690 C C . TYR A 1 475 ? 21.782 -29.816 -10.237 1.00 59.56 475 TYR A C 1
ATOM 3692 O O . TYR A 1 475 ? 21.273 -29.101 -11.094 1.00 59.56 475 TYR A O 1
ATOM 3700 N N . GLU A 1 476 ? 21.053 -30.569 -9.410 1.00 64.94 476 GLU A N 1
ATOM 3701 C CA . GLU A 1 476 ? 19.592 -30.613 -9.433 1.00 64.94 476 GLU A CA 1
ATOM 3702 C C . GLU A 1 476 ? 19.044 -30.142 -8.086 1.00 64.94 476 GLU A C 1
ATOM 3704 O O . GLU A 1 476 ? 19.344 -30.684 -7.019 1.00 64.94 476 GLU A O 1
ATOM 3709 N N . THR A 1 477 ? 18.236 -29.089 -8.124 1.00 72.12 477 THR A N 1
ATOM 3710 C CA . THR A 1 477 ? 17.535 -28.580 -6.947 1.00 72.12 477 THR A CA 1
ATOM 3711 C C . THR A 1 477 ? 16.044 -28.558 -7.221 1.00 72.12 477 THR A C 1
ATOM 3713 O O . THR A 1 477 ? 15.594 -27.835 -8.108 1.00 72.12 477 THR A O 1
ATOM 3716 N N . TYR A 1 478 ? 15.268 -29.319 -6.450 1.00 73.50 478 TYR A N 1
ATOM 3717 C CA . TYR A 1 478 ? 13.810 -29.252 -6.513 1.00 73.50 478 TYR A CA 1
ATOM 3718 C C . TYR A 1 478 ? 13.344 -27.971 -5.819 1.00 73.50 478 TYR A C 1
ATOM 3720 O O . TYR A 1 478 ? 13.621 -27.789 -4.631 1.00 73.50 478 TYR A O 1
ATOM 3728 N N . MET A 1 479 ? 12.719 -27.059 -6.573 1.00 72.56 479 MET A N 1
ATOM 3729 C CA . MET A 1 479 ? 12.332 -25.687 -6.178 1.00 72.56 479 MET A CA 1
ATOM 3730 C C . MET A 1 479 ? 13.467 -24.776 -5.648 1.00 72.56 479 MET A C 1
ATOM 3732 O O . MET A 1 479 ? 13.272 -23.568 -5.531 1.00 72.56 479 MET A O 1
ATOM 3736 N N . GLY A 1 480 ? 14.660 -25.316 -5.370 1.00 81.56 480 GLY A N 1
ATOM 3737 C CA . GLY A 1 480 ? 15.868 -24.578 -4.999 1.00 81.56 480 GLY A CA 1
ATOM 3738 C C . GLY A 1 480 ? 15.713 -23.648 -3.789 1.00 81.56 480 GLY A C 1
ATOM 3739 O O . GLY A 1 480 ? 14.854 -23.869 -2.932 1.00 81.56 480 GLY A O 1
ATOM 3740 N N . PRO A 1 481 ? 16.555 -22.601 -3.705 1.00 84.12 481 PRO A N 1
ATOM 3741 C CA . PRO A 1 481 ? 16.418 -21.523 -2.724 1.00 84.12 481 PRO A CA 1
ATOM 3742 C C . PRO A 1 481 ? 15.045 -20.836 -2.768 1.00 84.12 481 PRO A C 1
ATOM 3744 O O . PRO A 1 481 ? 14.488 -20.497 -1.725 1.00 84.12 481 PRO A O 1
ATOM 3747 N N . ILE A 1 482 ? 14.472 -20.706 -3.970 1.00 84.44 482 ILE A N 1
ATOM 3748 C CA . ILE A 1 482 ? 13.203 -20.016 -4.235 1.00 84.44 482 ILE A CA 1
ATOM 3749 C C . ILE A 1 482 ? 12.054 -20.652 -3.447 1.00 84.44 482 ILE A C 1
ATOM 3751 O O . ILE A 1 482 ? 11.303 -19.943 -2.781 1.00 84.44 482 ILE A O 1
ATOM 3755 N N . GLY A 1 483 ? 11.941 -21.983 -3.453 1.00 84.69 483 GLY A N 1
ATOM 3756 C CA . GLY A 1 483 ? 10.898 -22.690 -2.707 1.00 84.69 483 GLY A CA 1
ATOM 3757 C C . GLY A 1 483 ? 10.952 -22.427 -1.199 1.00 84.69 483 GLY A C 1
ATOM 3758 O O . GLY A 1 483 ? 9.910 -22.256 -0.566 1.00 84.69 483 GLY A O 1
ATOM 3759 N N . ILE A 1 484 ? 12.160 -22.332 -0.630 1.00 89.06 484 ILE A N 1
ATOM 3760 C CA . ILE A 1 484 ? 12.345 -22.024 0.796 1.00 89.06 484 ILE A CA 1
ATOM 3761 C C . ILE A 1 484 ? 12.003 -20.563 1.078 1.00 89.06 484 ILE A C 1
ATOM 3763 O O . ILE A 1 484 ? 11.337 -20.291 2.075 1.00 89.06 484 ILE A O 1
ATOM 3767 N N . TYR A 1 485 ? 12.402 -19.632 0.204 1.00 87.31 485 TYR A N 1
ATOM 3768 C CA . TYR A 1 485 ? 12.008 -18.228 0.332 1.00 87.31 485 TYR A CA 1
ATOM 3769 C C . TYR A 1 485 ? 10.489 -18.094 0.356 1.00 87.31 485 TYR A C 1
ATOM 3771 O O . TYR A 1 485 ? 9.952 -17.537 1.305 1.00 87.31 485 TYR A O 1
ATOM 3779 N N . VAL A 1 486 ? 9.786 -18.691 -0.609 1.00 87.69 486 VAL A N 1
ATOM 3780 C CA . VAL A 1 486 ? 8.321 -18.619 -0.678 1.00 87.69 486 VAL A CA 1
ATOM 3781 C C . VAL A 1 486 ? 7.676 -19.219 0.573 1.00 87.69 486 VAL A C 1
ATOM 3783 O O . VAL A 1 486 ? 6.883 -18.545 1.227 1.00 87.69 486 VAL A O 1
ATOM 3786 N N . CYS A 1 487 ? 8.026 -20.451 0.952 1.00 91.50 48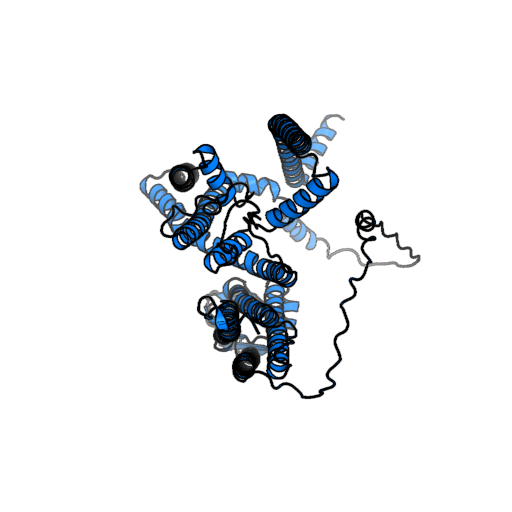7 CYS A N 1
ATOM 3787 C CA . CYS A 1 487 ? 7.383 -21.123 2.084 1.00 91.50 487 CYS A CA 1
ATOM 3788 C C . CYS A 1 487 ? 7.657 -20.406 3.412 1.00 91.50 487 CYS A C 1
ATOM 3790 O O . CYS A 1 487 ? 6.726 -20.129 4.167 1.00 91.50 487 CYS A O 1
ATOM 3792 N N . SER A 1 488 ? 8.918 -20.071 3.692 1.00 92.06 488 SER A N 1
ATOM 3793 C CA . SER A 1 488 ? 9.304 -19.438 4.954 1.00 92.06 488 SER A CA 1
ATOM 3794 C C . SER A 1 488 ? 8.810 -17.990 5.050 1.00 92.06 488 SER A C 1
ATOM 3796 O O . SER A 1 488 ? 8.406 -17.563 6.133 1.00 92.06 488 SER A O 1
ATOM 3798 N N . SER A 1 489 ? 8.767 -17.244 3.937 1.00 89.31 489 SER A N 1
ATOM 3799 C CA . SER A 1 489 ? 8.184 -15.896 3.908 1.00 89.31 489 SER A CA 1
ATOM 3800 C C . SER A 1 489 ? 6.676 -15.931 4.132 1.00 89.31 489 SER A C 1
ATOM 3802 O O . SER A 1 489 ? 6.178 -15.147 4.936 1.00 89.31 489 SER A O 1
ATOM 3804 N N . LEU A 1 490 ? 5.948 -16.858 3.496 1.00 89.44 490 LEU A N 1
ATOM 3805 C CA . LEU A 1 490 ? 4.513 -17.030 3.742 1.00 89.44 490 LEU A CA 1
ATOM 3806 C C . LEU A 1 490 ? 4.243 -17.380 5.203 1.00 89.44 490 LEU A C 1
ATOM 3808 O O . LEU A 1 490 ? 3.407 -16.743 5.836 1.00 89.44 490 LEU A O 1
ATOM 3812 N N . SER A 1 491 ? 5.007 -18.315 5.766 1.00 93.50 491 SER A N 1
ATOM 3813 C CA . SER A 1 491 ? 4.919 -18.668 7.184 1.00 93.50 491 SER A CA 1
ATOM 3814 C C . SER A 1 491 ? 5.099 -17.462 8.108 1.00 93.50 491 SER A C 1
ATOM 3816 O O . SER A 1 491 ? 4.299 -17.260 9.021 1.00 93.50 491 SER A O 1
ATOM 3818 N N . ALA A 1 492 ? 6.113 -16.631 7.846 1.00 91.38 492 ALA A N 1
ATOM 3819 C CA . ALA A 1 492 ? 6.392 -15.434 8.634 1.00 91.38 492 ALA A CA 1
ATOM 3820 C C . ALA A 1 492 ? 5.302 -14.353 8.484 1.00 91.38 492 ALA A C 1
ATOM 3822 O O . ALA A 1 492 ? 4.925 -13.704 9.460 1.00 91.38 492 ALA A O 1
ATOM 3823 N N . CYS A 1 493 ? 4.767 -14.156 7.274 1.00 88.81 493 CYS A N 1
ATOM 3824 C CA . CYS A 1 493 ? 3.672 -13.214 7.033 1.00 88.81 493 CYS A CA 1
ATOM 3825 C C . CYS A 1 493 ? 2.380 -13.652 7.738 1.00 88.81 493 CYS A C 1
ATOM 3827 O O . CYS A 1 493 ? 1.710 -12.835 8.372 1.00 88.81 493 CYS A O 1
ATOM 3829 N N . LEU A 1 494 ? 2.039 -14.940 7.656 1.00 92.44 494 LEU A N 1
ATOM 3830 C CA . LEU A 1 494 ? 0.837 -15.497 8.274 1.00 92.44 494 LEU A CA 1
ATOM 3831 C C . LEU A 1 494 ? 0.922 -15.452 9.807 1.00 92.44 494 LEU A C 1
ATOM 3833 O O . LEU A 1 494 ? -0.054 -15.076 10.454 1.00 92.44 494 LEU A O 1
ATOM 3837 N N . SER A 1 495 ? 2.080 -15.747 10.408 1.00 93.56 495 SER A N 1
ATOM 3838 C CA . SER A 1 495 ? 2.254 -15.641 11.864 1.00 93.56 495 SER A CA 1
ATOM 3839 C C . SER A 1 495 ? 2.173 -14.205 12.366 1.00 93.56 495 SER A C 1
ATOM 3841 O O . SER A 1 495 ? 1.596 -13.953 13.425 1.00 93.56 495 SER A O 1
ATOM 3843 N N . PHE A 1 496 ? 2.687 -13.247 11.594 1.00 90.31 496 PHE A N 1
ATOM 3844 C CA . PHE A 1 496 ? 2.514 -11.833 11.902 1.00 90.31 496 PHE A CA 1
ATOM 3845 C C . PHE A 1 496 ? 1.036 -11.416 11.855 1.00 90.31 496 PHE A C 1
ATOM 3847 O O . PHE A 1 496 ? 0.564 -10.701 12.740 1.00 90.31 496 PHE A O 1
ATOM 3854 N N . LEU A 1 497 ? 0.275 -11.916 10.876 1.00 89.62 497 LEU A N 1
ATOM 3855 C CA . LEU A 1 497 ? -1.165 -11.671 10.787 1.00 89.62 497 LEU A CA 1
ATOM 3856 C C . LEU A 1 497 ? -1.923 -12.255 11.993 1.00 89.62 497 LEU A C 1
ATOM 3858 O O . LEU A 1 497 ? -2.816 -11.597 12.524 1.00 89.62 497 LEU A O 1
ATOM 3862 N N . VAL A 1 498 ? -1.535 -13.440 12.479 1.00 94.06 498 VAL A N 1
ATOM 3863 C CA . VAL A 1 498 ? -2.112 -14.048 13.694 1.00 94.06 498 VAL A CA 1
ATOM 3864 C C . VAL A 1 498 ? -1.917 -13.160 14.922 1.00 94.06 498 VAL A C 1
ATOM 3866 O O . VAL A 1 498 ? -2.874 -12.959 15.671 1.00 94.06 498 VAL A O 1
ATOM 3869 N N . LEU A 1 499 ? -0.714 -12.601 15.117 1.00 91.88 499 LEU A N 1
ATOM 3870 C CA . LEU A 1 499 ? -0.429 -11.697 16.239 1.00 91.88 499 LEU A CA 1
ATOM 3871 C C . LEU A 1 499 ? -1.405 -10.511 16.259 1.00 91.88 499 LEU A C 1
ATOM 3873 O O . LEU A 1 499 ? -1.950 -10.161 17.304 1.00 91.88 499 LEU A O 1
ATOM 3877 N N . ILE A 1 500 ? -1.675 -9.927 15.091 1.00 89.31 500 ILE A N 1
ATOM 3878 C CA . ILE A 1 500 ? -2.597 -8.795 14.966 1.00 89.31 500 ILE A CA 1
ATOM 3879 C C . ILE A 1 500 ? -4.042 -9.242 15.202 1.00 89.31 500 ILE A C 1
ATOM 3881 O O . ILE A 1 500 ? -4.732 -8.668 16.044 1.00 89.31 500 ILE A O 1
ATOM 3885 N N . LEU A 1 501 ? -4.506 -10.264 14.478 1.00 89.56 501 LEU A N 1
ATOM 3886 C CA . LEU A 1 501 ? -5.903 -10.701 14.524 1.00 89.56 501 LEU A CA 1
ATOM 3887 C C . LEU A 1 501 ? -6.320 -11.161 15.919 1.00 89.56 501 LEU A C 1
ATOM 3889 O O . LEU A 1 501 ? -7.421 -10.836 16.359 1.00 89.56 501 LEU A O 1
ATOM 3893 N N . PHE A 1 502 ? -5.445 -11.874 16.630 1.00 91.38 502 PHE A N 1
ATOM 3894 C CA . PHE A 1 502 ? -5.749 -12.352 17.973 1.00 91.38 502 PHE A CA 1
ATOM 3895 C C . PHE A 1 502 ? -5.881 -11.197 18.975 1.00 91.38 502 PHE A C 1
ATOM 3897 O O . PHE A 1 502 ? -6.849 -11.150 19.734 1.00 91.38 502 PHE A O 1
ATOM 3904 N N . VAL A 1 503 ? -4.970 -10.215 18.938 1.00 90.25 503 VAL A N 1
ATOM 3905 C CA . VAL A 1 503 ? -5.056 -9.025 19.803 1.00 90.25 503 VAL A CA 1
ATOM 3906 C C . VAL A 1 503 ? -6.305 -8.212 19.498 1.00 90.25 503 VAL A C 1
ATOM 3908 O O . VAL A 1 503 ? -6.999 -7.804 20.426 1.00 90.25 503 VAL A O 1
ATOM 3911 N N . VAL A 1 504 ? -6.621 -8.002 18.218 1.00 86.38 504 VAL A N 1
ATOM 3912 C CA . VAL A 1 504 ? -7.847 -7.301 17.813 1.00 86.38 504 VAL A CA 1
ATOM 3913 C C . VAL A 1 504 ? -9.077 -8.046 18.332 1.00 86.38 504 VAL A C 1
ATOM 3915 O O . VAL A 1 504 ? -9.961 -7.415 18.904 1.00 86.38 504 VAL A O 1
ATOM 3918 N N . ASN A 1 505 ? -9.113 -9.376 18.216 1.00 88.88 505 ASN A N 1
ATOM 3919 C CA . ASN A 1 505 ? -10.230 -10.173 18.714 1.00 88.88 505 ASN A CA 1
ATOM 3920 C C . ASN A 1 505 ? -10.416 -10.025 20.233 1.00 88.88 505 ASN A C 1
ATOM 3922 O O . ASN A 1 505 ? -11.538 -9.876 20.696 1.00 88.88 505 ASN A O 1
ATOM 3926 N N . VAL A 1 506 ? -9.333 -10.021 21.013 1.00 87.12 506 VAL A N 1
ATOM 3927 C CA . VAL A 1 506 ? -9.420 -9.966 22.483 1.00 87.12 506 VAL A CA 1
ATOM 3928 C C . VAL A 1 506 ? -9.603 -8.546 23.027 1.00 87.12 506 VAL A C 1
ATOM 3930 O O . VAL A 1 506 ? -10.295 -8.372 24.020 1.00 87.12 506 VAL A O 1
ATOM 3933 N N . GLN A 1 507 ? -8.965 -7.534 22.433 1.00 84.75 507 GLN A N 1
ATOM 3934 C CA . GLN A 1 507 ? -8.935 -6.172 22.990 1.00 84.7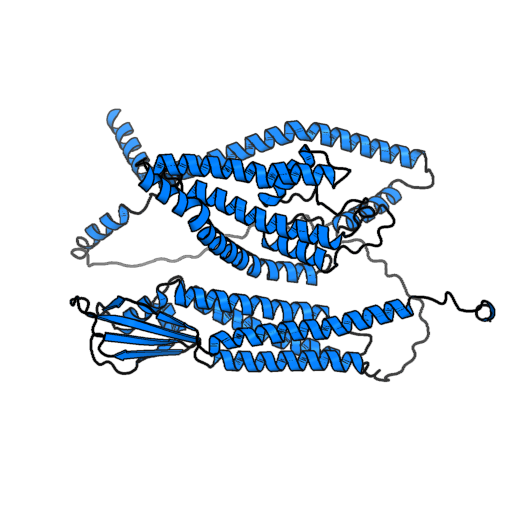5 507 GLN A CA 1
ATOM 3935 C C . GLN A 1 507 ? -9.891 -5.194 22.309 1.00 84.75 507 GLN A C 1
ATOM 3937 O O . GLN A 1 507 ? -10.265 -4.196 22.920 1.00 84.75 507 GLN A O 1
ATOM 3942 N N . ALA A 1 508 ? -10.223 -5.413 21.036 1.00 76.56 508 ALA A N 1
ATOM 3943 C CA . ALA A 1 508 ? -11.030 -4.474 20.259 1.00 76.56 508 ALA A CA 1
ATOM 3944 C C . ALA A 1 508 ? -12.473 -4.949 20.040 1.00 76.56 508 ALA A C 1
ATOM 3946 O O . ALA A 1 508 ? -13.286 -4.167 19.550 1.00 76.56 508 ALA A O 1
ATOM 3947 N N . THR A 1 509 ? -12.798 -6.198 20.382 1.00 81.50 509 THR A N 1
ATOM 3948 C CA . THR A 1 509 ? -14.170 -6.719 20.322 1.00 81.50 509 THR A CA 1
ATOM 3949 C C . THR A 1 509 ? -14.705 -7.003 21.722 1.00 81.50 509 THR A C 1
ATOM 3951 O O . THR A 1 509 ? -13.931 -7.278 22.633 1.00 81.50 509 THR A O 1
ATOM 3954 N N . ASP A 1 510 ? -16.032 -7.030 21.879 1.00 78.31 510 ASP A N 1
ATOM 3955 C CA . ASP A 1 510 ? -16.706 -7.366 23.147 1.00 78.31 510 ASP A CA 1
ATOM 3956 C C . ASP A 1 510 ? -16.665 -8.883 23.450 1.00 78.31 510 ASP A C 1
ATOM 3958 O O . ASP A 1 510 ? -17.646 -9.484 23.900 1.00 78.31 510 ASP A O 1
ATOM 3962 N N . LEU A 1 511 ? -15.555 -9.551 23.116 1.00 81.31 511 LEU A N 1
ATOM 3963 C CA . LEU A 1 511 ? -15.362 -10.994 23.255 1.00 81.31 511 LEU A CA 1
ATOM 3964 C C . LEU A 1 511 ? -15.600 -11.456 24.688 1.00 81.31 511 LEU A C 1
ATOM 3966 O O . LEU A 1 511 ? -16.396 -12.370 24.912 1.00 81.31 511 LEU A O 1
ATOM 3970 N N . THR A 1 512 ? -14.936 -10.812 25.643 1.00 78.88 512 THR A N 1
ATOM 3971 C CA . THR A 1 512 ? -15.013 -11.182 27.054 1.00 78.88 512 THR A CA 1
ATOM 3972 C C . THR A 1 512 ? -16.415 -10.963 27.603 1.00 78.88 512 THR A C 1
ATOM 3974 O O . THR A 1 512 ? -16.965 -11.856 28.245 1.00 78.88 512 THR A O 1
ATOM 3977 N N . GLU A 1 513 ? -17.029 -9.813 27.312 1.00 81.25 513 GLU A N 1
ATOM 3978 C CA . GLU A 1 513 ? -18.391 -9.508 27.753 1.00 81.25 513 GLU A CA 1
ATOM 3979 C C . GLU A 1 513 ? -19.389 -10.555 27.241 1.00 81.25 513 GLU A C 1
ATOM 3981 O O . GLU A 1 513 ? -20.176 -11.100 28.020 1.00 81.25 513 GLU A O 1
ATOM 3986 N N . LYS A 1 514 ? -19.323 -10.895 25.948 1.00 81.81 514 LYS A N 1
ATOM 3987 C CA . LYS A 1 514 ? -20.200 -11.904 25.341 1.00 81.81 514 LYS A CA 1
ATOM 3988 C C . LYS A 1 514 ? -19.969 -13.300 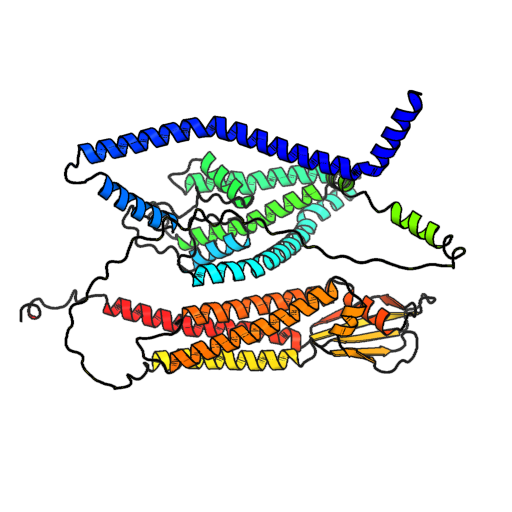25.916 1.00 81.81 514 LYS A C 1
ATOM 3990 O O . LYS A 1 514 ? -20.937 -14.010 26.172 1.00 81.81 514 LYS A O 1
ATOM 3995 N N . LEU A 1 515 ? -18.714 -13.687 26.154 1.00 82.62 515 LEU A N 1
ATOM 3996 C CA . LEU A 1 515 ? -18.376 -14.971 26.774 1.00 82.62 515 LEU A CA 1
ATOM 3997 C C . LEU A 1 515 ? -18.915 -15.063 28.200 1.00 82.62 515 LEU A C 1
ATOM 3999 O O . LEU A 1 515 ? -19.588 -16.035 28.533 1.00 82.62 515 LEU A O 1
ATOM 4003 N N . VAL A 1 516 ? -18.667 -14.046 29.028 1.00 81.00 516 VAL A N 1
ATOM 4004 C CA . VAL A 1 516 ? -19.115 -14.025 30.426 1.00 81.00 516 VAL A CA 1
ATOM 4005 C C . VAL A 1 516 ? -20.638 -14.089 30.515 1.00 81.00 516 VAL A C 1
ATOM 4007 O O . VAL A 1 516 ? -21.144 -14.870 31.321 1.00 81.00 516 VAL A O 1
ATOM 4010 N N . LYS A 1 517 ? -21.359 -13.335 29.672 1.00 79.94 517 LYS A N 1
ATOM 4011 C CA . LYS A 1 517 ? -22.830 -13.359 29.612 1.00 79.94 517 LYS A CA 1
ATOM 4012 C C . LYS A 1 517 ? -23.373 -14.708 29.145 1.00 79.94 517 LYS A C 1
ATOM 4014 O O . LYS A 1 517 ? -24.258 -15.256 29.791 1.00 79.94 517 LYS A O 1
ATOM 4019 N N . ASN A 1 518 ? -22.814 -15.274 28.074 1.00 82.81 518 ASN A N 1
ATOM 4020 C CA . ASN A 1 518 ? -23.265 -16.563 27.547 1.00 82.81 518 ASN A CA 1
ATOM 4021 C C . ASN A 1 518 ? -23.039 -17.703 28.557 1.00 82.81 518 ASN A C 1
ATOM 4023 O O . ASN A 1 518 ? -23.914 -18.527 28.793 1.00 82.81 518 ASN A O 1
ATOM 4027 N N . LEU A 1 519 ? -21.884 -17.711 29.230 1.00 78.94 519 LEU A N 1
ATOM 4028 C CA . LEU A 1 519 ? -21.549 -18.701 30.260 1.00 78.94 519 LEU A CA 1
ATOM 4029 C C . LEU A 1 519 ? -22.299 -18.481 31.587 1.00 78.94 519 LEU A C 1
ATOM 4031 O O . LEU A 1 519 ? -22.129 -19.282 32.510 1.00 78.94 519 LEU A O 1
ATOM 4035 N N . ALA A 1 520 ? -23.053 -17.387 31.734 1.00 74.44 520 ALA A N 1
ATOM 4036 C CA . ALA A 1 520 ? -23.850 -17.077 32.920 1.00 74.44 520 ALA A CA 1
ATOM 4037 C C . ALA A 1 520 ? -25.313 -17.558 32.821 1.00 74.44 520 ALA A C 1
ATOM 4039 O O . ALA A 1 520 ? -26.095 -17.226 33.707 1.00 74.44 520 ALA A O 1
ATOM 4040 N N . ASN A 1 521 ? -25.670 -18.354 31.798 1.00 67.69 521 ASN A N 1
ATOM 4041 C CA . ASN A 1 521 ? -27.000 -18.956 31.612 1.00 67.69 521 ASN A CA 1
ATOM 4042 C C . ASN A 1 521 ? -28.153 -17.946 31.805 1.00 67.69 521 ASN A C 1
ATOM 4044 O O . ASN A 1 521 ? -28.999 -18.129 32.675 1.00 67.69 521 ASN A O 1
ATOM 4048 N N . GLU A 1 522 ? -28.159 -16.871 31.007 1.00 57.25 522 GLU A N 1
ATOM 4049 C CA . GLU A 1 522 ? -29.238 -15.859 30.930 1.00 57.25 522 GLU A CA 1
ATOM 4050 C C . GLU A 1 522 ? -29.457 -14.955 32.157 1.00 57.25 522 GLU A C 1
ATOM 4052 O O . GLU A 1 522 ? -30.356 -14.116 32.153 1.00 57.25 522 GLU A O 1
ATOM 4057 N N . LEU A 1 523 ? -28.609 -15.021 33.185 1.00 65.06 523 LEU A N 1
ATOM 4058 C CA . LEU A 1 523 ? -28.606 -13.991 34.226 1.00 65.06 523 LEU A CA 1
ATOM 4059 C C . LEU A 1 523 ? -28.078 -12.664 33.658 1.00 65.06 523 LEU A C 1
ATOM 4061 O O . LEU A 1 523 ? -26.988 -12.614 33.081 1.00 65.06 523 LEU A O 1
ATOM 4065 N N . GLU A 1 524 ? -28.818 -11.567 33.857 1.00 67.50 524 GLU A N 1
ATOM 4066 C CA . GLU A 1 524 ? -28.317 -10.228 33.539 1.00 67.50 524 GLU A CA 1
ATOM 4067 C C . GLU A 1 524 ? -27.085 -9.925 34.402 1.00 67.50 524 GLU A C 1
ATOM 4069 O O . GLU A 1 524 ? -27.180 -9.685 35.606 1.00 67.50 524 GLU A O 1
ATOM 4074 N N . VAL A 1 525 ? -25.908 -9.923 33.775 1.00 75.12 525 VAL A N 1
ATOM 4075 C CA . VAL A 1 525 ? -24.640 -9.553 34.411 1.00 75.12 525 VAL A CA 1
ATOM 4076 C C . VAL A 1 525 ? -24.104 -8.297 33.740 1.00 75.12 525 VAL A C 1
ATOM 4078 O O . VAL A 1 525 ? -23.874 -8.261 32.528 1.00 75.12 525 VAL A O 1
ATOM 4081 N N . LYS A 1 526 ? -23.876 -7.258 34.547 1.00 77.62 526 LYS A N 1
ATOM 4082 C CA . LYS A 1 526 ? -23.180 -6.044 34.111 1.00 77.62 526 LYS A CA 1
ATOM 4083 C C . LYS A 1 526 ? -21.685 -6.243 34.303 1.00 77.62 526 LYS A C 1
ATOM 4085 O O . LYS A 1 526 ? -21.250 -6.635 35.384 1.00 77.62 526 LYS A O 1
ATOM 4090 N N . VAL A 1 527 ? -20.912 -5.949 33.262 1.00 81.00 527 VAL A N 1
ATOM 4091 C CA . VAL A 1 527 ? -19.453 -6.101 33.234 1.00 81.00 527 VAL A CA 1
ATOM 4092 C C . VAL A 1 527 ? -18.813 -4.722 33.057 1.00 81.00 527 VAL A C 1
ATOM 4094 O O . VAL A 1 527 ? -19.332 -3.889 32.312 1.00 81.00 527 VAL A O 1
ATOM 4097 N N . ARG A 1 528 ? -17.726 -4.445 33.783 1.00 79.12 528 ARG A N 1
ATOM 4098 C CA . ARG A 1 528 ? -16.971 -3.185 33.712 1.00 79.12 528 ARG A CA 1
ATOM 4099 C C . ARG A 1 528 ? -15.475 -3.435 33.948 1.00 79.12 528 ARG A C 1
ATOM 4101 O O . ARG A 1 528 ? -15.101 -4.451 34.528 1.00 79.12 528 ARG A O 1
ATOM 4108 N N . ASP A 1 529 ? -14.653 -2.475 33.520 1.00 71.31 529 ASP A N 1
ATOM 4109 C CA . ASP A 1 529 ? -13.209 -2.401 33.778 1.00 71.31 529 ASP A CA 1
ATOM 4110 C C . ASP A 1 529 ? -12.468 -3.644 33.275 1.00 71.31 529 ASP A C 1
ATOM 4112 O O . ASP A 1 529 ? -11.807 -4.364 34.022 1.00 71.31 529 ASP A O 1
ATOM 4116 N N . GLU A 1 530 ? -12.611 -3.897 31.973 1.00 80.25 530 GLU A N 1
ATOM 4117 C CA . GLU A 1 530 ? -11.925 -4.987 31.291 1.00 80.25 530 GLU A CA 1
ATOM 4118 C C . GLU A 1 530 ? -10.421 -4.714 31.183 1.00 80.25 530 GLU A C 1
ATOM 4120 O O . GLU A 1 530 ? -9.980 -3.711 30.618 1.00 80.25 530 GLU A O 1
ATOM 4125 N N . SER A 1 531 ? -9.629 -5.640 31.721 1.00 84.81 531 SER A N 1
ATOM 4126 C CA . SER A 1 531 ? -8.175 -5.653 31.599 1.00 84.81 531 SER A CA 1
ATOM 4127 C C . SER A 1 531 ? -7.738 -6.961 30.951 1.00 84.81 531 SER A C 1
ATOM 4129 O O . SER A 1 531 ? -7.842 -8.031 31.556 1.00 84.81 531 SER A O 1
ATOM 4131 N N . SER A 1 532 ? -7.250 -6.861 29.715 1.00 87.44 532 SER A N 1
ATOM 4132 C CA . SER A 1 532 ? -6.832 -7.999 28.892 1.00 87.44 532 SER A CA 1
ATOM 4133 C C . SER A 1 532 ? -5.313 -8.033 28.756 1.00 87.44 532 SER A C 1
ATOM 4135 O O . SER A 1 532 ? -4.706 -7.136 28.164 1.00 87.44 532 SER A O 1
ATOM 4137 N N . GLN A 1 533 ? -4.689 -9.089 29.277 1.00 91.44 533 GLN A N 1
ATOM 4138 C CA . GLN A 1 533 ? -3.250 -9.329 29.201 1.00 91.44 533 GLN A CA 1
ATOM 4139 C C . GLN A 1 533 ? -2.951 -10.513 28.283 1.00 91.44 533 GLN A C 1
ATOM 4141 O O . GLN A 1 533 ? -3.433 -11.625 28.510 1.00 91.44 533 GLN A O 1
ATOM 4146 N N . MET A 1 534 ? -2.106 -10.293 27.274 1.00 92.88 534 MET A N 1
ATOM 4147 C CA . MET A 1 534 ? -1.582 -11.387 26.455 1.00 92.88 534 MET A CA 1
ATOM 4148 C C . MET A 1 534 ? -0.632 -12.252 27.286 1.00 92.88 534 MET A C 1
ATOM 4150 O O . MET A 1 534 ? 0.159 -11.734 28.076 1.00 92.88 534 MET A O 1
ATOM 4154 N N . GLN A 1 535 ? -0.730 -13.564 27.114 1.00 94.12 535 GLN A N 1
ATOM 4155 C CA . GLN A 1 535 ? 0.016 -14.557 27.881 1.00 94.12 535 GLN A CA 1
ATOM 4156 C C . GLN A 1 535 ? 1.164 -15.153 27.064 1.00 94.12 535 GLN A C 1
ATOM 4158 O O . GLN A 1 535 ? 1.402 -14.801 25.908 1.00 94.12 535 GLN A O 1
ATOM 4163 N N . PHE A 1 536 ? 1.909 -16.054 27.699 1.00 91.94 536 PHE A N 1
ATOM 4164 C CA . PHE A 1 536 ? 3.119 -16.647 27.143 1.00 91.94 536 PHE A CA 1
ATOM 4165 C C . PHE A 1 536 ? 2.910 -17.293 25.765 1.00 91.94 536 PHE A C 1
ATOM 4167 O O . PHE A 1 536 ? 3.729 -17.072 24.876 1.00 91.94 536 PHE A O 1
ATOM 4174 N N . GLY A 1 537 ? 1.795 -18.004 25.552 1.00 91.44 537 GLY A N 1
ATOM 4175 C CA . GLY A 1 537 ? 1.487 -18.648 24.274 1.00 91.44 537 GLY A CA 1
ATOM 4176 C C . GLY A 1 537 ? 1.443 -17.668 23.110 1.00 91.44 537 GLY A C 1
ATOM 4177 O O . GLY A 1 537 ? 2.083 -17.902 22.090 1.00 91.44 537 GLY A O 1
ATOM 4178 N N . TYR A 1 538 ? 0.802 -16.514 23.298 1.00 93.62 538 TYR A N 1
ATOM 4179 C CA . TYR A 1 538 ? 0.761 -15.451 22.294 1.00 93.62 538 TYR A CA 1
ATOM 4180 C C . TYR A 1 538 ? 2.169 -14.951 21.922 1.00 93.62 538 TYR A C 1
ATOM 4182 O O . TYR A 1 538 ? 2.506 -14.823 20.743 1.00 93.62 538 TYR A O 1
ATOM 4190 N N . TYR A 1 539 ? 3.030 -14.717 22.917 1.00 93.81 539 TYR A N 1
ATOM 4191 C CA . TYR A 1 539 ? 4.376 -14.199 22.668 1.00 93.81 539 TYR A CA 1
ATOM 4192 C C . TYR A 1 539 ? 5.304 -15.205 21.980 1.00 93.81 539 TYR A C 1
ATOM 4194 O O . TYR A 1 539 ? 6.252 -14.768 21.332 1.00 93.81 539 TYR A O 1
ATOM 4202 N N . LEU A 1 540 ? 5.033 -16.515 22.049 1.00 93.81 540 LEU A N 1
ATOM 4203 C CA . LEU A 1 540 ? 5.821 -17.548 21.361 1.00 93.81 540 LEU A CA 1
ATOM 4204 C C . LEU A 1 540 ? 5.676 -17.526 19.828 1.00 93.81 540 LEU A C 1
ATOM 4206 O O . LEU A 1 540 ? 6.546 -18.044 19.123 1.00 93.81 540 LEU A O 1
ATOM 4210 N N . VAL A 1 541 ? 4.651 -16.860 19.290 1.00 93.56 541 VAL A N 1
ATOM 4211 C CA . VAL A 1 541 ? 4.507 -16.644 17.838 1.00 93.56 541 VAL A CA 1
ATOM 4212 C C . VAL A 1 541 ? 5.603 -15.705 17.295 1.00 93.56 541 VAL A C 1
ATOM 4214 O O . VAL A 1 541 ? 6.022 -15.820 16.140 1.00 93.56 541 VAL A O 1
ATOM 4217 N N . ILE A 1 542 ? 6.141 -14.805 18.127 1.00 92.06 542 ILE A N 1
ATOM 4218 C CA . ILE A 1 542 ? 7.233 -13.892 17.749 1.00 92.06 542 ILE A CA 1
ATOM 4219 C C . ILE A 1 542 ? 8.540 -14.660 17.459 1.00 92.06 542 ILE A C 1
ATOM 4221 O O . ILE A 1 542 ? 9.038 -14.554 16.337 1.00 92.06 542 ILE A O 1
ATOM 4225 N N . PRO A 1 543 ? 9.104 -15.465 18.386 1.00 94.12 543 PRO A N 1
ATOM 4226 C CA . PRO A 1 543 ? 10.301 -16.253 18.105 1.00 94.12 543 PRO A CA 1
ATOM 4227 C C . PRO A 1 543 ? 10.090 -17.287 16.989 1.00 94.12 543 PRO A C 1
ATOM 4229 O O . PRO A 1 543 ? 11.029 -17.550 16.241 1.00 94.12 543 PRO A O 1
ATOM 4232 N N . TYR A 1 544 ? 8.871 -17.806 16.793 1.00 94.62 544 TYR A N 1
ATOM 4233 C CA . TYR A 1 544 ? 8.531 -18.607 15.607 1.00 94.62 544 TYR A CA 1
ATOM 4234 C C . TYR A 1 544 ? 8.756 -17.831 14.296 1.00 94.62 544 TYR A C 1
ATOM 4236 O O . TYR A 1 544 ? 9.408 -18.321 13.368 1.00 94.62 544 TYR A O 1
ATOM 4244 N N . THR A 1 545 ? 8.262 -16.591 14.243 1.00 91.88 545 THR A N 1
ATOM 4245 C CA . THR A 1 545 ? 8.426 -15.699 13.087 1.00 91.88 545 THR A CA 1
ATOM 4246 C C . THR A 1 545 ? 9.909 -15.412 12.837 1.00 91.88 545 THR A C 1
ATOM 4248 O O . THR A 1 545 ? 10.380 -15.510 11.707 1.00 91.88 545 THR A O 1
ATOM 4251 N N . VAL A 1 546 ? 10.678 -15.143 13.898 1.00 92.31 546 VAL A N 1
ATOM 4252 C CA . VAL A 1 546 ? 12.131 -14.914 13.809 1.00 92.31 546 VAL A CA 1
ATOM 4253 C C . VAL A 1 546 ? 12.860 -16.141 13.259 1.00 92.31 546 VAL A C 1
ATOM 4255 O O . VAL A 1 546 ? 13.687 -15.994 12.364 1.00 92.31 546 VAL A O 1
ATOM 4258 N N . LEU A 1 547 ? 12.542 -17.351 13.728 1.00 92.25 547 LEU A N 1
ATOM 4259 C CA . LEU A 1 547 ? 13.153 -18.584 13.213 1.00 92.25 547 LEU A CA 1
ATOM 4260 C C . LEU A 1 547 ? 12.841 -18.816 11.727 1.00 92.25 547 LEU A C 1
ATOM 4262 O O . LEU A 1 547 ? 13.720 -19.251 10.983 1.00 92.25 547 LEU A O 1
ATOM 4266 N N . SER A 1 548 ? 11.635 -18.458 11.278 1.00 91.12 548 SER A N 1
ATOM 4267 C CA . SER A 1 548 ? 11.259 -18.508 9.857 1.00 91.12 548 SER A CA 1
ATOM 4268 C C . SER A 1 548 ? 12.096 -17.533 9.012 1.00 91.12 548 SER A C 1
ATOM 4270 O O . SER A 1 548 ? 12.566 -17.890 7.933 1.00 91.12 548 SER A O 1
ATOM 4272 N N . LEU A 1 549 ? 12.372 -16.327 9.525 1.00 90.31 549 LEU A N 1
ATOM 4273 C CA . LEU A 1 549 ? 13.269 -15.360 8.873 1.00 90.31 549 LEU A CA 1
ATOM 4274 C C . LEU A 1 549 ? 14.738 -15.814 8.886 1.00 90.31 549 LEU A C 1
ATOM 4276 O O . LEU A 1 549 ? 15.461 -15.598 7.914 1.00 90.31 549 LEU A O 1
ATOM 4280 N N . VAL A 1 550 ? 15.186 -16.483 9.952 1.00 91.44 550 VAL A N 1
ATOM 4281 C CA . VAL A 1 550 ? 16.532 -17.076 10.025 1.00 91.44 550 VAL A CA 1
ATOM 4282 C C . VAL A 1 550 ? 16.705 -18.169 8.968 1.00 91.44 550 VAL A C 1
ATOM 4284 O O . VAL A 1 550 ? 17.755 -18.224 8.330 1.00 91.44 550 VAL A O 1
ATOM 4287 N N . ALA A 1 551 ? 15.685 -18.997 8.718 1.00 90.75 551 ALA A N 1
ATOM 4288 C CA . ALA A 1 551 ? 15.720 -19.991 7.643 1.00 90.75 551 ALA A CA 1
ATOM 4289 C C . ALA A 1 551 ? 15.932 -19.337 6.262 1.00 90.75 551 ALA A C 1
ATOM 4291 O O . ALA A 1 551 ? 16.767 -19.798 5.481 1.00 90.75 551 ALA A O 1
ATOM 4292 N N . ILE A 1 552 ? 15.257 -18.211 5.991 1.00 90.88 552 ILE A N 1
ATOM 4293 C CA . ILE A 1 552 ? 15.466 -17.414 4.768 1.00 90.88 552 ILE A CA 1
ATOM 4294 C C . ILE A 1 552 ? 16.907 -16.903 4.701 1.00 90.88 552 ILE A C 1
ATOM 4296 O O . ILE A 1 552 ? 17.571 -17.084 3.682 1.00 90.88 552 ILE A O 1
ATOM 4300 N N . LEU A 1 553 ? 17.413 -16.308 5.787 1.00 89.12 553 LEU A N 1
ATOM 4301 C CA . LEU A 1 553 ? 18.772 -15.767 5.847 1.00 89.12 553 LEU A CA 1
ATOM 4302 C C . LEU A 1 553 ? 19.832 -16.843 5.571 1.00 89.12 553 LEU A C 1
ATOM 4304 O O . LEU A 1 553 ? 20.763 -16.606 4.806 1.00 89.12 553 LEU A O 1
ATOM 4308 N N . LEU A 1 554 ? 19.687 -18.037 6.151 1.00 90.50 554 LEU A N 1
ATOM 4309 C CA . LEU A 1 554 ? 20.629 -19.144 5.958 1.00 90.50 554 LEU A CA 1
ATOM 4310 C C . LEU A 1 554 ? 20.735 -19.573 4.490 1.00 90.50 554 LEU A C 1
ATOM 4312 O O . LEU A 1 554 ? 21.838 -19.852 4.013 1.00 90.50 554 LEU A O 1
ATOM 4316 N N . ILE A 1 555 ? 19.605 -19.605 3.782 1.00 90.25 555 ILE A N 1
ATOM 4317 C CA . ILE A 1 555 ? 19.547 -19.958 2.362 1.00 90.25 555 ILE A CA 1
ATOM 4318 C C . ILE A 1 555 ? 19.972 -18.787 1.473 1.00 90.25 555 ILE A C 1
ATOM 4320 O O . ILE A 1 555 ? 20.634 -19.003 0.465 1.00 90.25 555 ILE A O 1
ATOM 4324 N N . TYR A 1 556 ? 19.666 -17.546 1.852 1.00 87.50 556 TYR A N 1
ATOM 4325 C CA . TYR A 1 556 ? 20.192 -16.347 1.194 1.00 87.50 556 TYR A CA 1
ATOM 4326 C C . TYR A 1 556 ? 21.720 -16.306 1.221 1.00 87.50 556 TYR A C 1
ATOM 4328 O O . TYR A 1 556 ? 22.344 -16.080 0.190 1.00 87.50 556 TYR A O 1
ATOM 4336 N N . LEU A 1 557 ? 22.339 -16.594 2.368 1.00 86.12 557 LEU A N 1
ATOM 4337 C CA . LEU A 1 557 ? 23.798 -16.653 2.477 1.00 86.12 557 LEU A CA 1
ATOM 4338 C C . LEU A 1 557 ? 24.399 -17.739 1.574 1.00 86.12 557 LEU A C 1
ATOM 4340 O O . LEU A 1 557 ? 25.447 -17.515 0.970 1.00 86.12 557 LEU A O 1
ATOM 4344 N N . TYR A 1 558 ? 23.729 -18.889 1.449 1.00 86.44 558 TYR A N 1
ATOM 4345 C CA . TYR A 1 558 ? 24.128 -19.934 0.507 1.00 86.44 558 TYR A CA 1
ATOM 4346 C C . TYR A 1 558 ? 24.035 -19.464 -0.947 1.00 86.44 558 TYR A C 1
ATOM 4348 O O . TYR A 1 558 ? 25.011 -19.595 -1.685 1.00 86.44 558 TYR A O 1
ATOM 4356 N N . ASP A 1 559 ? 22.887 -18.918 -1.350 1.00 83.25 559 ASP A N 1
ATOM 4357 C CA . ASP A 1 559 ? 22.644 -18.492 -2.729 1.00 83.25 559 ASP A CA 1
ATOM 4358 C C . ASP A 1 559 ? 23.582 -17.347 -3.127 1.00 83.25 559 ASP A C 1
ATOM 4360 O O . ASP A 1 559 ? 24.225 -17.397 -4.173 1.00 83.25 559 ASP A O 1
ATOM 4364 N N . HIS A 1 560 ? 23.790 -16.380 -2.231 1.00 80.56 560 HIS A N 1
ATOM 4365 C CA . HIS A 1 560 ? 24.743 -15.291 -2.423 1.00 80.56 560 HIS A CA 1
ATOM 4366 C C . HIS A 1 560 ? 26.188 -15.792 -2.561 1.00 80.56 560 HIS A C 1
ATOM 4368 O O . HIS A 1 560 ? 26.923 -15.343 -3.445 1.00 80.56 560 HIS A O 1
ATOM 4374 N N . ALA A 1 561 ? 26.608 -16.751 -1.728 1.00 79.81 561 ALA A N 1
ATOM 4375 C CA . ALA A 1 561 ? 27.935 -17.353 -1.831 1.00 79.81 561 ALA A CA 1
ATOM 4376 C C . ALA A 1 561 ? 28.098 -18.153 -3.135 1.00 79.81 561 ALA A C 1
ATOM 4378 O O . ALA A 1 561 ? 29.122 -18.029 -3.808 1.00 79.81 561 ALA A O 1
ATOM 4379 N N . ALA A 1 562 ? 27.088 -18.937 -3.523 1.00 74.81 562 ALA A N 1
ATOM 4380 C CA . ALA A 1 562 ? 27.088 -19.712 -4.762 1.00 74.81 562 ALA A CA 1
ATOM 4381 C C . ALA A 1 562 ? 27.104 -18.806 -6.003 1.00 74.81 562 ALA A C 1
ATOM 4383 O O . ALA A 1 562 ? 27.858 -19.058 -6.944 1.00 74.81 562 ALA A O 1
ATOM 4384 N N . TYR A 1 563 ? 26.319 -17.729 -5.992 1.00 73.56 563 TYR A N 1
ATOM 4385 C CA . TYR A 1 563 ? 26.305 -16.708 -7.035 1.00 73.56 563 TYR A CA 1
ATOM 4386 C C . TYR A 1 563 ? 27.664 -16.012 -7.164 1.00 73.56 563 TYR A C 1
ATOM 4388 O O . TYR A 1 563 ? 28.197 -15.903 -8.268 1.00 73.56 563 TYR A O 1
ATOM 4396 N N . THR A 1 564 ? 28.266 -15.607 -6.041 1.00 71.38 564 THR A N 1
ATOM 4397 C CA . THR A 1 564 ? 29.587 -14.957 -6.026 1.00 71.38 564 THR A CA 1
ATOM 4398 C C . THR A 1 564 ? 30.661 -15.880 -6.599 1.00 71.38 564 THR A C 1
ATOM 4400 O O . THR A 1 564 ? 31.414 -15.462 -7.474 1.00 71.38 564 THR A O 1
ATOM 4403 N N . GLN A 1 565 ? 30.671 -17.161 -6.214 1.00 72.06 565 GLN A N 1
ATOM 4404 C CA . GLN A 1 565 ? 31.601 -18.149 -6.772 1.00 72.06 565 GLN A CA 1
ATOM 4405 C C . GLN A 1 565 ? 31.399 -18.376 -8.274 1.00 72.06 565 GLN A C 1
ATOM 4407 O O . GLN A 1 565 ? 32.377 -18.448 -9.014 1.00 72.06 565 GLN A O 1
ATOM 4412 N N . ARG A 1 566 ? 30.148 -18.461 -8.751 1.00 72.56 566 ARG A N 1
ATOM 4413 C CA . ARG A 1 566 ? 29.858 -18.560 -10.193 1.00 72.56 566 ARG A CA 1
ATOM 4414 C C . ARG A 1 566 ? 30.378 -17.339 -10.940 1.00 72.56 566 ARG A C 1
ATOM 4416 O O . ARG A 1 566 ? 30.968 -17.493 -11.999 1.00 72.56 566 ARG A O 1
ATOM 4423 N N . LYS A 1 567 ? 30.209 -16.144 -10.373 1.00 65.50 567 LYS A N 1
ATOM 4424 C CA . LYS A 1 567 ? 30.695 -14.892 -10.961 1.00 65.50 567 LYS A CA 1
ATOM 4425 C C . LYS A 1 567 ? 32.225 -14.815 -10.985 1.00 65.50 567 LYS A C 1
ATOM 4427 O O . LYS A 1 567 ? 32.785 -14.334 -11.963 1.00 65.50 567 LYS A O 1
ATOM 4432 N N . GLU A 1 568 ? 32.900 -15.309 -9.949 1.00 68.75 568 GLU A N 1
ATOM 4433 C CA . GLU A 1 568 ? 34.364 -15.431 -9.913 1.00 68.75 568 GLU A CA 1
ATOM 4434 C C . GLU A 1 568 ? 34.883 -16.449 -10.937 1.00 68.75 568 GLU A C 1
ATOM 4436 O O . GLU A 1 568 ? 35.868 -16.174 -11.611 1.00 68.75 568 GLU A O 1
ATOM 4441 N N . GLN A 1 569 ? 34.195 -17.581 -11.116 1.00 62.31 569 GLN A N 1
ATOM 4442 C CA . GLN A 1 569 ? 34.525 -18.583 -12.140 1.00 62.31 569 GLN A CA 1
ATOM 4443 C C . GLN A 1 569 ? 34.216 -18.108 -13.567 1.00 62.31 569 GLN A C 1
ATOM 4445 O O . GLN A 1 569 ? 34.885 -18.514 -14.511 1.00 62.31 569 GLN A O 1
ATOM 4450 N N . GLN A 1 570 ? 33.203 -17.254 -13.729 1.00 59.78 570 GLN A N 1
ATOM 4451 C CA . GLN A 1 570 ? 32.820 -16.643 -15.002 1.00 59.78 570 GLN A CA 1
ATOM 4452 C C . GLN A 1 570 ? 33.657 -15.417 -15.371 1.00 59.78 570 GLN A C 1
ATOM 4454 O O . GLN A 1 570 ? 33.452 -14.902 -16.463 1.00 59.78 570 GLN A O 1
ATOM 4459 N N . ARG A 1 571 ? 34.588 -14.952 -14.522 1.00 57.00 571 ARG A N 1
ATOM 4460 C CA . ARG A 1 571 ? 35.684 -14.071 -14.957 1.00 57.00 571 ARG A CA 1
ATOM 4461 C C . ARG A 1 571 ? 36.694 -14.946 -15.711 1.00 57.00 571 ARG A C 1
ATOM 4463 O O . ARG A 1 571 ? 37.506 -15.601 -15.058 1.00 57.00 571 ARG A O 1
ATOM 4470 N N . PRO A 1 572 ? 36.665 -15.033 -17.051 1.00 52.56 572 PRO A N 1
ATOM 4471 C CA . PRO A 1 572 ? 37.609 -15.872 -17.761 1.00 52.56 572 PRO A CA 1
ATOM 4472 C C . PRO A 1 572 ? 38.932 -15.108 -17.804 1.00 52.56 572 PRO A C 1
ATOM 4474 O O . PRO A 1 572 ? 38.970 -13.992 -18.308 1.00 52.56 572 PRO A O 1
ATOM 4477 N N . THR A 1 573 ? 40.004 -15.707 -17.285 1.00 51.88 573 THR A N 1
ATOM 4478 C CA . THR A 1 573 ? 41.311 -15.733 -17.970 1.00 51.88 573 THR A CA 1
ATOM 4479 C C . THR A 1 573 ? 41.774 -14.437 -18.666 1.00 51.88 573 THR A C 1
ATOM 4481 O O . THR A 1 573 ? 42.260 -14.503 -19.791 1.00 51.88 573 THR A O 1
ATOM 4484 N N . GLU A 1 574 ? 41.668 -13.262 -18.040 1.00 47.94 574 GLU A N 1
ATOM 4485 C CA . GLU A 1 574 ? 42.366 -12.062 -18.545 1.00 47.94 574 GLU A CA 1
ATOM 4486 C C . GLU A 1 574 ? 43.891 -12.209 -18.383 1.00 47.94 574 GLU A C 1
ATOM 4488 O O . GLU A 1 574 ? 44.656 -11.658 -19.168 1.00 47.94 574 GLU A O 1
ATOM 4493 N N . ASP A 1 575 ? 44.319 -13.069 -17.451 1.00 47.78 575 ASP A N 1
ATOM 4494 C CA . ASP A 1 575 ? 45.721 -13.383 -17.155 1.00 47.78 575 ASP A CA 1
ATOM 4495 C C . ASP A 1 575 ? 46.160 -14.787 -17.618 1.00 47.78 575 ASP A C 1
ATOM 4497 O O . ASP A 1 575 ? 47.126 -15.343 -17.093 1.00 47.78 575 ASP A O 1
ATOM 4501 N N . ALA A 1 576 ? 45.478 -15.413 -18.586 1.00 48.66 576 ALA A N 1
ATOM 4502 C CA . ALA A 1 576 ? 46.053 -16.605 -19.214 1.00 48.66 576 ALA A CA 1
ATOM 4503 C C . ALA A 1 576 ? 47.117 -16.159 -20.237 1.00 48.66 576 ALA A C 1
ATOM 4505 O O . ALA A 1 576 ? 46.761 -15.533 -21.241 1.00 48.66 576 ALA A O 1
ATOM 4506 N N . PRO A 1 577 ? 48.418 -16.455 -20.034 1.00 52.03 577 PRO A N 1
ATOM 4507 C CA . PRO A 1 577 ? 49.427 -16.143 -21.034 1.00 52.03 577 PRO A CA 1
ATOM 4508 C C . PRO A 1 577 ? 49.069 -16.847 -22.349 1.00 52.03 577 PRO A C 1
ATOM 4510 O O . PRO A 1 577 ? 48.676 -18.016 -22.361 1.00 52.03 577 PRO A O 1
ATOM 4513 N N . LYS A 1 578 ? 49.212 -16.122 -23.466 1.00 52.28 578 LYS A N 1
ATOM 4514 C CA . LYS A 1 578 ? 48.839 -16.540 -24.835 1.00 52.28 578 LYS A CA 1
ATOM 4515 C C . LYS A 1 578 ? 49.403 -17.898 -25.287 1.00 52.28 578 LYS A C 1
ATOM 4517 O O . LYS A 1 578 ? 48.963 -18.408 -26.310 1.00 52.28 578 LYS A O 1
ATOM 4522 N N . GLU A 1 579 ? 50.340 -18.490 -24.554 1.00 54.47 579 GLU A N 1
ATOM 4523 C CA . GLU A 1 579 ? 50.994 -19.756 -24.900 1.00 54.47 579 GLU A CA 1
ATOM 4524 C C . GLU A 1 579 ? 50.109 -21.002 -24.709 1.00 54.47 579 GLU A C 1
ATOM 4526 O O . GLU A 1 579 ? 50.399 -22.033 -25.307 1.00 54.47 579 GLU A O 1
ATOM 4531 N N . ILE A 1 580 ? 49.008 -20.931 -23.948 1.00 53.59 580 ILE A N 1
ATOM 4532 C CA . ILE A 1 580 ? 48.172 -22.118 -23.653 1.00 53.59 580 ILE A CA 1
ATOM 4533 C C . ILE A 1 580 ? 46.989 -22.276 -24.633 1.00 53.59 580 ILE A C 1
ATOM 4535 O O . ILE A 1 580 ? 46.416 -23.353 -24.736 1.00 53.59 580 ILE A O 1
ATOM 4539 N N . MET A 1 581 ? 46.647 -21.251 -25.425 1.00 46.91 581 MET A N 1
ATOM 4540 C CA . MET A 1 581 ? 45.550 -21.332 -26.413 1.00 46.91 581 MET A CA 1
ATOM 4541 C C . MET A 1 581 ? 45.985 -21.827 -27.808 1.00 46.91 581 MET A C 1
ATOM 4543 O O . MET A 1 581 ? 45.219 -21.714 -28.762 1.00 46.91 581 MET A O 1
ATOM 4547 N N . MET A 1 582 ? 47.206 -22.359 -27.946 1.00 44.25 582 MET A N 1
ATOM 4548 C CA . MET A 1 582 ? 47.767 -22.840 -29.221 1.00 44.25 582 MET A CA 1
ATOM 4549 C C . MET A 1 582 ? 48.213 -24.315 -29.196 1.00 44.25 582 MET A C 1
ATOM 4551 O O . MET A 1 582 ? 49.099 -24.696 -29.960 1.00 44.25 582 MET A O 1
ATOM 4555 N N . TYR A 1 583 ? 47.589 -25.147 -28.355 1.00 41.69 583 TYR A N 1
ATOM 4556 C CA . TYR A 1 583 ? 47.740 -26.607 -28.392 1.00 41.69 583 TYR A CA 1
ATOM 4557 C C . TYR A 1 583 ? 46.397 -27.324 -28.435 1.00 41.69 583 TYR A C 1
ATOM 4559 O O . TYR A 1 583 ? 45.488 -26.913 -27.678 1.00 41.69 583 TYR A O 1
#

Organism: Sparus aurata (NCBI:txid8175)

Secondary structure (DSSP, 8-state):
--HHHHHHHHHHHHHTHHHHHHHHHHHHHHHHHHHHHHHHHHHHHHHHHHHHHHHHHHHHHHHHH-TTS-HHHHHHHHHHHHHHHHTT--SSS-----TTSHHHHHHHHHHHHTT----SS---SHHHHHHHHHHHHHHHHHHHHHHHHHHHHHHIIIIIHHHHHHHHHH---HHHHHHHHHHHHHHHHHIIIIIHHHHHHHHH-TT--HHHHHHHHHHHHTT----S--TT-STTTTS-S-HHHHHHHHHHHHHHHHHHHHHHHHHHHTSHHHHHHHHHHHTTSHHHHHHHHHHHTTTTTS-------------PPPPPPPS-SSSSSSS-----PPPPP-----------PPPHHHHHHHHHHHHHHHHHHHHHHHHHTSEEEEEEEEEEETT-S---EEEEEEEESSEEEEEEESSSS----EEEEHHHHHHHH-SHHHHHHHHHHHHHHHHHHHHHHHHHHHHHHHHS-TT--SSHHHHHHHHHHHHHHHHHHHHHHHHHHHHTSSHHHHHHHHTTTT--EEEEEEEEEE-HHHHHHHHHHHHHHHHHHHHHHHHHHHHHHHHHHTS--TT--TTSTT-

Sequence (583 aa):
MALGCAERCALFTQRHQSALNFALLVVGYILYLLIGAGIFSAIELPYEQELRLELEAARRDFLSNNTCVSDARLEELLVRALVASNYGVSVLGNDTKHNWDFVSSLFFTSTVLTTTGYGHTVPLSDEGKAFCIFYSLCGIPVTLFFLSVVVQRIMVLVSRRPVAYFHRRWAVSKSKLAAVHATCLGVVMALLLLIIPAWIFSSLEKDWDFLESLYFCFISLTTIGLGDYVPGETHSREDIQHPQLYRLAITIYLLLGLVCVLVVLETCCELPQMKRLRQRFYRETVRELDSETTNIIDRDHMSDQLTDPSDQMHHHPPVIPSVSQQAASLRQDRSTPYTPVSGPACNGNTAIMPSTKKTLHFTSSALATSASVGLLGFCMSTHWAKTTVICASGESSFFNGSATLNLDLFAGVLERSFCPFFLPEARFQVIPTLANIGGVNIVLHALAVLLLVLCLLFSALSILISLYNSVSNPYETYMGPIGIYVCSSLSACLSFLVLILFVVNVQATDLTEKLVKNLANELEVKVRDESSQMQFGYYLVIPYTVLSLVAILLIYLYDHAAYTQRKEQQRPTEDAPKEIMMY